Protein 7A5E (pdb70)

Sequence (673 aa):
AAESVRVAVRCRPFNQREKDLNTTLCVGMTPNVGQVNLNAPDGAAKDFTFDGAYFMDSTGEQIYNDIVFPLVENVIEGYNGTVFAYGQTGSGKTFSMQQGIETIPAQRGVIPRAFDHIFTATATTENVKFLVHCSYLEIYNEEVRDLLGADNKQKLEIKEQPDRGVYVAGLSMHVCHDVPACKELMMTRGFNNRHVGATLMNKDSSRSHSIFTVYVEEGMTETGSIRMGKLNLVDLAGSERQSKTGATGDRLKEATKINLSLSALGNVISALVDGKSKHIPYRDSKLTRLLQDSLGGNTKTIMIACVSPSSDNYDETLSTLRYANRAKNIKNKPTINEDPLAAESVRVAVRCRPFNQREKDLNTTLCVGMTPNVGQVNLNAPDGAAKDFTFDGAYFMDSTGEQIYNDIVFPLVENVIEGYNGTVFAYGQTGSGKTFSMQGIETIPAQRGVIPRAFDHIFTATATTENVKFLVHCCSYLEIYNEEVRDLLGADNKQKLEIKEQPGVYVAGLSMHVCHDVPACKELMMTRGFFNNRHVGATLMNKDSSRSHSIFTVYVEGMTETGSIRMGKLNLVDLAGSERQSKTGATGDRLKEATKINLSLSALGNVISALVDGKSKHIPYRDSKLTRLLQDSLGGNTKTIMIACVSPSSDNYDETLSTLRYANRAKNIKNKPTINEDP

Secondary structure (DSSP, 8-state):
--EEPEEEEEEPPPPHHHHHTT--B-EEEEGGGTEEEEE-TTS-EEEEE-SEEE-TT--HHHHIIIIIHHHHHHHHHT-EEEEEEE-STTSSHHHHHTB-TTSGGGB-HHHHHHHHHHHHHHT-SSEEEEEEEEEEEEETTEEEESSSS-TTSPBEEEEETTTEEEEET---EE-SSHHHHHHHHHHHHHHS-EEEETTEEEEE-SEEEEEEEEEEEETTS-EEEEEEEEEE------HHHH---HHHHHHHHHHHHHHHHHHHHHHHHHSS--SS--GGGSHHHHHTTTTTTSSSEEEEEEEE--BGGGHHHHHHHHHHHHHHTT-EE-----EE--/--EEPEEEEEEPPPPHHHHHTT--B-EEEEGGGTEEEEE-TTS-EEEEE-SEEE-TT--HHHHIIIIIHHHHHHHHTT-EEEEEEE-STTSSHHHHHTB-TTSGGGB-HHHHHHHHHHHHHHT-SSEEEEEEEEEEEE-SS-EEESSSS-TTSPBPEEE---EEETT---EE-SSHHHHHHHHHHHHHHS-EE--SS-TTEE-SEEEEEEEEEEEETTS-EEEEEEEEEE------HHHH---HHHHHHHHHHHHHHHHHHHHHHHHHSSS-SS--GGGSHHHHHTTTTTTSSSEEEEEEEE--BGGGHHHHHHHHHHHHHHTT-EE-----EE-

Structure (mmCIF, N/CA/C/O backbone):
data_7A5E
#
_entry.id   7A5E
#
_cell.length_a   100.03
_cell.length_b   102.2
_cell.length_c   140.95
_cell.angle_alpha   90
_cell.angle_beta   90
_cell.angle_gamma   90
#
_symmetry.space_group_name_H-M   'C 2 2 21'
#
loop_
_entity.id
_entity.type
_entity.pdbx_description
1 polymer 'Osmotic avoidance abnormal protein 3'
2 non-polymer 'PHOSPHOAMINOPHOSPHONIC ACID-ADENYLATE ESTER'
3 non-polymer 'MAGNESIUM ION'
4 non-polymer 'SULFATE ION'
5 non-polymer GLYCEROL
6 water water
#
loop_
_atom_site.group_PDB
_atom_site.id
_atom_site.type_symbol
_atom_site.label_atom_id
_atom_site.label_alt_id
_atom_site.label_comp_id
_atom_site.label_asym_id
_atom_site.label_entity_id
_atom_site.label_seq_id
_atom_site.pdbx_PDB_ins_code
_atom_site.Cartn_x
_atom_site.Cartn_y
_atom_site.Cartn_z
_atom_site.occupancy
_atom_site.B_iso_or_equiv
_atom_site.auth_seq_id
_atom_site.auth_comp_id
_atom_site.auth_asym_id
_atom_site.auth_atom_id
_atom_site.pdbx_PDB_model_num
ATOM 1 N N . ALA A 1 2 ? 16.718 -32.001 -16.271 1 74.34 1 ALA A N 1
ATOM 2 C CA . ALA A 1 2 ? 16.468 -32.723 -15.022 1 74.4 1 ALA A CA 1
ATOM 3 C C . ALA A 1 2 ? 15.225 -32.154 -14.265 1 73.82 1 ALA A C 1
ATOM 4 O O . ALA A 1 2 ? 14.66 -31.142 -14.687 1 74.64 1 ALA A O 1
ATOM 6 N N . ALA A 1 3 ? 14.737 -32.858 -13.226 1 72.19 2 ALA A N 1
ATOM 7 C CA . ALA A 1 3 ? 13.572 -32.421 -12.472 1 70.59 2 ALA A CA 1
ATOM 8 C C . ALA A 1 3 ? 13.908 -31.216 -11.602 1 68.66 2 ALA A C 1
ATOM 9 O O . ALA A 1 3 ? 15.03 -31.098 -11.095 1 69.32 2 ALA A O 1
ATOM 11 N N . GLU A 1 4 ? 12.929 -30.331 -11.408 1 65.74 3 GLU A N 1
ATOM 12 C CA . GLU A 1 4 ? 13.1 -29.171 -10.546 1 63.62 3 GLU A CA 1
ATOM 13 C C . GLU A 1 4 ? 12.012 -29.116 -9.478 1 60.41 3 GLU A C 1
ATOM 14 O O . GLU A 1 4 ? 10.896 -29.579 -9.691 1 59.95 3 GLU A O 1
ATOM 20 N N . SER A 1 5 ? 12.344 -28.549 -8.324 1 57.95 4 SER A N 1
ATOM 21 C CA . SER A 1 5 ? 11.42 -28.462 -7.209 1 56.09 4 SER A CA 1
ATOM 22 C C . SER A 1 5 ? 10.351 -27.4 -7.413 1 54.35 4 SER A C 1
ATOM 23 O O . SER A 1 5 ? 10.572 -26.386 -8.074 1 55.29 4 SER A O 1
ATOM 26 N N . VAL A 1 6 ? 9.206 -27.605 -6.771 1 52.12 5 VAL A N 1
ATOM 27 C CA . VAL A 1 6 ? 8.152 -26.614 -6.678 1 50.84 5 VAL A CA 1
ATOM 28 C C . VAL A 1 6 ? 8.719 -25.482 -5.76 1 50.49 5 VAL A C 1
ATOM 29 O O . VAL A 1 6 ? 9.376 -25.788 -4.76 1 50.02 5 VAL A O 1
ATOM 33 N N . ARG A 1 7 ? 8.541 -24.211 -6.137 1 50.62 6 ARG A N 1
ATOM 34 C CA . ARG A 1 7 ? 9.032 -23.1 -5.322 1 52.13 6 ARG A CA 1
ATOM 35 C C . ARG A 1 7 ? 7.965 -22.628 -4.332 1 52.18 6 ARG A C 1
ATOM 36 O O . ARG A 1 7 ? 6.778 -22.685 -4.641 1 51.82 6 ARG A O 1
ATOM 44 N N . VAL A 1 8 ? 8.378 -22.308 -3.088 1 52.11 7 VAL A N 1
ATOM 45 C CA . VAL A 1 8 ? 7.452 -21.943 -2.026 1 53.14 7 VAL A CA 1
ATOM 46 C C . VAL A 1 8 ? 7.83 -20.61 -1.341 1 54.96 7 VAL A C 1
ATOM 47 O O . VAL A 1 8 ? 8.963 -20.427 -0.886 1 55.68 7 VAL A O 1
ATOM 51 N N . ALA A 1 9 ? 6.854 -19.72 -1.201 1 54.76 8 ALA A N 1
ATOM 52 C CA . ALA A 1 9 ? 7.046 -18.483 -0.473 1 55.65 8 ALA A CA 1
ATOM 53 C C . ALA A 1 9 ? 5.985 -18.384 0.612 1 56.78 8 ALA A C 1
ATOM 54 O O . ALA A 1 9 ? 4.858 -18.85 0.42 1 57.34 8 ALA A O 1
ATOM 56 N N . VAL A 1 10 ? 6.344 -17.823 1.759 1 56.44 9 VAL A N 1
ATOM 57 C CA . VAL A 1 10 ? 5.397 -17.632 2.854 1 57.29 9 VAL A CA 1
ATOM 58 C C . VAL A 1 10 ? 5.107 -16.145 3.01 1 58.22 9 VAL A C 1
ATOM 59 O O . VAL A 1 10 ? 6.024 -15.331 2.933 1 58.74 9 VAL A O 1
ATOM 63 N N . ARG A 1 11 ? 3.836 -15.779 3.187 1 58.58 10 ARG A N 1
ATOM 64 C CA . ARG A 1 11 ? 3.453 -14.395 3.404 1 59.32 10 ARG A CA 1
ATOM 65 C C . ARG A 1 11 ? 2.659 -14.24 4.708 1 59.95 10 ARG A C 1
ATOM 66 O O . ARG A 1 11 ? 1.604 -14.85 4.876 1 59.54 10 ARG A O 1
ATOM 74 N N . CYS A 1 12 ? 3.167 -13.432 5.627 1 60.83 11 CYS A N 1
ATOM 75 C CA . CYS A 1 12 ? 2.491 -13.157 6.888 1 62.08 11 CYS A CA 1
ATOM 76 C C . CYS A 1 12 ? 1.852 -11.767 6.787 1 62.87 11 CYS A C 1
ATOM 77 O O . CYS A 1 12 ? 2.551 -10.786 6.566 1 63.7 11 CYS A O 1
ATOM 80 N N . ARG A 1 13 ? 0.528 -11.693 6.876 1 62.66 12 ARG A N 1
ATOM 81 C CA . ARG A 1 13 ? -0.208 -10.442 6.76 1 63.11 12 ARG A CA 1
ATOM 82 C C . ARG A 1 13 ? -0.206 -9.659 8.105 1 64.85 12 ARG A C 1
ATOM 83 O O . ARG A 1 13 ? 0.171 -10.214 9.145 1 64.95 12 ARG A O 1
ATOM 91 N N . PRO A 1 14 ? -0.609 -8.37 8.126 1 66.09 13 PRO A N 1
ATOM 92 C CA . PRO A 1 14 ? -0.719 -7.668 9.42 1 66.29 13 PRO A CA 1
ATOM 93 C C . PRO A 1 14 ? -1.906 -8.235 10.22 1 66.76 13 PRO A C 1
ATOM 94 O O . PRO A 1 14 ? -2.748 -8.967 9.674 1 66.9 13 PRO A O 1
ATOM 98 N N . PHE A 1 15 ? -1.981 -7.916 11.509 1 67.01 14 PHE A N 1
ATOM 99 C CA . PHE A 1 15 ? -3.075 -8.392 12.358 1 68.19 14 PHE A CA 1
ATOM 100 C C . PHE A 1 15 ? -4.439 -7.927 11.858 1 68.58 14 PHE A C 1
ATOM 101 O O . PHE A 1 15 ? -4.547 -6.848 11.275 1 69.27 14 PHE A O 1
ATOM 109 N N . ASN A 1 16 ? -5.481 -8.724 12.096 1 68.44 15 ASN A N 1
ATOM 110 C CA . ASN A 1 16 ? -6.842 -8.305 11.754 1 69.53 15 ASN A CA 1
ATOM 111 C C . ASN A 1 16 ? -7.582 -7.847 13.037 1 70.89 15 ASN A C 1
ATOM 112 O O . ASN A 1 16 ? -7.021 -7.94 14.13 1 71.51 15 ASN A O 1
ATOM 117 N N . GLN A 1 17 ? -8.798 -7.306 12.906 1 71.65 16 GLN A N 1
ATOM 118 C CA . GLN A 1 17 ? -9.533 -6.771 14.047 1 72.56 16 GLN A CA 1
ATOM 119 C C . GLN A 1 17 ? -9.888 -7.819 15.111 1 73.79 16 GLN A C 1
ATOM 120 O O . GLN A 1 17 ? -9.775 -7.543 16.314 1 74.16 16 GLN A O 1
ATOM 126 N N . ARG A 1 18 ? -10.257 -9.03 14.655 1 73.84 17 ARG A N 1
ATOM 127 C CA . ARG A 1 18 ? -10.6 -10.169 15.502 1 74.11 17 ARG A CA 1
ATOM 128 C C . ARG A 1 18 ? -9.425 -10.483 16.441 1 74.15 17 ARG A C 1
ATOM 129 O O . ARG A 1 18 ? -9.601 -10.493 17.659 1 73.93 17 ARG A O 1
ATOM 137 N N . GLU A 1 19 ? -8.209 -10.558 15.877 1 73.98 18 GLU A N 1
ATOM 138 C CA . GLU A 1 19 ? -6.973 -10.837 16.6 1 74.36 18 GLU A CA 1
ATOM 139 C C . GLU A 1 19 ? -6.581 -9.735 17.591 1 76.58 18 GLU A C 1
ATOM 140 O O . GLU A 1 19 ? -6.087 -10.045 18.673 1 77.41 18 GLU A O 1
ATOM 146 N N . LYS A 1 20 ? -6.845 -8.46 17.26 1 77.48 19 LYS A N 1
ATOM 147 C CA . LYS A 1 20 ? -6.55 -7.354 18.182 1 78.44 19 LYS A CA 1
ATOM 148 C C . LYS A 1 20 ? -7.541 -7.333 19.356 1 80.48 19 LYS A C 1
ATOM 149 O O . LYS A 1 20 ? -7.141 -7.1 20.499 1 80.47 19 LYS A O 1
ATOM 155 N N . ASP A 1 21 ? -8.829 -7.604 19.08 1 81.87 20 ASP A N 1
ATOM 156 C CA . ASP A 1 21 ? -9.875 -7.639 20.115 1 83.4 20 ASP A CA 1
ATOM 157 C C . ASP A 1 21 ? -9.633 -8.774 21.126 1 84.32 20 ASP A C 1
ATOM 158 O O . ASP A 1 21 ? -9.907 -8.628 22.323 1 84.23 20 ASP A O 1
ATOM 163 N N . LEU A 1 22 ? -9.104 -9.902 20.635 1 84.7 21 LEU A N 1
ATOM 164 C CA . LEU A 1 22 ? -8.775 -11.06 21.46 1 85.24 21 LEU A CA 1
ATOM 165 C C . LEU A 1 22 ? -7.474 -10.85 22.29 1 85.48 21 LEU A C 1
ATOM 166 O O . LEU A 1 22 ? -7.162 -11.692 23.127 1 85.65 21 LEU A O 1
ATOM 171 N N . ASN A 1 23 ? -6.732 -9.746 22.051 1 85.38 22 ASN A N 1
ATOM 172 C CA . ASN A 1 23 ? -5.479 -9.382 22.712 1 85.55 22 ASN A CA 1
ATOM 173 C C . ASN A 1 23 ? -4.396 -10.418 22.473 1 84.46 22 ASN A C 1
ATOM 174 O O . ASN A 1 23 ? -3.651 -10.782 23.385 1 84.55 22 ASN A O 1
ATOM 179 N N . THR A 1 24 ? -4.315 -10.899 21.236 1 83.06 23 THR A N 1
ATOM 180 C CA . THR A 1 24 ? -3.336 -11.909 20.858 1 82.35 23 THR A CA 1
ATOM 181 C C . THR A 1 24 ? -1.932 -11.318 20.672 1 81.84 23 THR A C 1
ATOM 182 O O . THR A 1 24 ? -1.774 -10.099 20.595 1 82.55 23 THR A O 1
ATOM 186 N N . THR A 1 25 ? -0.905 -12.178 20.63 1 80.54 24 THR A N 1
ATOM 187 C CA . THR A 1 25 ? 0.47 -11.721 20.451 1 80.1 24 THR A CA 1
ATOM 188 C C . THR A 1 25 ? 1.056 -12.181 19.111 1 78.95 24 THR A C 1
ATOM 189 O O . THR A 1 25 ? 0.502 -13.065 18.463 1 78.51 24 THR A O 1
ATOM 193 N N . LEU A 1 26 ? 2.16 -11.557 18.683 1 78.11 25 LEU A N 1
ATOM 194 C CA . LEU A 1 26 ? 2.821 -11.923 17.441 1 77.67 25 LEU A CA 1
ATOM 195 C C . LEU A 1 26 ? 3.601 -13.209 17.668 1 76.97 25 LEU A C 1
ATOM 196 O O . LEU A 1 26 ? 4.517 -13.236 18.491 1 77.12 25 LEU A O 1
ATOM 201 N N . CYS A 1 27 ? 3.223 -14.282 16.962 1 75.77 26 CYS A N 1
ATOM 202 C CA . CYS A 1 27 ? 3.919 -15.562 17.089 1 75.11 26 CYS A CA 1
ATOM 203 C C . CYS A 1 27 ? 4.754 -15.917 15.837 1 75.25 26 CYS A C 1
ATOM 204 O O . CYS A 1 27 ? 5.415 -16.948 15.831 1 75.27 26 CYS A O 1
ATOM 207 N N . VAL A 1 28 ? 4.729 -15.076 14.788 1 74.83 27 VAL A N 1
ATOM 208 C CA . VAL A 1 28 ? 5.491 -15.325 13.573 1 75.2 27 VAL A CA 1
ATOM 209 C C . VAL A 1 28 ? 6.711 -14.399 13.508 1 75.97 27 VAL A C 1
ATOM 210 O O . VAL A 1 28 ? 6.604 -13.197 13.757 1 76.17 27 VAL A O 1
ATOM 214 N N . GLY A 1 29 ? 7.861 -14.975 13.193 1 75.93 28 GLY A N 1
ATOM 215 C CA . GLY A 1 29 ? 9.101 -14.236 13.011 1 76.28 28 GLY A CA 1
ATOM 216 C C . GLY A 1 29 ? 9.684 -14.527 11.641 1 76.49 28 GLY A C 1
ATOM 217 O O . GLY A 1 29 ? 9.444 -15.606 11.084 1 76.3 28 GLY A O 1
ATOM 218 N N . MET A 1 30 ? 10.473 -13.592 11.082 1 76.48 29 MET A N 1
ATOM 219 C CA . MET A 1 30 ? 11.059 -13.811 9.751 1 76.94 29 MET A CA 1
ATOM 220 C C . MET A 1 30 ? 12.42 -13.153 9.573 1 78.37 29 MET A C 1
ATOM 221 O O . MET A 1 30 ? 12.693 -12.105 10.15 1 77.71 29 MET A O 1
ATOM 226 N N . THR A 1 31 ? 13.257 -13.757 8.724 1 79.61 30 THR A N 1
ATOM 227 C CA . THR A 1 31 ? 14.533 -13.182 8.304 1 81.3 30 THR A CA 1
ATOM 228 C C . THR A 1 31 ? 14.444 -13.287 6.784 1 82.17 30 THR A C 1
ATOM 229 O O . THR A 1 31 ? 14.802 -14.315 6.209 1 82.26 30 THR A O 1
ATOM 233 N N . PRO A 1 32 ? 13.83 -12.274 6.142 1 82.46 31 PRO A N 1
ATOM 234 C CA . PRO A 1 32 ? 13.547 -12.37 4.702 1 82.75 31 PRO A CA 1
ATOM 235 C C . PRO A 1 32 ? 14.719 -12.595 3.759 1 83.51 31 PRO A C 1
ATOM 236 O O . PRO A 1 32 ? 14.567 -13.364 2.812 1 83.6 31 PRO A O 1
ATOM 240 N N . ASN A 1 33 ? 15.874 -11.957 3.998 1 84 32 ASN A N 1
ATOM 241 C CA . ASN A 1 33 ? 17.028 -12.101 3.101 1 84.56 32 ASN A CA 1
ATOM 242 C C . ASN A 1 33 ? 17.61 -13.526 3.043 1 83.9 32 ASN A C 1
ATOM 243 O O . ASN A 1 33 ? 18.427 -13.806 2.168 1 84.49 32 ASN A O 1
ATOM 248 N N . VAL A 1 34 ? 17.183 -14.423 3.942 1 82.52 33 VAL A N 1
ATOM 249 C CA . VAL A 1 34 ? 17.616 -15.82 3.896 1 81.91 33 VAL A CA 1
ATOM 250 C C . VAL A 1 34 ? 16.417 -16.824 3.789 1 80.09 33 VAL A C 1
ATOM 251 O O . VAL A 1 34 ? 16.626 -18.03 3.91 1 79.94 33 VAL A O 1
ATOM 255 N N . GLY A 1 35 ? 15.202 -16.317 3.552 1 78.51 34 GLY A N 1
ATOM 256 C CA . GLY A 1 35 ? 13.984 -17.113 3.417 1 77.5 34 GLY A CA 1
ATOM 257 C C . GLY A 1 35 ? 13.52 -17.792 4.694 1 76.13 34 GLY A C 1
ATOM 258 O O . GLY A 1 35 ? 12.697 -18.707 4.648 1 75.79 34 GLY A O 1
ATOM 259 N N . GLN A 1 36 ? 14.028 -17.345 5.852 1 74.89 35 GLN A N 1
ATOM 260 C CA . GLN A 1 36 ? 13.691 -17.964 7.127 1 74.42 35 GLN A CA 1
ATOM 261 C C . GLN A 1 36 ? 12.391 -17.472 7.761 1 72.99 35 GLN A C 1
ATOM 262 O O . GLN A 1 36 ? 12.086 -16.283 7.742 1 72.81 35 GLN A O 1
ATOM 268 N N . VAL A 1 37 ? 11.619 -18.415 8.306 1 71.98 36 VAL A N 1
ATOM 269 C CA . VAL A 1 37 ? 10.354 -18.191 8.999 1 71.6 36 VAL A CA 1
ATOM 270 C C . VAL A 1 37 ? 10.393 -19.005 10.293 1 71.9 36 VAL A C 1
ATOM 271 O O . VAL A 1 37 ? 10.786 -20.167 10.27 1 72.07 36 VAL A O 1
ATOM 275 N N . ASN A 1 38 ? 9.981 -18.408 11.412 1 71.71 37 ASN A N 1
ATOM 276 C CA . ASN A 1 38 ? 9.894 -19.119 12.672 1 72.28 37 ASN A CA 1
ATOM 277 C C . ASN A 1 38 ? 8.508 -18.934 13.283 1 72.6 37 ASN A C 1
ATOM 278 O O . ASN A 1 38 ? 7.861 -17.9 13.088 1 72.25 37 ASN A O 1
ATOM 283 N N . LEU A 1 39 ? 8.026 -19.975 13.96 1 72.91 38 LEU A N 1
ATOM 284 C CA . LEU A 1 39 ? 6.73 -19.951 14.618 1 73.69 38 LEU A CA 1
ATOM 285 C C . LEU A 1 39 ? 6.977 -20.2 16.1 1 75.62 38 LEU A C 1
ATOM 286 O O . LEU A 1 39 ? 7.584 -21.204 16.464 1 75.59 38 LEU A O 1
ATOM 291 N N . ASN A 1 40 ? 6.551 -19.269 16.954 1 77.32 39 ASN A N 1
ATOM 292 C CA . ASN A 1 40 ? 6.793 -19.372 18.391 1 79.86 39 ASN A CA 1
ATOM 293 C C . ASN A 1 40 ? 5.58 -19.84 19.172 1 82.12 39 ASN A C 1
ATOM 294 O O . ASN A 1 40 ? 4.491 -19.281 19.046 1 82.25 39 ASN A O 1
ATOM 299 N N . ALA A 1 41 ? 5.778 -20.853 20.001 1 83.78 40 ALA A N 1
ATOM 300 C CA . ALA A 1 41 ? 4.718 -21.376 20.855 1 86.1 40 ALA A CA 1
ATOM 301 C C . ALA A 1 41 ? 4.562 -20.478 22.093 1 88.03 40 ALA A C 1
ATOM 302 O O . ALA A 1 41 ? 5.466 -19.69 22.388 1 88.63 40 ALA A O 1
ATOM 304 N N . PRO A 1 42 ? 3.434 -20.56 22.835 1 88.91 41 PRO A N 1
ATOM 305 C CA . PRO A 1 42 ? 3.272 -19.683 24.016 1 89.73 41 PRO A CA 1
ATOM 306 C C . PRO A 1 42 ? 4.405 -19.75 25.039 1 91.16 41 PRO A C 1
ATOM 307 O O . PRO A 1 42 ? 4.734 -18.725 25.637 1 91.83 41 PRO A O 1
ATOM 311 N N . ASP A 1 43 ? 5.016 -20.936 25.236 1 91.54 42 ASP A N 1
ATOM 312 C CA . ASP A 1 43 ? 6.139 -21.096 26.177 1 92.47 42 ASP A CA 1
ATOM 313 C C . ASP A 1 43 ? 7.433 -20.411 25.699 1 91.88 42 ASP A C 1
ATOM 314 O O . ASP A 1 43 ? 8.273 -20.062 26.517 1 91.91 42 ASP A O 1
ATOM 319 N N . GLY A 1 44 ? 7.577 -20.218 24.391 1 91.39 43 GLY A N 1
ATOM 320 C CA . GLY A 1 44 ? 8.756 -19.573 23.824 1 90.9 43 GLY A CA 1
ATOM 321 C C . GLY A 1 44 ? 9.552 -20.43 22.855 1 89.87 43 GLY A C 1
ATOM 322 O O . GLY A 1 44 ? 10.439 -19.916 22.167 1 90.19 43 GLY A O 1
ATOM 323 N N . ALA A 1 45 ? 9.262 -21.741 22.799 1 88.49 44 ALA A N 1
ATOM 324 C CA . ALA A 1 45 ? 9.956 -22.664 21.9 1 87.87 44 ALA A CA 1
ATOM 325 C C . ALA A 1 45 ? 9.635 -22.331 20.439 1 86.12 44 ALA A C 1
ATOM 326 O O . ALA A 1 45 ? 8.476 -22.074 20.111 1 86.57 44 ALA A O 1
ATOM 328 N N . ALA A 1 46 ? 10.66 -22.298 19.573 1 84.05 45 ALA A N 1
ATOM 329 C CA . ALA A 1 46 ? 10.458 -21.943 18.175 1 82.87 45 ALA A CA 1
ATOM 330 C C . ALA A 1 46 ? 10.696 -23.093 17.203 1 81.37 45 ALA A C 1
ATOM 331 O O . ALA A 1 46 ? 11.568 -23.935 17.423 1 81.78 45 ALA A O 1
ATOM 333 N N . LYS A 1 47 ? 9.92 -23.109 16.118 1 79.42 46 LYS A N 1
ATOM 334 C CA . LYS A 1 47 ? 10.053 -24.067 15.03 1 77.98 46 LYS A CA 1
ATOM 335 C C . LYS A 1 47 ? 10.562 -23.273 13.825 1 76.24 46 LYS A C 1
ATOM 336 O O . LYS A 1 47 ? 9.917 -22.312 13.397 1 76.03 46 LYS A O 1
ATOM 342 N N . ASP A 1 48 ? 11.763 -23.612 13.345 1 74.64 47 ASP A N 1
ATOM 343 C CA . ASP A 1 48 ? 12.4 -22.894 12.249 1 73.77 47 ASP A CA 1
ATOM 344 C C . ASP A 1 48 ? 12.184 -23.578 10.897 1 72.73 47 ASP A C 1
ATOM 345 O O . ASP A 1 48 ? 12.249 -24.804 10.805 1 72.9 47 ASP A O 1
ATOM 350 N N . PHE A 1 49 ? 11.956 -22.773 9.853 1 71.24 48 PHE A N 1
ATOM 351 C CA . PHE A 1 49 ? 11.737 -23.242 8.486 1 70.86 48 PHE A CA 1
ATOM 352 C C . PHE A 1 49 ? 12.494 -22.37 7.478 1 70.01 48 PHE A C 1
ATOM 353 O O . PHE A 1 49 ? 12.734 -21.193 7.739 1 70.63 48 PHE A O 1
ATOM 361 N N . THR A 1 50 ? 12.818 -22.924 6.308 1 68.53 49 THR A N 1
ATOM 362 C CA . THR A 1 50 ? 13.447 -22.163 5.24 1 67.42 49 THR A CA 1
ATOM 363 C C . THR A 1 50 ? 12.62 -22.334 3.957 1 65.55 49 THR A C 1
ATOM 364 O O . THR A 1 50 ? 12.204 -23.444 3.616 1 65.06 49 THR A O 1
ATOM 368 N N . PHE A 1 51 ? 12.333 -21.216 3.284 1 63.79 50 PHE A N 1
ATOM 369 C CA . PHE A 1 51 ? 11.552 -21.192 2.062 1 62.1 50 PHE A CA 1
ATOM 370 C C . PHE A 1 51 ? 12.263 -20.376 0.988 1 61.24 50 PHE A C 1
ATOM 371 O O . PHE A 1 51 ? 13.276 -19.73 1.268 1 61.26 50 PHE A O 1
ATOM 379 N N . ASP A 1 52 ? 11.763 -20.436 -0.256 1 60.28 51 ASP A N 1
ATOM 380 C CA . ASP A 1 52 ? 12.321 -19.665 -1.362 1 60.42 51 ASP A CA 1
ATOM 381 C C . ASP A 1 52 ? 12.063 -18.154 -1.21 1 60.67 51 ASP A C 1
ATOM 382 O O . ASP A 1 52 ? 12.825 -17.361 -1.748 1 60.41 51 ASP A O 1
ATOM 387 N N . GLY A 1 53 ? 11.019 -17.788 -0.46 1 61.22 52 GLY A N 1
ATOM 388 C CA . GLY A 1 53 ? 10.664 -16.413 -0.143 1 62.28 52 GLY A CA 1
ATOM 389 C C . GLY A 1 53 ? 9.979 -16.325 1.204 1 63.4 52 GLY A C 1
ATOM 390 O O . GLY A 1 53 ? 9.221 -17.22 1.573 1 63.46 52 GLY A O 1
ATOM 391 N N . ALA A 1 54 ? 10.269 -15.272 1.965 1 64.43 53 ALA A N 1
ATOM 392 C CA . ALA A 1 54 ? 9.646 -15.017 3.267 1 65.38 53 ALA A CA 1
ATOM 393 C C . ALA A 1 54 ? 9.254 -13.545 3.257 1 66.2 53 ALA A C 1
ATOM 394 O O . ALA A 1 54 ? 10.113 -12.674 3.114 1 66.59 53 ALA A O 1
ATOM 396 N N . TYR A 1 55 ? 7.951 -13.278 3.318 1 66.41 54 TYR A N 1
ATOM 397 C CA . TYR A 1 55 ? 7.392 -11.939 3.23 1 67.07 54 TYR A CA 1
ATOM 398 C C . TYR A 1 55 ? 6.621 -11.622 4.496 1 67.38 54 TYR A C 1
ATOM 399 O O . TYR A 1 55 ? 5.686 -12.349 4.827 1 66.68 54 TYR A O 1
ATOM 408 N N . PHE A 1 56 ? 7.027 -10.553 5.224 1 67.44 55 PHE A N 1
ATOM 409 C CA . PHE A 1 56 ? 6.402 -10.204 6.502 1 68.1 55 PHE A CA 1
ATOM 410 C C . PHE A 1 56 ? 5.224 -9.209 6.352 1 67.84 55 PHE A C 1
ATOM 411 O O . PHE A 1 56 ? 4.803 -8.932 5.232 1 67.44 55 PHE A O 1
ATOM 419 N N . MET A 1 57 ? 4.667 -8.71 7.483 1 67.84 56 MET A N 1
ATOM 420 C CA . MET A 1 57 ? 3.5 -7.828 7.584 1 68.11 56 MET A CA 1
ATOM 421 C C . MET A 1 57 ? 3.583 -6.546 6.745 1 67.93 56 MET A C 1
ATOM 422 O O . MET A 1 57 ? 2.535 -6.023 6.363 1 67.65 56 MET A O 1
ATOM 427 N N . ASP A 1 58 ? 4.807 -6.064 6.418 1 68.06 57 ASP A N 1
ATOM 428 C CA . ASP A 1 58 ? 5.005 -4.896 5.564 1 68.81 57 ASP A CA 1
ATOM 429 C C . ASP A 1 58 ? 5.177 -5.21 4.077 1 67.66 57 ASP A C 1
ATOM 430 O O . ASP A 1 58 ? 5.311 -4.284 3.276 1 68.08 57 ASP A O 1
ATOM 435 N N . SER A 1 59 ? 5.188 -6.493 3.696 1 66.32 58 SER A N 1
ATOM 436 C CA . SER A 1 59 ? 5.379 -6.91 2.31 1 65.26 58 SER A CA 1
ATOM 437 C C . SER A 1 59 ? 4.289 -6.453 1.351 1 64.38 58 SER A C 1
ATOM 438 O O . SER A 1 59 ? 3.13 -6.27 1.733 1 64.62 58 SER A O 1
ATOM 441 N N . THR A 1 60 ? 4.682 -6.246 0.099 1 63.25 59 THR A N 1
ATOM 442 C CA . THR A 1 60 ? 3.765 -5.797 -0.924 1 62.89 59 THR A CA 1
ATOM 443 C C . THR A 1 60 ? 3.642 -6.839 -2.039 1 62.22 59 THR A C 1
ATOM 444 O O . THR A 1 60 ? 4.551 -7.647 -2.246 1 61.57 59 THR A O 1
ATOM 448 N N . GLY A 1 61 ? 2.551 -6.759 -2.791 1 61.57 60 GLY A N 1
ATOM 449 C CA . GLY A 1 61 ? 2.342 -7.596 -3.955 1 61.65 60 GLY A CA 1
ATOM 450 C C . GLY A 1 61 ? 3.402 -7.34 -5.011 1 61.23 60 GLY A C 1
ATOM 451 O O . GLY A 1 61 ? 3.839 -8.269 -5.686 1 60.17 60 GLY A O 1
ATOM 452 N N . GLU A 1 62 ? 3.885 -6.079 -5.101 1 60.88 61 GLU A N 1
ATOM 453 C CA . GLU A 1 62 ? 4.938 -5.698 -6.037 1 61.16 61 GLU A CA 1
ATOM 454 C C . GLU A 1 62 ? 6.206 -6.502 -5.752 1 61 61 GLU A C 1
ATOM 455 O O . GLU A 1 62 ? 6.742 -7.126 -6.663 1 60.37 61 GLU A O 1
ATOM 461 N N . GLN A 1 63 ? 6.633 -6.539 -4.473 1 61.31 62 GLN A N 1
ATOM 462 C CA . GLN A 1 63 ? 7.804 -7.282 -4.025 1 61.76 62 GLN A CA 1
ATOM 463 C C . GLN A 1 63 ? 7.657 -8.759 -4.348 1 60.68 62 GLN A C 1
ATOM 464 O O . GLN A 1 63 ? 8.551 -9.334 -4.957 1 61.17 62 GLN A O 1
ATOM 470 N N . ILE A 1 64 ? 6.534 -9.372 -3.957 1 59.02 63 ILE A N 1
ATOM 471 C CA . ILE A 1 64 ? 6.308 -10.795 -4.176 1 58.32 63 ILE A CA 1
ATOM 472 C C . ILE A 1 64 ? 6.346 -11.163 -5.654 1 56.84 63 ILE A C 1
ATOM 473 O O . ILE A 1 64 ? 7.092 -12.066 -6.05 1 55.82 63 ILE A O 1
ATOM 478 N N . TYR A 1 65 ? 5.599 -10.404 -6.478 1 56.51 64 TYR A N 1
ATOM 479 C CA . TYR A 1 65 ? 5.577 -10.627 -7.913 1 56.77 64 TYR A CA 1
ATOM 480 C C . TYR A 1 65 ? 6.972 -10.468 -8.521 1 57.94 64 TYR A C 1
ATOM 481 O O . TYR A 1 65 ? 7.435 -11.382 -9.195 1 57.22 64 TYR A O 1
ATOM 490 N N . ASN A 1 66 ? 7.64 -9.33 -8.281 1 58.9 65 ASN A N 1
ATOM 491 C CA . ASN A 1 66 ? 8.953 -9.082 -8.874 1 60.69 65 ASN A CA 1
ATOM 492 C C . ASN A 1 66 ? 10.007 -10.106 -8.473 1 61.29 65 ASN A C 1
ATOM 493 O O . ASN A 1 66 ? 10.83 -10.478 -9.308 1 61.75 65 ASN A O 1
ATOM 498 N N . ASP A 1 67 ? 9.957 -10.587 -7.229 1 61.21 66 ASP A N 1
ATOM 499 C CA . ASP A 1 67 ? 10.926 -11.563 -6.743 1 62.2 66 ASP A CA 1
ATOM 500 C C . ASP A 1 67 ? 10.692 -12.982 -7.261 1 62.23 66 ASP A C 1
ATOM 501 O O . ASP A 1 67 ? 11.588 -13.552 -7.879 1 62.77 66 ASP A O 1
ATOM 506 N N . ILE A 1 68 ? 9.512 -13.562 -6.997 1 61.22 67 ILE A N 1
ATOM 507 C CA . ILE A 1 68 ? 9.287 -14.966 -7.296 1 60.85 67 ILE A CA 1
ATOM 508 C C . ILE A 1 68 ? 8.381 -15.249 -8.513 1 59.28 67 ILE A C 1
ATOM 509 O O . ILE A 1 68 ? 8.628 -16.234 -9.202 1 60.1 67 ILE A O 1
ATOM 514 N N . VAL A 1 69 ? 7.333 -14.444 -8.764 1 56.86 68 VAL A N 1
ATOM 515 C CA . VAL A 1 69 ? 6.394 -14.751 -9.848 1 55.46 68 VAL A CA 1
ATOM 516 C C . VAL A 1 69 ? 6.902 -14.342 -11.24 1 54.32 68 VAL A C 1
ATOM 517 O O . VAL A 1 69 ? 6.703 -15.091 -12.203 1 53.7 68 VAL A O 1
ATOM 521 N N . PHE A 1 70 ? 7.541 -13.162 -11.365 1 53.45 69 PHE A N 1
ATOM 522 C CA . PHE A 1 70 ? 8.056 -12.665 -12.656 1 52.71 69 PHE A CA 1
ATOM 523 C C . PHE A 1 70 ? 8.812 -13.741 -13.482 1 51.5 69 PHE A C 1
ATOM 524 O O . PHE A 1 70 ? 8.481 -13.91 -14.651 1 51.32 69 PHE A O 1
ATOM 532 N N . PRO A 1 71 ? 9.794 -14.491 -12.909 1 51.21 70 PRO A N 1
ATOM 533 C CA . PRO A 1 71 ? 10.479 -15.524 -13.717 1 51.01 70 PRO A CA 1
ATOM 534 C C . PRO A 1 71 ? 9.547 -16.606 -14.264 1 49.95 70 PRO A C 1
ATOM 535 O O . PRO A 1 71 ? 9.733 -17.043 -15.393 1 50.45 70 PRO A O 1
ATOM 539 N N . LEU A 1 72 ? 8.546 -17.016 -13.486 1 48.82 71 LEU A N 1
ATOM 540 C CA . LEU A 1 72 ? 7.608 -18.056 -13.9 1 48.39 71 LEU A CA 1
ATOM 541 C C . LEU A 1 72 ? 6.765 -17.562 -15.085 1 47.72 71 LEU A C 1
ATOM 542 O O . LEU A 1 72 ? 6.542 -18.305 -16.034 1 46.44 71 LEU A O 1
ATOM 547 N N . VAL A 1 73 ? 6.302 -16.307 -15.028 1 47.93 72 VAL A N 1
ATOM 548 C CA . VAL A 1 73 ? 5.508 -15.74 -16.127 1 47.89 72 VAL A CA 1
ATOM 549 C C . VAL A 1 73 ? 6.366 -15.589 -17.401 1 46.78 72 VAL A C 1
ATOM 550 O O . VAL A 1 73 ? 5.891 -15.858 -18.503 1 44.89 72 VAL A O 1
ATOM 554 N N . GLU A 1 74 ? 7.667 -15.3 -17.235 1 47.35 73 GLU A N 1
ATOM 555 C CA . GLU A 1 74 ? 8.608 -15.277 -18.363 1 47.99 73 GLU A CA 1
ATOM 556 C C . GLU A 1 74 ? 8.68 -16.688 -18.989 1 47.14 73 GLU A C 1
ATOM 557 O O . GLU A 1 74 ? 8.711 -16.812 -20.207 1 47.37 73 GLU A O 1
ATOM 563 N N . ASN A 1 75 ? 8.66 -17.749 -18.146 1 46.4 74 ASN A N 1
ATOM 564 C CA . ASN A 1 75 ? 8.645 -19.142 -18.629 1 45.63 74 ASN A CA 1
ATOM 565 C C . ASN A 1 75 ? 7.372 -19.454 -19.423 1 43.95 74 ASN A C 1
ATOM 566 O O . ASN A 1 75 ? 7.466 -20.097 -20.459 1 43.08 74 ASN A O 1
ATOM 571 N N . VAL A 1 76 ? 6.205 -18.94 -18.988 1 43.2 75 VAL A N 1
ATOM 572 C CA . VAL A 1 76 ? 4.949 -19.162 -19.728 1 42.96 75 VAL A CA 1
ATOM 573 C C . VAL A 1 76 ? 5.016 -18.526 -21.126 1 44.45 75 VAL A C 1
ATOM 574 O O . VAL A 1 76 ? 4.647 -19.17 -22.133 1 44.21 75 VAL A O 1
ATOM 578 N N . ILE A 1 77 ? 5.589 -17.315 -21.197 1 45.45 76 ILE A N 1
ATOM 579 C CA . ILE A 1 77 ? 5.777 -16.591 -22.463 1 46.69 76 ILE A CA 1
ATOM 580 C C . ILE A 1 77 ? 6.654 -17.4 -23.44 1 47.37 76 ILE A C 1
ATOM 581 O O . ILE A 1 77 ? 6.388 -17.41 -24.644 1 47.51 76 ILE A O 1
ATOM 586 N N . GLU A 1 78 ? 7.65 -18.132 -22.904 1 48.12 77 GLU A N 1
ATOM 587 C CA . GLU A 1 78 ? 8.55 -19.051 -23.637 1 49.02 77 GLU A CA 1
ATOM 588 C C . GLU A 1 78 ? 7.883 -20.38 -24.111 1 48.66 77 GLU A C 1
ATOM 589 O O . GLU A 1 78 ? 8.472 -21.095 -24.925 1 49.56 77 GLU A O 1
ATOM 595 N N . GLY A 1 79 ? 6.729 -20.743 -23.55 1 47.07 78 GLY A N 1
ATOM 596 C CA . GLY A 1 79 ? 6.05 -21.985 -23.919 1 46.28 78 GLY A CA 1
ATOM 597 C C . GLY A 1 79 ? 5.875 -22.996 -22.795 1 45.54 78 GLY A C 1
ATOM 598 O O . GLY A 1 79 ? 5.394 -24.1 -23.039 1 45.45 78 GLY A O 1
ATOM 599 N N . TYR A 1 80 ? 6.267 -22.646 -21.556 1 44.5 79 TYR A N 1
ATOM 600 C CA . TYR A 1 80 ? 6.099 -23.56 -20.429 1 44.26 79 TYR A CA 1
ATOM 601 C C . TYR A 1 80 ? 4.685 -23.454 -19.876 1 43.36 79 TYR A C 1
ATOM 602 O O . TYR A 1 80 ? 4.033 -22.421 -20.024 1 43.26 79 TYR A O 1
ATOM 611 N N . ASN A 1 81 ? 4.279 -24.458 -19.107 1 42.89 80 ASN A N 1
ATOM 612 C CA . ASN A 1 81 ? 3.087 -24.377 -18.271 1 42.39 80 ASN A CA 1
ATOM 613 C C . ASN A 1 81 ? 3.6 -23.837 -16.902 1 41.85 80 ASN A C 1
ATOM 614 O O . ASN A 1 81 ? 4.665 -24.245 -16.396 1 42.13 80 ASN A O 1
ATOM 619 N N . GLY A 1 82 ? 2.846 -22.93 -16.311 1 40.53 81 GLY A N 1
ATOM 620 C CA . GLY A 1 82 ? 3.175 -22.367 -15.011 1 40.85 81 GLY A CA 1
ATOM 621 C C . GLY A 1 82 ? 1.948 -22.308 -14.13 1 41.99 81 GLY A C 1
ATOM 622 O O . GLY A 1 82 ? 0.842 -22.083 -14.627 1 42.82 81 GLY A O 1
ATOM 623 N N . THR A 1 83 ? 2.123 -22.508 -12.835 1 41.87 82 THR A N 1
ATOM 624 C CA . THR A 1 83 ? 1.042 -22.415 -11.871 1 42.39 82 THR A CA 1
ATOM 625 C C . THR A 1 83 ? 1.481 -21.665 -10.623 1 43.04 82 THR A C 1
ATOM 626 O O . THR A 1 83 ? 2.558 -21.927 -10.093 1 43.92 82 THR A O 1
ATOM 630 N N . VAL A 1 84 ? 0.65 -20.728 -10.155 1 42.66 83 VAL A N 1
ATOM 631 C CA . VAL A 1 84 ? 0.853 -20.02 -8.892 1 42.99 83 VAL A CA 1
ATOM 632 C C . VAL A 1 84 ? -0.399 -20.325 -8.092 1 43.43 83 VAL A C 1
ATOM 633 O O . VAL A 1 84 ? -1.489 -20.111 -8.614 1 43.57 83 VAL A O 1
ATOM 637 N N . PHE A 1 85 ? -0.262 -20.897 -6.893 1 42.61 84 PHE A N 1
ATOM 638 C CA . PHE A 1 85 ? -1.445 -21.174 -6.07 1 44.27 84 PHE A CA 1
ATOM 639 C C . PHE A 1 85 ? -1.301 -20.628 -4.666 1 45.32 84 PHE A C 1
ATOM 640 O O . PHE A 1 85 ? -0.247 -20.786 -4.055 1 46.62 84 PHE A O 1
ATOM 648 N N . ALA A 1 86 ? -2.338 -19.933 -4.16 1 46.34 85 ALA A N 1
ATOM 649 C CA . ALA A 1 86 ? -2.322 -19.346 -2.817 1 46.24 85 ALA A CA 1
ATOM 650 C C . ALA A 1 86 ? -3.009 -20.325 -1.857 1 48.21 85 ALA A C 1
ATOM 651 O O . ALA A 1 86 ? -4.117 -20.799 -2.133 1 48.45 85 ALA A O 1
ATOM 653 N N . TYR A 1 87 ? -2.323 -20.686 -0.769 1 48.53 86 TYR A N 1
ATOM 654 C CA . TYR A 1 87 ? -2.772 -21.705 0.182 1 49.71 86 TYR A CA 1
ATOM 655 C C . TYR A 1 87 ? -2.65 -21.196 1.621 1 50.25 86 TYR A C 1
ATOM 656 O O . TYR A 1 87 ? -1.671 -20.54 1.952 1 51.41 86 TYR A O 1
ATOM 665 N N . GLY A 1 88 ? -3.602 -21.55 2.465 1 50.54 87 GLY A N 1
ATOM 666 C CA . GLY A 1 88 ? -3.565 -21.154 3.867 1 52.69 87 GLY A CA 1
ATOM 667 C C . GLY A 1 88 ? -4.936 -21.056 4.494 1 53.94 87 GLY A C 1
ATOM 668 O O . GLY A 1 88 ? -5.952 -21.133 3.797 1 54.18 87 GLY A O 1
ATOM 669 N N . GLN A 1 89 ? -4.965 -20.865 5.814 1 54.48 88 GLN A N 1
ATOM 670 C CA . GLN A 1 89 ? -6.171 -20.755 6.632 1 55.54 88 GLN A CA 1
ATOM 671 C C . GLN A 1 89 ? -7.104 -19.668 6.091 1 55.94 88 GLN A C 1
ATOM 672 O O . GLN A 1 89 ? -6.645 -18.719 5.463 1 55.52 88 GLN A O 1
ATOM 678 N N . THR A 1 90 ? -8.418 -19.776 6.346 1 57.29 89 THR A N 1
ATOM 679 C CA . THR A 1 90 ? -9.37 -18.718 5.979 1 58.45 89 THR A CA 1
ATOM 680 C C . THR A 1 90 ? -8.948 -17.365 6.602 1 59.39 89 THR A C 1
ATOM 681 O O . THR A 1 90 ? -8.502 -17.308 7.763 1 60.66 89 THR A O 1
ATOM 685 N N . GLY A 1 91 ? -9.014 -16.313 5.787 1 57.98 90 GLY A N 1
ATOM 686 C CA . GLY A 1 91 ? -8.642 -14.968 6.204 1 56.99 90 GLY A CA 1
ATOM 687 C C . GLY A 1 91 ? -7.147 -14.745 6.304 1 55.07 90 GLY A C 1
ATOM 688 O O . GLY A 1 91 ? -6.737 -13.72 6.84 1 55.6 90 GLY A O 1
ATOM 689 N N . SER A 1 92 ? -6.308 -15.692 5.809 1 52.71 91 SER A N 1
ATOM 690 C CA . SER A 1 92 ? -4.854 -15.515 5.876 1 52.05 91 SER A CA 1
ATOM 691 C C . SER A 1 92 ? -4.281 -14.531 4.827 1 52.07 91 SER A C 1
ATOM 692 O O . SER A 1 92 ? -3.211 -13.964 5.06 1 52.08 91 SER A O 1
ATOM 695 N N . GLY A 1 93 ? -4.978 -14.335 3.705 1 51.51 92 GLY A N 1
ATOM 696 C CA . GLY A 1 93 ? -4.514 -13.42 2.664 1 51.49 92 GLY A CA 1
ATOM 697 C C . GLY A 1 93 ? -4.336 -14.012 1.276 1 51.31 92 GLY A C 1
ATOM 698 O O . GLY A 1 93 ? -3.629 -13.437 0.448 1 51.75 92 GLY A O 1
ATOM 699 N N . LYS A 1 94 ? -4.997 -15.132 0.999 1 50.26 93 LYS A N 1
ATOM 700 C CA . LYS A 1 94 ? -4.927 -15.809 -0.315 1 49.82 93 LYS A CA 1
ATOM 701 C C . LYS A 1 94 ? -5.537 -14.952 -1.431 1 50.16 93 LYS A C 1
ATOM 702 O O . LYS A 1 94 ? -4.887 -14.749 -2.454 1 50.03 93 LYS A O 1
ATOM 708 N N . THR A 1 95 ? -6.785 -14.456 -1.241 1 50.98 94 THR A N 1
ATOM 709 C CA . THR A 1 95 ? -7.466 -13.635 -2.239 1 52.69 94 THR A CA 1
ATOM 710 C C . THR A 1 95 ? -6.784 -12.256 -2.385 1 53.88 94 THR A C 1
ATOM 711 O O . THR A 1 95 ? -6.611 -11.767 -3.496 1 53.84 94 THR A O 1
ATOM 715 N N . PHE A 1 96 ? -6.316 -11.69 -1.277 1 54.4 95 PHE A N 1
ATOM 716 C CA . PHE A 1 96 ? -5.594 -10.431 -1.288 1 55.22 95 PHE A CA 1
ATOM 717 C C . PHE A 1 96 ? -4.275 -10.579 -2.07 1 55.19 95 PHE A C 1
ATOM 718 O O . PHE A 1 96 ? -3.899 -9.675 -2.817 1 56.34 95 PHE A O 1
ATOM 726 N N . SER A 1 97 ? -3.591 -11.693 -1.901 1 54.31 96 SER A N 1
ATOM 727 C CA . SER A 1 97 ? -2.361 -11.964 -2.631 1 53.89 96 SER A CA 1
ATOM 728 C C . SER A 1 97 ? -2.633 -12.186 -4.141 1 52.72 96 SER A C 1
ATOM 729 O O . SER A 1 97 ? -1.858 -11.713 -4.96 1 53.19 96 SER A O 1
ATOM 732 N N . MET A 1 98 ? -3.739 -12.818 -4.501 1 51.75 97 MET A N 1
ATOM 733 C CA . MET A 1 98 ? -4.025 -13.122 -5.913 1 52.1 97 MET A CA 1
ATOM 734 C C . MET A 1 98 ? -4.676 -11.953 -6.67 1 53.44 97 MET A C 1
ATOM 735 O O . MET A 1 98 ? -4.283 -11.659 -7.789 1 53.46 97 MET A O 1
ATOM 740 N N . GLN A 1 99 ? -5.663 -11.291 -6.048 1 54.16 98 GLN A N 1
ATOM 741 C CA A GLN A 1 99 ? -6.343 -10.157 -6.659 0.5 55.31 98 GLN A CA 1
ATOM 742 C CA B GLN A 1 99 ? -6.398 -10.153 -6.628 0.5 54.64 98 GLN A CA 1
ATOM 743 C C . GLN A 1 99 ? -5.75 -8.814 -6.217 1 55.85 98 GLN A C 1
ATOM 744 O O . GLN A 1 99 ? -5.451 -7.975 -7.063 1 55.21 98 GLN A O 1
ATOM 755 N N . GLY A 1 100 ? -5.576 -8.619 -4.913 1 57.06 99 GLY A N 1
ATOM 756 C CA . GLY A 1 100 ? -5.013 -7.399 -4.36 1 58.31 99 GLY A CA 1
ATOM 757 C C . GLY A 1 100 ? -5.96 -6.226 -4.444 1 60.49 99 GLY A C 1
ATOM 758 O O . GLY A 1 100 ? -7.171 -6.416 -4.559 1 60.96 99 GLY A O 1
ATOM 759 N N . ILE A 1 101 ? -5.406 -5.015 -4.393 1 61.62 100 ILE A N 1
ATOM 760 C CA . ILE A 1 101 ? -6.165 -3.76 -4.497 1 64.35 100 ILE A CA 1
ATOM 761 C C . ILE A 1 101 ? -5.692 -3.034 -5.735 1 65.43 100 ILE A C 1
ATOM 762 O O . ILE A 1 101 ? -4.523 -2.661 -5.826 1 65.14 100 ILE A O 1
ATOM 767 N N . GLU A 1 102 ? -6.588 -2.865 -6.707 1 66.93 101 GLU A N 1
ATOM 768 C CA . GLU A 1 102 ? -6.27 -2.274 -8.006 1 69.31 101 GLU A CA 1
ATOM 769 C C . GLU A 1 102 ? -5.767 -0.831 -7.962 1 71.48 101 GLU A C 1
ATOM 770 O O . GLU A 1 102 ? -4.889 -0.46 -8.748 1 71.17 101 GLU A O 1
ATOM 776 N N . THR A 1 103 ? -6.328 -0.021 -7.051 1 73.19 102 THR A N 1
ATOM 777 C CA . THR A 1 103 ? -6.007 1.396 -6.916 1 75.31 102 THR A CA 1
ATOM 778 C C . THR A 1 103 ? -4.682 1.712 -6.196 1 75.82 102 THR A C 1
ATOM 779 O O . THR A 1 103 ? -4.244 2.865 -6.238 1 76.52 102 THR A O 1
ATOM 783 N N . ILE A 1 104 ? -4.065 0.736 -5.514 1 75.05 103 ILE A N 1
ATOM 784 C CA . ILE A 1 104 ? -2.778 0.982 -4.864 1 74.78 103 ILE A CA 1
ATOM 785 C C . ILE A 1 104 ? -1.696 0.227 -5.61 1 73.62 103 ILE A C 1
ATOM 786 O O . ILE A 1 104 ? -1.671 -0.992 -5.575 1 73.61 103 ILE A O 1
ATOM 791 N N . PRO A 1 105 ? -0.829 0.956 -6.336 1 72.84 104 PRO A N 1
ATOM 792 C CA . PRO A 1 105 ? 0.178 0.292 -7.18 1 72.04 104 PRO A CA 1
ATOM 793 C C . PRO A 1 105 ? 0.975 -0.847 -6.529 1 70.2 104 PRO A C 1
ATOM 794 O O . PRO A 1 105 ? 1.054 -1.922 -7.115 1 69.84 104 PRO A O 1
ATOM 798 N N . ALA A 1 106 ? 1.523 -0.64 -5.319 1 68.1 105 ALA A N 1
ATOM 799 C CA . ALA A 1 106 ? 2.29 -1.688 -4.649 1 66.44 105 ALA A CA 1
ATOM 800 C C . ALA A 1 106 ? 1.413 -2.87 -4.178 1 64.26 105 ALA A C 1
ATOM 801 O O . ALA A 1 106 ? 1.926 -3.968 -3.96 1 63.62 105 ALA A O 1
ATOM 803 N N . GLN A 1 107 ? 0.104 -2.642 -4.018 1 63.03 106 GLN A N 1
ATOM 804 C CA . GLN A 1 107 ? -0.853 -3.616 -3.511 1 62.48 106 GLN A CA 1
ATOM 805 C C . GLN A 1 107 ? -1.613 -4.399 -4.562 1 60.31 106 GLN A C 1
ATOM 806 O O . GLN A 1 107 ? -2.494 -5.166 -4.194 1 59.58 106 GLN A O 1
ATOM 812 N N . ARG A 1 108 ? -1.336 -4.182 -5.855 1 59.82 107 ARG A N 1
ATOM 813 C CA . ARG A 1 108 ? -2.004 -4.974 -6.901 1 60.21 107 ARG A CA 1
ATOM 814 C C . ARG A 1 108 ? -1.581 -6.444 -6.79 1 58.4 107 ARG A C 1
ATOM 815 O O . ARG A 1 108 ? -0.437 -6.724 -6.46 1 58.85 107 ARG A O 1
ATOM 823 N N . GLY A 1 109 ? -2.521 -7.359 -6.974 1 56.74 108 GLY A N 1
ATOM 824 C CA . GLY A 1 109 ? -2.269 -8.788 -6.819 1 55.54 108 GLY A CA 1
ATOM 825 C C . GLY A 1 109 ? -1.539 -9.449 -7.971 1 53.5 108 GLY A C 1
ATOM 826 O O . GLY A 1 109 ? -1.246 -8.786 -8.975 1 53.04 108 GLY A O 1
ATOM 827 N N . VAL A 1 110 ? -1.258 -10.768 -7.825 1 52.11 109 VAL A N 1
ATOM 828 C CA . VAL A 1 110 ? -0.556 -11.592 -8.819 1 50.88 109 VAL A CA 1
ATOM 829 C C . VAL A 1 110 ? -1.238 -11.588 -10.185 1 48.61 109 VAL A C 1
ATOM 830 O O . VAL A 1 110 ? -0.568 -11.364 -11.196 1 47.46 109 VAL A O 1
ATOM 834 N N . ILE A 1 111 ? -2.552 -11.866 -10.208 1 48.06 110 ILE A N 1
ATOM 835 C CA . ILE A 1 111 ? -3.361 -11.931 -11.422 1 48.27 110 ILE A CA 1
ATOM 836 C C . ILE A 1 111 ? -3.271 -10.642 -12.285 1 49 110 ILE A C 1
ATOM 837 O O . ILE A 1 111 ? -2.816 -10.779 -13.428 1 48.66 110 ILE A O 1
ATOM 842 N N . PRO A 1 112 ? -3.61 -9.4 -11.796 1 49.57 111 PRO A N 1
ATOM 843 C CA . PRO A 1 112 ? -3.472 -8.201 -12.66 1 49.35 111 PRO A CA 1
ATOM 844 C C . PRO A 1 112 ? -2.038 -7.919 -13.118 1 48.82 111 PRO A C 1
ATOM 845 O O . PRO A 1 112 ? -1.826 -7.426 -14.241 1 47.51 111 PRO A O 1
ATOM 849 N N . ARG A 1 113 ? -1.052 -8.276 -12.274 1 49.37 112 ARG A N 1
ATOM 850 C CA . ARG A 1 113 ? 0.35 -8.087 -12.667 1 50.35 112 ARG A CA 1
ATOM 851 C C . ARG A 1 113 ? 0.742 -9.075 -13.798 1 49.87 112 ARG A C 1
ATOM 852 O O . ARG A 1 113 ? 1.487 -8.694 -14.719 1 50.42 112 ARG A O 1
ATOM 860 N N . ALA A 1 114 ? 0.216 -10.305 -13.755 1 49.21 113 ALA A N 1
ATOM 861 C CA . ALA A 1 114 ? 0.49 -11.304 -14.801 1 48.09 113 ALA A CA 1
ATOM 862 C C . ALA A 1 114 ? -0.071 -10.805 -16.142 1 47.35 113 ALA A C 1
ATOM 863 O O . ALA A 1 114 ? 0.589 -10.979 -17.171 1 46.18 113 ALA A O 1
ATOM 865 N N . PHE A 1 115 ? -1.26 -10.146 -16.125 1 47.55 114 PHE A N 1
ATOM 866 C CA . PHE A 1 115 ? -1.854 -9.607 -17.353 1 49.27 114 PHE A CA 1
ATOM 867 C C . PHE A 1 115 ? -0.924 -8.542 -17.99 1 49.51 114 PHE A C 1
ATOM 868 O O . PHE A 1 115 ? -0.668 -8.602 -19.199 1 49.67 114 PHE A O 1
ATOM 876 N N . ASP A 1 116 ? -0.432 -7.583 -17.169 1 48.97 115 ASP A N 1
ATOM 877 C CA . ASP A 1 116 ? 0.434 -6.483 -17.601 1 49.86 115 ASP A CA 1
ATOM 878 C C . ASP A 1 116 ? 1.727 -7.028 -18.201 1 49.79 115 ASP A C 1
ATOM 879 O O . ASP A 1 116 ? 2.142 -6.588 -19.269 1 50.83 115 ASP A O 1
ATOM 884 N N . HIS A 1 117 ? 2.357 -7.973 -17.493 1 48.81 116 HIS A N 1
ATOM 885 C CA . HIS A 1 117 ? 3.617 -8.6 -17.881 1 48.17 116 HIS A CA 1
ATOM 886 C C . HIS A 1 117 ? 3.448 -9.298 -19.266 1 47.48 116 HIS A C 1
ATOM 887 O O . HIS A 1 117 ? 4.24 -9.056 -20.187 1 47.48 116 HIS A O 1
ATOM 894 N N . ILE A 1 118 ? 2.419 -10.136 -19.409 1 46.39 117 ILE A N 1
ATOM 895 C CA . ILE A 1 118 ? 2.173 -10.844 -20.671 1 46.57 117 ILE A CA 1
ATOM 896 C C . ILE A 1 118 ? 1.963 -9.887 -21.838 1 46.62 117 ILE A C 1
ATOM 897 O O . ILE A 1 118 ? 2.64 -10.033 -22.845 1 46.29 117 ILE A O 1
ATOM 902 N N . PHE A 1 119 ? 1.056 -8.925 -21.719 1 47.09 118 PHE A N 1
ATOM 903 C CA . PHE A 1 119 ? 0.783 -7.994 -22.811 1 49.3 118 PHE A CA 1
ATOM 904 C C . PHE A 1 119 ? 1.956 -7.029 -23.09 1 50.73 118 PHE A C 1
ATOM 905 O O . PHE A 1 119 ? 2.089 -6.602 -24.23 1 51.54 118 PHE A O 1
ATOM 913 N N . THR A 1 120 ? 2.84 -6.749 -22.103 1 51.49 119 THR A N 1
ATOM 914 C CA . THR A 1 120 ? 4.031 -5.922 -22.387 1 53.42 119 THR A CA 1
ATOM 915 C C . THR A 1 120 ? 5.016 -6.776 -23.222 1 53.48 119 THR A C 1
ATOM 916 O O . THR A 1 120 ? 5.574 -6.284 -24.211 1 53.19 119 THR A O 1
ATOM 920 N N . ALA A 1 121 ? 5.174 -8.062 -22.86 1 53.28 120 ALA A N 1
ATOM 921 C CA . ALA A 1 121 ? 6.032 -8.987 -23.607 1 54.62 120 ALA A CA 1
ATOM 922 C C . ALA A 1 121 ? 5.547 -9.224 -25.051 1 55.26 120 ALA A C 1
ATOM 923 O O . ALA A 1 121 ? 6.373 -9.217 -25.971 1 55.29 120 ALA A O 1
ATOM 925 N N . THR A 1 122 ? 4.218 -9.351 -25.261 1 55.93 121 THR A N 1
ATOM 926 C CA . THR A 1 122 ? 3.67 -9.505 -26.623 1 57.44 121 THR A CA 1
ATOM 927 C C . THR A 1 122 ? 3.848 -8.218 -27.431 1 57.62 121 THR A C 1
ATOM 928 O O . THR A 1 122 ? 4.192 -8.274 -28.608 1 58.28 121 THR A O 1
ATOM 932 N N . ALA A 1 123 ? 3.657 -7.054 -26.791 1 57.51 122 ALA A N 1
ATOM 933 C CA . ALA A 1 123 ? 3.805 -5.766 -27.457 1 57.62 122 ALA A CA 1
ATOM 934 C C . ALA A 1 123 ? 5.263 -5.476 -27.866 1 57.6 122 ALA A C 1
ATOM 935 O O . ALA A 1 123 ? 5.492 -4.774 -28.85 1 57.82 122 ALA A O 1
ATOM 937 N N . THR A 1 124 ? 6.237 -6.031 -27.134 1 56.97 123 THR A N 1
ATOM 938 C CA . THR A 1 124 ? 7.645 -5.795 -27.434 1 57.45 123 THR A CA 1
ATOM 939 C C . THR A 1 124 ? 8.314 -6.953 -28.206 1 57.2 123 THR A C 1
ATOM 940 O O . THR A 1 124 ? 9.544 -7.023 -28.255 1 57.11 123 THR A O 1
ATOM 944 N N . THR A 1 125 ? 7.51 -7.834 -28.831 1 56.96 124 THR A N 1
ATOM 945 C CA . THR A 1 125 ? 8 -8.931 -29.672 1 57.13 124 THR A CA 1
ATOM 946 C C . THR A 1 125 ? 7.317 -8.785 -31.024 1 58.03 124 THR A C 1
ATOM 947 O O . THR A 1 125 ? 6.09 -8.747 -31.094 1 58.65 124 THR A O 1
ATOM 951 N N . GLU A 1 126 ? 8.088 -8.648 -32.086 1 58.07 125 GLU A N 1
ATOM 952 C CA . GLU A 1 126 ? 7.51 -8.52 -33.424 1 58.31 125 GLU A CA 1
ATOM 953 C C . GLU A 1 126 ? 7.688 -9.78 -34.272 1 56.83 125 GLU A C 1
ATOM 954 O O . GLU A 1 126 ? 6.944 -9.966 -35.241 1 58.15 125 GLU A O 1
ATOM 960 N N . ASN A 1 127 ? 8.663 -10.642 -33.923 1 54 126 ASN A N 1
ATOM 961 C CA . ASN A 1 127 ? 8.927 -11.834 -34.725 1 52.2 126 ASN A CA 1
ATOM 962 C C . ASN A 1 127 ? 8.184 -13.084 -34.25 1 49.47 126 ASN A C 1
ATOM 963 O O . ASN A 1 127 ? 8.505 -14.185 -34.681 1 49.43 126 ASN A O 1
ATOM 968 N N . VAL A 1 128 ? 7.226 -12.921 -33.325 1 47.74 127 VAL A N 1
ATOM 969 C CA . VAL A 1 128 ? 6.338 -13.962 -32.825 1 47.07 127 VAL A CA 1
ATOM 970 C C . VAL A 1 128 ? 4.952 -13.323 -32.766 1 47.51 127 VAL A C 1
ATOM 971 O O . VAL A 1 128 ? 4.827 -12.222 -32.217 1 47.97 127 VAL A O 1
ATOM 975 N N . LYS A 1 129 ? 3.925 -13.979 -33.351 1 46.69 128 LYS A N 1
ATOM 976 C CA . LYS A 1 129 ? 2.536 -13.504 -33.285 1 46.77 128 LYS A CA 1
ATOM 977 C C . LYS A 1 129 ? 1.897 -14.225 -32.104 1 46.44 128 LYS A C 1
ATOM 978 O O . LYS A 1 129 ? 1.975 -15.441 -32.04 1 47.04 128 LYS A O 1
ATOM 984 N N . PHE A 1 130 ? 1.254 -13.508 -31.191 1 45.34 129 PHE A N 1
ATOM 985 C CA . PHE A 1 130 ? 0.644 -14.123 -30.02 1 44.67 129 PHE A CA 1
ATOM 986 C C . PHE A 1 130 ? -0.867 -14.024 -30.012 1 45.07 129 PHE A C 1
ATOM 987 O O . PHE A 1 130 ? -1.437 -13.024 -30.459 1 46.13 129 PHE A O 1
ATOM 995 N N . LEU A 1 131 ? -1.502 -15.051 -29.468 1 44.63 130 LEU A N 1
ATOM 996 C CA . LEU A 1 131 ? -2.942 -15.144 -29.251 1 45.43 130 LEU A CA 1
ATOM 997 C C . LEU A 1 131 ? -3.096 -15.54 -27.773 1 44.58 130 LEU A C 1
ATOM 998 O O . LEU A 1 131 ? -2.473 -16.503 -27.285 1 44.44 130 LEU A O 1
ATOM 1003 N N . VAL A 1 132 ? -3.882 -14.747 -27.051 1 43.38 131 VAL A N 1
ATOM 1004 C CA . VAL A 1 132 ? -4.107 -14.936 -25.638 1 42.54 131 VAL A CA 1
ATOM 1005 C C . VAL A 1 132 ? -5.588 -15.22 -25.392 1 42.21 131 VAL A C 1
ATOM 1006 O O . VAL A 1 132 ? -6.46 -14.47 -25.877 1 41.85 131 VAL A O 1
ATOM 1010 N N . HIS A 1 133 ? -5.856 -16.33 -24.722 1 41.3 132 HIS A N 1
ATOM 1011 C CA . HIS A 1 133 ? -7.198 -16.75 -24.309 1 43.34 132 HIS A CA 1
ATOM 1012 C C . HIS A 1 133 ? -7.21 -16.904 -22.791 1 43.98 132 HIS A C 1
ATOM 1013 O O . HIS A 1 133 ? -6.197 -17.245 -22.201 1 43.72 132 HIS A O 1
ATOM 1020 N N . CYS A 1 134 ? -8.371 -16.719 -22.169 1 44.59 133 CYS A N 1
ATOM 1021 C CA . CYS A 1 134 ? -8.507 -16.886 -20.732 1 45.28 133 CYS A CA 1
ATOM 1022 C C . CYS A 1 134 ? -9.704 -17.788 -20.442 1 44.4 133 CYS A C 1
ATOM 1023 O O . CYS A 1 134 ? -10.716 -17.757 -21.147 1 43.4 133 CYS A O 1
ATOM 1026 N N . SER A 1 135 ? -9.598 -18.537 -19.362 1 44.12 134 SER A N 1
ATOM 1027 C CA . SER A 1 135 ? -10.708 -19.314 -18.808 1 44.19 134 SER A CA 1
ATOM 1028 C C . SER A 1 135 ? -10.718 -19.043 -17.29 1 44.63 134 SER A C 1
ATOM 1029 O O . SER A 1 135 ? -9.713 -18.6 -16.714 1 45.05 134 SER A O 1
ATOM 1032 N N . TYR A 1 136 ? -11.86 -19.257 -16.664 1 44.84 135 TYR A N 1
ATOM 1033 C CA . TYR A 1 136 ? -11.999 -18.996 -15.245 1 46.73 135 TYR A CA 1
ATOM 1034 C C . TYR A 1 136 ? -13.036 -19.952 -14.684 1 46.67 135 TYR A C 1
ATOM 1035 O O . TYR A 1 136 ? -14.189 -19.955 -15.117 1 46.24 135 TYR A O 1
ATOM 1044 N N . LEU A 1 137 ? -12.6 -20.81 -13.763 1 46.83 136 LEU A N 1
ATOM 1045 C CA . LEU A 1 137 ? -13.488 -21.801 -13.167 1 46.71 136 LEU A CA 1
ATOM 1046 C C . LEU A 1 137 ? -13.437 -21.76 -11.631 1 47 136 LEU A C 1
ATOM 1047 O O . LEU A 1 137 ? -12.536 -21.157 -11.042 1 46.58 136 LEU A O 1
ATOM 1052 N N . GLU A 1 138 ? -14.398 -22.44 -10.989 1 47.26 137 GLU A N 1
ATOM 1053 C CA . GLU A 1 138 ? -14.412 -22.641 -9.559 1 47.97 137 GLU A CA 1
ATOM 1054 C C . GLU A 1 138 ? -14.774 -24.091 -9.236 1 47.85 137 GLU A C 1
ATOM 1055 O O . GLU A 1 138 ? -15.546 -24.734 -9.949 1 47.76 137 GLU A O 1
ATOM 1061 N N . ILE A 1 139 ? -14.228 -24.602 -8.146 1 47.67 138 ILE A N 1
ATOM 1062 C CA . ILE A 1 139 ? -14.554 -25.926 -7.648 1 48.04 138 ILE A CA 1
ATOM 1063 C C . ILE A 1 139 ? -15.333 -25.648 -6.386 1 48.87 138 ILE A C 1
ATOM 1064 O O . ILE A 1 139 ? -14.768 -25.2 -5.387 1 48.12 138 ILE A O 1
ATOM 1069 N N . TYR A 1 140 ? -16.646 -25.808 -6.475 1 49.92 139 TYR A N 1
ATOM 1070 C CA . TYR A 1 140 ? -17.566 -25.521 -5.398 1 51.65 139 TYR A CA 1
ATOM 1071 C C . TYR A 1 140 ? -18.338 -26.807 -5.027 1 52.75 139 TYR A C 1
ATOM 1072 O O . TYR A 1 140 ? -18.989 -27.403 -5.885 1 52.61 139 TYR A O 1
ATOM 1081 N N . ASN A 1 141 ? -18.21 -27.257 -3.764 1 53.25 140 ASN A N 1
ATOM 1082 C CA . ASN A 1 141 ? -18.858 -28.477 -3.235 1 54.53 140 ASN A CA 1
ATOM 1083 C C . ASN A 1 141 ? -18.662 -29.682 -4.177 1 54.59 140 ASN A C 1
ATOM 1084 O O . ASN A 1 141 ? -19.629 -30.327 -4.566 1 55.01 140 ASN A O 1
ATOM 1089 N N . GLU A 1 142 ? -17.418 -29.881 -4.63 1 54.19 141 GLU A N 1
ATOM 1090 C CA . GLU A 1 142 ? -16.977 -30.958 -5.529 1 54.7 141 GLU A CA 1
ATOM 1091 C C . GLU A 1 142 ? -17.635 -30.917 -6.91 1 55.88 141 GLU A C 1
ATOM 1092 O O . GLU A 1 142 ? -17.83 -31.95 -7.546 1 56.82 141 GLU A O 1
ATOM 1098 N N . GLU A 1 143 ? -17.899 -29.72 -7.391 1 55.79 142 GLU A N 1
ATOM 1099 C CA . GLU A 1 143 ? -18.432 -29.515 -8.725 1 55.7 142 GLU A CA 1
ATOM 1100 C C . GLU A 1 143 ? -17.56 -28.463 -9.413 1 54.89 142 GLU A C 1
ATOM 1101 O O . GLU A 1 143 ? -17.243 -27.428 -8.825 1 54.41 142 GLU A O 1
ATOM 1107 N N . VAL A 1 144 ? -17.116 -28.76 -10.631 1 54.41 143 VAL A N 1
ATOM 1108 C CA . VAL A 1 144 ? -16.323 -27.832 -11.423 1 53.7 143 VAL A CA 1
ATOM 1109 C C . VAL A 1 144 ? -17.335 -26.955 -12.165 1 54.52 143 VAL A C 1
ATOM 1110 O O . VAL A 1 144 ? -18.226 -27.477 -12.847 1 54.8 143 VAL A O 1
ATOM 1114 N N . ARG A 1 145 ? -17.264 -25.629 -11.964 1 54.26 144 ARG A N 1
ATOM 1115 C CA . ARG A 1 145 ? -18.173 -24.695 -12.599 1 54.68 144 ARG A CA 1
ATOM 1116 C C . ARG A 1 145 ? -17.429 -23.597 -13.31 1 53.73 144 ARG A C 1
ATOM 1117 O O . ARG A 1 145 ? -16.408 -23.114 -12.838 1 53.1 144 ARG A O 1
ATOM 1125 N N . ASP A 1 146 ? -17.944 -23.208 -14.45 1 53.46 145 ASP A N 1
ATOM 1126 C CA . ASP A 1 146 ? -17.37 -22.143 -15.251 1 53.88 145 ASP A CA 1
ATOM 1127 C C . ASP A 1 146 ? -17.845 -20.788 -14.678 1 55.52 145 ASP A C 1
ATOM 1128 O O . ASP A 1 146 ? -19.051 -20.58 -14.564 1 56.86 145 ASP A O 1
ATOM 1133 N N . LEU A 1 147 ? -16.921 -19.877 -14.308 1 55.35 146 LEU A N 1
ATOM 1134 C CA . LEU A 1 147 ? -17.31 -18.551 -13.8 1 56.59 146 LEU A CA 1
ATOM 1135 C C . LEU A 1 147 ? -17.581 -17.523 -14.931 1 58.04 146 LEU A C 1
ATOM 1136 O O . LEU A 1 147 ? -18.121 -16.447 -14.664 1 57.54 146 LEU A O 1
ATOM 1141 N N . LEU A 1 148 ? -17.206 -17.85 -16.177 1 59.5 147 LEU A N 1
ATOM 1142 C CA . LEU A 1 148 ? -17.407 -16.981 -17.347 1 61.81 147 LEU A CA 1
ATOM 1143 C C . LEU A 1 148 ? -18.416 -17.541 -18.363 1 66.08 147 LEU A C 1
ATOM 1144 O O . LEU A 1 148 ? -18.504 -17.032 -19.479 1 66.53 147 LEU A O 1
ATOM 1149 N N . GLY A 1 149 ? -19.113 -18.612 -18.01 1 68.64 148 GLY A N 1
ATOM 1150 C CA . GLY A 1 149 ? -20.028 -19.266 -18.927 1 71.79 148 GLY A CA 1
ATOM 1151 C C . GLY A 1 149 ? -21.433 -18.737 -18.817 1 75.11 148 GLY A C 1
ATOM 1152 O O . GLY A 1 149 ? -21.681 -17.741 -18.132 1 75.81 148 GLY A O 1
ATOM 1153 N N . ALA A 1 150 ? -22.366 -19.425 -19.465 1 77.12 149 ALA A N 1
ATOM 1154 C CA . ALA A 1 150 ? -23.765 -19.023 -19.414 1 79.45 149 ALA A CA 1
ATOM 1155 C C . ALA A 1 150 ? -24.478 -19.707 -18.259 1 81.69 149 ALA A C 1
ATOM 1156 O O . ALA A 1 150 ? -25.295 -19.074 -17.587 1 82.58 149 ALA A O 1
ATOM 1158 N N . ASP A 1 151 ? -24.157 -20.985 -17.998 1 82.42 150 ASP A N 1
ATOM 1159 C CA . ASP A 1 151 ? -24.771 -21.694 -16.877 1 83.38 150 ASP A CA 1
ATOM 1160 C C . ASP A 1 151 ? -23.708 -21.951 -15.816 1 83.4 150 ASP A C 1
ATOM 1161 O O . ASP A 1 151 ? -23.035 -22.975 -15.858 1 83.72 150 ASP A O 1
ATOM 1166 N N . ASN A 1 152 ? -23.563 -21.027 -14.857 1 82.81 151 ASN A N 1
ATOM 1167 C CA . ASN A 1 152 ? -22.592 -21.157 -13.765 1 82.86 151 ASN A CA 1
ATOM 1168 C C . ASN A 1 152 ? -22.943 -22.31 -12.783 1 81.74 151 ASN A C 1
ATOM 1169 O O . ASN A 1 152 ? -22.095 -22.711 -11.987 1 81.62 151 ASN A O 1
ATOM 1174 N N . LYS A 1 153 ? -24.198 -22.814 -12.83 1 80.53 152 LYS A N 1
ATOM 1175 C CA . LYS A 1 153 ? -24.665 -23.948 -12.032 1 79.52 152 LYS A CA 1
ATOM 1176 C C . LYS A 1 153 ? -24.434 -25.303 -12.735 1 77.97 152 LYS A C 1
ATOM 1177 O O . LYS A 1 153 ? -24.56 -26.345 -12.092 1 77.96 152 LYS A O 1
ATOM 1183 N N . GLN A 1 154 ? -24.109 -25.291 -14.046 1 76.46 153 GLN A N 1
ATOM 1184 C CA . GLN A 1 154 ? -23.853 -26.503 -14.822 1 75.42 153 GLN A CA 1
ATOM 1185 C C . GLN A 1 154 ? -22.536 -27.141 -14.428 1 72.66 153 GLN A C 1
ATOM 1186 O O . GLN A 1 154 ? -21.486 -26.527 -14.601 1 73.02 153 GLN A O 1
ATOM 1192 N N . LYS A 1 155 ? -22.596 -28.376 -13.911 1 69.78 154 LYS A N 1
ATOM 1193 C CA . LYS A 1 155 ? -21.435 -29.149 -13.489 1 67.9 154 LYS A CA 1
ATOM 1194 C C . LYS A 1 155 ? -20.649 -29.593 -14.735 1 64.84 154 LYS A C 1
ATOM 1195 O O . LYS A 1 155 ? -21.233 -30.179 -15.655 1 65.41 154 LYS A O 1
ATOM 1201 N N . LEU A 1 156 ? -19.343 -29.295 -14.773 1 61.1 155 LEU A N 1
ATOM 1202 C CA . LEU A 1 156 ? -18.516 -29.665 -15.909 1 58.68 155 LEU A CA 1
ATOM 1203 C C . LEU A 1 156 ? -17.675 -30.914 -15.601 1 56.81 155 LEU A C 1
ATOM 1204 O O . LEU A 1 156 ? -17.309 -31.163 -14.439 1 56.54 155 LEU A O 1
ATOM 1209 N N . GLU A 1 157 ? -17.36 -31.697 -16.648 1 55.04 156 GLU A N 1
ATOM 1210 C CA . GLU A 1 157 ? -16.621 -32.935 -16.44 1 53.33 156 GLU A CA 1
ATOM 1211 C C . GLU A 1 157 ? -15.158 -32.834 -16.762 1 51.39 156 GLU A C 1
ATOM 1212 O O . GLU A 1 157 ? -14.76 -32.114 -17.665 1 51.99 156 GLU A O 1
ATOM 1218 N N . ILE A 1 158 ? -14.35 -33.551 -16.013 1 49.69 157 ILE A N 1
ATOM 1219 C CA . ILE A 1 158 ? -12.912 -33.555 -16.198 1 49.53 157 ILE A CA 1
ATOM 1220 C C . ILE A 1 158 ? -12.525 -34.643 -17.223 1 49.14 157 ILE A C 1
ATOM 1221 O O . ILE A 1 158 ? -13.076 -35.741 -17.209 1 49.37 157 ILE A O 1
ATOM 1226 N N . LYS A 1 159 ? -11.624 -34.31 -18.142 1 48.31 158 LYS A N 1
ATOM 1227 C CA . LYS A 1 159 ? -11.094 -35.229 -19.137 1 48.71 158 LYS A CA 1
ATOM 1228 C C . LYS A 1 159 ? -9.565 -35.272 -19.044 1 50.06 158 LYS A C 1
ATOM 1229 O O . LYS A 1 159 ? -8.946 -34.344 -18.541 1 49.18 158 LYS A O 1
ATOM 1235 N N . GLU A 1 160 ? -8.954 -36.35 -19.541 1 51.72 159 GLU A N 1
ATOM 1236 C CA . GLU A 1 160 ? -7.502 -36.485 -19.521 1 54 159 GLU A CA 1
ATOM 1237 C C . GLU A 1 160 ? -7.032 -37.001 -20.85 1 56.82 159 GLU A C 1
ATOM 1238 O O . GLU A 1 160 ? -7.676 -37.858 -21.43 1 56.95 159 GLU A O 1
ATOM 1244 N N . GLN A 1 161 ? -5.883 -36.515 -21.305 1 59.09 160 GLN A N 1
ATOM 1245 C CA . GLN A 1 161 ? -5.264 -36.855 -22.588 1 62.17 160 GLN A CA 1
ATOM 1246 C C . GLN A 1 161 ? -3.761 -36.641 -22.4 1 64.21 160 GLN A C 1
ATOM 1247 O O . GLN A 1 161 ? -3.366 -35.629 -21.836 1 63.9 160 GLN A O 1
ATOM 1253 N N . PRO A 1 162 ? -2.907 -37.559 -22.876 1 65.79 161 PRO A N 1
ATOM 1254 C CA . PRO A 1 162 ? -1.451 -37.385 -22.68 1 66.88 161 PRO A CA 1
ATOM 1255 C C . PRO A 1 162 ? -0.867 -36.047 -23.178 1 68.08 161 PRO A C 1
ATOM 1256 O O . PRO A 1 162 ? -0.058 -35.442 -22.471 1 68.58 161 PRO A O 1
ATOM 1260 N N . ASP A 1 163 ? -1.352 -35.527 -24.312 1 68.22 162 ASP A N 1
ATOM 1261 C CA . ASP A 1 163 ? -0.86 -34.265 -24.865 1 69.25 162 ASP A CA 1
ATOM 1262 C C . ASP A 1 163 ? -1.497 -32.998 -24.275 1 68.64 162 ASP A C 1
ATOM 1263 O O . ASP A 1 163 ? -1.07 -31.896 -24.606 1 69.74 162 ASP A O 1
ATOM 1268 N N . ARG A 1 164 ? -2.525 -33.137 -23.441 1 66.54 163 ARG A N 1
ATOM 1269 C CA . ARG A 1 164 ? -3.2 -31.986 -22.837 1 64.73 163 ARG A CA 1
ATOM 1270 C C . ARG A 1 164 ? -3.181 -31.978 -21.305 1 62.33 163 ARG A C 1
ATOM 1271 O O . ARG A 1 164 ? -3.563 -30.98 -20.688 1 63.03 163 ARG A O 1
ATOM 1279 N N . GLY A 1 165 ? -2.808 -33.097 -20.709 1 59.66 164 GLY A N 1
ATOM 1280 C CA . GLY A 1 165 ? -2.898 -33.298 -19.281 1 57.94 164 GLY A CA 1
ATOM 1281 C C . GLY A 1 165 ? -4.365 -33.404 -18.902 1 55.09 164 GLY A C 1
ATOM 1282 O O . GLY A 1 165 ? -5.199 -33.855 -19.693 1 54.25 164 GLY A O 1
ATOM 1283 N N . VAL A 1 166 ? -4.69 -32.945 -17.715 1 53.26 165 VAL A N 1
ATOM 1284 C CA . VAL A 1 166 ? -6.046 -32.953 -17.197 1 52.4 165 VAL A CA 1
ATOM 1285 C C . VAL A 1 166 ? -6.686 -31.619 -17.606 1 51.5 165 VAL A C 1
ATOM 1286 O O . VAL A 1 166 ? -6.068 -30.569 -17.454 1 51.58 165 VAL A O 1
ATOM 1290 N N . TYR A 1 167 ? -7.897 -31.664 -18.153 1 50.33 166 TYR A N 1
ATOM 1291 C CA . TYR A 1 167 ? -8.598 -30.449 -18.565 1 49.82 166 TYR A CA 1
ATOM 1292 C C . TYR A 1 167 ? -10.101 -30.539 -18.276 1 49.15 166 TYR A C 1
ATOM 1293 O O . TYR A 1 167 ? -10.608 -31.613 -17.968 1 49.46 166 TYR A O 1
ATOM 1302 N N . VAL A 1 168 ? -10.81 -29.416 -18.393 1 48.11 167 VAL A N 1
ATOM 1303 C CA . VAL A 1 168 ? -12.235 -29.4 -18.145 1 47.71 167 VAL A CA 1
ATOM 1304 C C . VAL A 1 168 ? -12.943 -29.352 -19.458 1 48.31 167 VAL A C 1
ATOM 1305 O O . VAL A 1 168 ? -12.722 -28.438 -20.246 1 48.74 167 VAL A O 1
ATOM 1309 N N . ALA A 1 169 ? -13.785 -30.338 -19.714 1 48.65 168 ALA A N 1
ATOM 1310 C CA . ALA A 1 169 ? -14.542 -30.403 -20.95 1 49.85 168 ALA A CA 1
ATOM 1311 C C . ALA A 1 169 ? -15.711 -29.391 -20.949 1 50.84 168 ALA A C 1
ATOM 1312 O O . ALA A 1 169 ? -16.5 -29.341 -20.004 1 50.93 168 ALA A O 1
ATOM 1314 N N . GLY A 1 170 ? -15.827 -28.616 -22.02 1 51.64 169 GLY A N 1
ATOM 1315 C CA . GLY A 1 170 ? -16.89 -27.619 -22.138 1 51.72 169 GLY A CA 1
ATOM 1316 C C . GLY A 1 170 ? -16.613 -26.311 -21.411 1 51.71 169 GLY A C 1
ATOM 1317 O O . GLY A 1 170 ? -17.503 -25.468 -21.295 1 53.33 169 GLY A O 1
ATOM 1318 N N . LEU A 1 171 ? -15.388 -26.123 -20.9 1 50.19 170 LEU A N 1
ATOM 1319 C CA . LEU A 1 171 ? -15.009 -24.876 -20.236 1 49.74 170 LEU A CA 1
ATOM 1320 C C . LEU A 1 171 ? -14.874 -23.784 -21.305 1 49.11 170 LEU A C 1
ATOM 1321 O O . LEU A 1 171 ? -14.163 -23.967 -22.3 1 49.01 170 LEU A O 1
ATOM 1326 N N . SER A 1 172 ? -15.585 -22.669 -21.123 1 48.71 171 SER A N 1
ATOM 1327 C CA . SER A 1 172 ? -15.548 -21.586 -22.114 1 48.44 171 SER A CA 1
ATOM 1328 C C . SER A 1 172 ? -14.183 -20.893 -22.161 1 47.87 171 SER A C 1
ATOM 1329 O O . SER A 1 172 ? -13.539 -20.677 -21.128 1 48.26 171 SER A O 1
ATOM 1332 N N . MET A 1 173 ? -13.731 -20.607 -23.373 1 47.52 172 MET A N 1
ATOM 1333 C CA . MET A 1 173 ? -12.454 -19.968 -23.654 1 48.29 172 MET A CA 1
ATOM 1334 C C . MET A 1 173 ? -12.72 -18.555 -24.213 1 49.41 172 MET A C 1
ATOM 1335 O O . MET A 1 173 ? -13.651 -18.378 -25.007 1 50.23 172 MET A O 1
ATOM 1340 N N . HIS A 1 174 ? -11.977 -17.534 -23.731 1 48.35 173 HIS A N 1
ATOM 1341 C CA . HIS A 1 174 ? -12.249 -16.156 -24.119 1 48.65 173 HIS A CA 1
ATOM 1342 C C . HIS A 1 174 ? -11.033 -15.431 -24.671 1 48 173 HIS A C 1
ATOM 1343 O O . HIS A 1 174 ? -10.066 -15.202 -23.948 1 48.02 173 HIS A O 1
ATOM 1350 N N . VAL A 1 175 ? -11.106 -15.016 -25.924 1 47.97 174 VAL A N 1
ATOM 1351 C CA . VAL A 1 175 ? -10.021 -14.254 -26.547 1 48.32 174 VAL A CA 1
ATOM 1352 C C . VAL A 1 175 ? -9.849 -12.895 -25.858 1 46.46 174 VAL A C 1
ATOM 1353 O O . VAL A 1 175 ? -10.828 -12.195 -25.606 1 46.3 174 VAL A O 1
ATOM 1357 N N . CYS A 1 176 ? -8.608 -12.542 -25.541 1 45.76 175 CYS A N 1
ATOM 1358 C CA . CYS A 1 176 ? -8.272 -11.278 -24.901 1 46.55 175 CYS A CA 1
ATOM 1359 C C . CYS A 1 176 ? -7.23 -10.559 -25.728 1 47.65 175 CYS A C 1
ATOM 1360 O O . CYS A 1 176 ? -6.085 -10.99 -25.77 1 45.59 175 CYS A O 1
ATOM 1363 N N . HIS A 1 177 ? -7.616 -9.451 -26.373 1 50.29 176 HIS A N 1
ATOM 1364 C CA . HIS A 1 177 ? -6.658 -8.685 -27.185 1 52.38 176 HIS A CA 1
ATOM 1365 C C . HIS A 1 177 ? -5.822 -7.703 -26.378 1 52.92 176 HIS A C 1
ATOM 1366 O O . HIS A 1 177 ? -4.804 -7.224 -26.88 1 53.68 176 HIS A O 1
ATOM 1373 N N . ASP A 1 178 ? -6.225 -7.406 -25.136 1 52.38 177 ASP A N 1
ATOM 1374 C CA . ASP A 1 178 ? -5.51 -6.442 -24.298 1 53.47 177 ASP A CA 1
ATOM 1375 C C . ASP A 1 178 ? -5.777 -6.648 -22.796 1 54.06 177 ASP A C 1
ATOM 1376 O O . ASP A 1 178 ? -6.616 -7.485 -22.42 1 53.6 177 ASP A O 1
ATOM 1381 N N . VAL A 1 179 ? -5.064 -5.898 -21.932 1 54.95 178 VAL A N 1
ATOM 1382 C CA . VAL A 1 179 ? -5.242 -5.979 -20.484 1 56.45 178 VAL A CA 1
ATOM 1383 C C . VAL A 1 179 ? -6.698 -5.654 -20.044 1 57.65 178 VAL A C 1
ATOM 1384 O O . VAL A 1 179 ? -7.239 -6.456 -19.277 1 59.39 178 VAL A O 1
ATOM 1388 N N . PRO A 1 180 ? -7.399 -4.624 -20.584 1 57.01 179 PRO A N 1
ATOM 1389 C CA . PRO A 1 180 ? -8.808 -4.418 -20.202 1 56.83 179 PRO A CA 1
ATOM 1390 C C . PRO A 1 180 ? -9.702 -5.639 -20.446 1 56.22 179 PRO A C 1
ATOM 1391 O O . PRO A 1 180 ? -10.601 -5.872 -19.644 1 56.47 179 PRO A O 1
ATOM 1395 N N . ALA A 1 181 ? -9.5 -6.388 -21.561 1 55.42 180 ALA A N 1
ATOM 1396 C CA . ALA A 1 181 ? -10.279 -7.609 -21.841 1 55.62 180 ALA A CA 1
ATOM 1397 C C . ALA A 1 181 ? -10.107 -8.643 -20.722 1 55.08 180 ALA A C 1
ATOM 1398 O O . ALA A 1 181 ? -11.09 -9.245 -20.306 1 55.15 180 ALA A O 1
ATOM 1400 N N . CYS A 1 182 ? -8.861 -8.851 -20.239 1 54.68 181 CYS A N 1
ATOM 1401 C CA . CYS A 1 182 ? -8.548 -9.795 -19.154 1 54.17 181 CYS A CA 1
ATOM 1402 C C . CYS A 1 182 ? -9.266 -9.357 -17.862 1 54.46 181 CYS A C 1
ATOM 1403 O O . CYS A 1 182 ? -9.906 -10.177 -17.212 1 54.69 181 CYS A O 1
ATOM 1406 N N . LYS A 1 183 ? -9.196 -8.059 -17.54 1 54.65 182 LYS A N 1
ATOM 1407 C CA . LYS A 1 183 ? -9.832 -7.418 -16.375 1 55.42 182 LYS A CA 1
ATOM 1408 C C . LYS A 1 183 ? -11.367 -7.512 -16.39 1 55.14 182 LYS A C 1
ATOM 1409 O O . LYS A 1 183 ? -11.968 -7.786 -15.356 1 54.87 182 LYS A O 1
ATOM 1415 N N . GLU A 1 184 ? -11.99 -7.364 -17.562 1 55.11 183 GLU A N 1
ATOM 1416 C CA . GLU A 1 184 ? -13.436 -7.526 -17.7 1 55.75 183 GLU A CA 1
ATOM 1417 C C . GLU A 1 184 ? -13.844 -8.974 -17.332 1 54.44 183 GLU A C 1
ATOM 1418 O O . GLU A 1 184 ? -14.851 -9.159 -16.649 1 53.27 183 GLU A O 1
ATOM 1424 N N . LEU A 1 185 ? -13.03 -9.996 -17.741 1 53.99 184 LEU A N 1
ATOM 1425 C CA . LEU A 1 185 ? -13.305 -11.393 -17.404 1 54.13 184 LEU A CA 1
ATOM 1426 C C . LEU A 1 185 ? -13.116 -11.617 -15.915 1 52.93 184 LEU A C 1
ATOM 1427 O O . LEU A 1 185 ? -13.928 -12.27 -15.282 1 51.38 184 LEU A O 1
ATOM 1432 N N . MET A 1 186 ? -12.043 -11.062 -15.361 1 53.6 185 MET A N 1
ATOM 1433 C CA A MET A 1 186 ? -11.756 -11.186 -13.942 0.5 55.02 185 MET A CA 1
ATOM 1434 C CA B MET A 1 186 ? -11.73 -11.138 -13.939 0.5 54.84 185 MET A CA 1
ATOM 1435 C C . MET A 1 186 ? -12.895 -10.586 -13.087 1 55.99 185 MET A C 1
ATOM 1436 O O . MET A 1 186 ? -13.3 -11.207 -12.085 1 56.47 185 MET A O 1
ATOM 1445 N N . THR A 1 187 ? -13.468 -9.433 -13.522 1 57.41 186 THR A N 1
ATOM 1446 C CA . THR A 1 187 ? -14.579 -8.765 -12.841 1 58.8 186 THR A CA 1
ATOM 1447 C C . THR A 1 187 ? -15.826 -9.638 -12.921 1 59.91 186 THR A C 1
ATOM 1448 O O . THR A 1 187 ? -16.433 -9.909 -11.893 1 59.78 186 THR A O 1
ATOM 1452 N N . ARG A 1 188 ? -16.195 -10.085 -14.136 1 60.86 187 ARG A N 1
ATOM 1453 C CA . ARG A 1 188 ? -17.361 -10.944 -14.363 1 62.54 187 ARG A CA 1
ATOM 1454 C C . ARG A 1 188 ? -17.268 -12.232 -13.516 1 63.24 187 ARG A C 1
ATOM 1455 O O . ARG A 1 188 ? -18.212 -12.577 -12.798 1 63.49 187 ARG A O 1
ATOM 1463 N N . GLY A 1 189 ? -16.103 -12.869 -13.543 1 63.03 188 GLY A N 1
ATOM 1464 C CA . GLY A 1 189 ? -15.838 -14.064 -12.758 1 63.57 188 GLY A CA 1
ATOM 1465 C C . GLY A 1 189 ? -15.924 -13.868 -11.257 1 64.19 188 GLY A C 1
ATOM 1466 O O . GLY A 1 189 ? -16.45 -14.736 -10.561 1 63.81 188 GLY A O 1
ATOM 1467 N N . PHE A 1 190 ? -15.438 -12.725 -10.745 1 65.07 189 PHE A N 1
ATOM 1468 C CA . PHE A 1 190 ? -15.5 -12.352 -9.327 1 66.53 189 PHE A CA 1
ATOM 1469 C C . PHE A 1 190 ? -16.965 -12.268 -8.859 1 66.83 189 PHE A C 1
ATOM 1470 O O . PHE A 1 190 ? -17.291 -12.707 -7.75 1 67.26 189 PHE A O 1
ATOM 1478 N N . ASN A 1 191 ? -17.842 -11.697 -9.693 1 66.17 190 ASN A N 1
ATOM 1479 C CA . ASN A 1 191 ? -19.26 -11.576 -9.344 1 66.57 190 ASN A CA 1
ATOM 1480 C C . ASN A 1 191 ? -19.949 -12.944 -9.271 1 65.29 190 ASN A C 1
ATOM 1481 O O . ASN A 1 191 ? -20.933 -13.09 -8.548 1 66.25 190 ASN A O 1
ATOM 1486 N N . ASN A 1 192 ? -19.467 -13.935 -10.029 1 63.04 191 ASN A N 1
ATOM 1487 C CA . ASN A 1 192 ? -20.083 -15.263 -10.035 1 61.86 191 ASN A CA 1
ATOM 1488 C C . ASN A 1 192 ? -19.518 -16.233 -9 1 60.7 191 ASN A C 1
ATOM 1489 O O . ASN A 1 192 ? -20.134 -17.259 -8.741 1 60.97 191 ASN A O 1
ATOM 1494 N N . ARG A 1 193 ? -18.345 -15.935 -8.436 1 59.93 192 ARG A N 1
ATOM 1495 C CA . ARG A 1 193 ? -17.692 -16.837 -7.493 1 59.84 192 ARG A CA 1
ATOM 1496 C C . ARG A 1 193 ? -18.459 -16.984 -6.18 1 60.51 192 ARG A C 1
ATOM 1497 O O . ARG A 1 193 ? -19.02 -16.014 -5.663 1 60.63 192 ARG A O 1
ATOM 1505 N N . HIS A 1 194 ? -18.55 -18.225 -5.682 1 60.27 193 HIS A N 1
ATOM 1506 C CA . HIS A 1 194 ? -19.266 -18.488 -4.446 1 60.54 193 HIS A CA 1
ATOM 1507 C C . HIS A 1 194 ? -18.463 -17.925 -3.271 1 61.85 193 HIS A C 1
ATOM 1508 O O . HIS A 1 194 ? -17.303 -18.293 -3.072 1 61.96 193 HIS A O 1
ATOM 1515 N N . VAL A 1 195 ? -19.05 -16.958 -2.573 1 62.65 194 VAL A N 1
ATOM 1516 C CA . VAL A 1 195 ? -18.456 -16.264 -1.426 1 64.66 194 VAL A CA 1
ATOM 1517 C C . VAL A 1 195 ? -19.472 -16.284 -0.238 1 66.88 194 VAL A C 1
ATOM 1518 O O . VAL A 1 195 ? -20.651 -16.593 -0.433 1 66.98 194 VAL A O 1
ATOM 1522 N N . GLY A 1 196 ? -19.011 -15.961 0.968 1 68.44 195 GLY A N 1
ATOM 1523 C CA . GLY A 1 196 ? -19.871 -15.972 2.145 1 70.89 195 GLY A CA 1
ATOM 1524 C C . GLY A 1 196 ? -19.167 -15.407 3.355 1 73.02 195 GLY A C 1
ATOM 1525 O O . GLY A 1 196 ? -17.939 -15.48 3.455 1 73.94 195 GLY A O 1
ATOM 1526 N N . ALA A 1 197 ? -19.931 -14.827 4.273 1 73.95 196 ALA A N 1
ATOM 1527 C CA . ALA A 1 197 ? -19.357 -14.245 5.473 1 74.97 196 ALA A CA 1
ATOM 1528 C C . ALA A 1 197 ? -19.285 -15.232 6.632 1 75.44 196 ALA A C 1
ATOM 1529 O O . ALA A 1 197 ? -20.247 -15.953 6.897 1 75.61 196 ALA A O 1
ATOM 1531 N N . THR A 1 198 ? -18.155 -15.224 7.348 1 75.5 197 THR A N 1
ATOM 1532 C CA . THR A 1 198 ? -17.95 -15.948 8.612 1 76.36 197 THR A CA 1
ATOM 1533 C C . THR A 1 198 ? -17.234 -14.977 9.598 1 76.67 197 THR A C 1
ATOM 1534 O O . THR A 1 198 ? -16.733 -13.933 9.166 1 76.45 197 THR A O 1
ATOM 1538 N N . LEU A 1 199 ? -17.129 -15.339 10.895 1 77.14 198 LEU A N 1
ATOM 1539 C CA . LEU A 1 199 ? -16.402 -14.505 11.858 1 77.58 198 LEU A CA 1
ATOM 1540 C C . LEU A 1 199 ? -14.882 -14.439 11.545 1 76.78 198 LEU A C 1
ATOM 1541 O O . LEU A 1 199 ? -14.21 -13.532 12.023 1 77.08 198 LEU A O 1
ATOM 1546 N N . MET A 1 200 ? -14.344 -15.386 10.738 1 75.33 199 MET A N 1
ATOM 1547 C CA . MET A 1 200 ? -12.926 -15.407 10.364 1 74.5 199 MET A CA 1
ATOM 1548 C C . MET A 1 200 ? -12.605 -14.58 9.114 1 73.38 199 MET A C 1
ATOM 1549 O O . MET A 1 200 ? -11.468 -14.142 8.95 1 73 199 MET A O 1
ATOM 1554 N N . ASN A 1 201 ? -13.595 -14.393 8.232 1 72.22 200 ASN A N 1
ATOM 1555 C CA . ASN A 1 201 ? -13.463 -13.602 7.02 1 71.98 200 ASN A CA 1
ATOM 1556 C C . ASN A 1 201 ? -14.852 -13.22 6.516 1 72.62 200 ASN A C 1
ATOM 1557 O O . ASN A 1 201 ? -15.611 -14.078 6.071 1 72.66 200 ASN A O 1
ATOM 1562 N N . LYS A 1 202 ? -15.181 -11.924 6.564 1 73.4 201 LYS A N 1
ATOM 1563 C CA . LYS A 1 202 ? -16.465 -11.425 6.063 1 74.12 201 LYS A CA 1
ATOM 1564 C C . LYS A 1 202 ? -16.596 -11.607 4.532 1 72.24 201 LYS A C 1
ATOM 1565 O O . LYS A 1 202 ? -17.708 -11.632 4.025 1 72.54 201 LYS A O 1
ATOM 1571 N N . ASP A 1 203 ? -15.472 -11.768 3.805 1 70.16 202 ASP A N 1
ATOM 1572 C CA . ASP A 1 203 ? -15.454 -11.961 2.356 1 68.85 202 ASP A CA 1
ATOM 1573 C C . ASP A 1 203 ? -14.789 -13.3 1.994 1 66.43 202 ASP A C 1
ATOM 1574 O O . ASP A 1 203 ? -13.948 -13.357 1.09 1 66.96 202 ASP A O 1
ATOM 1579 N N . SER A 1 204 ? -15.18 -14.382 2.69 1 63.82 203 SER A N 1
ATOM 1580 C CA . SER A 1 204 ? -14.595 -15.699 2.487 1 61.57 203 SER A CA 1
ATOM 1581 C C . SER A 1 204 ? -14.923 -16.337 1.134 1 58.85 203 SER A C 1
ATOM 1582 O O . SER A 1 204 ? -16.079 -16.372 0.731 1 58.79 203 SER A O 1
ATOM 1585 N N . SER A 1 205 ? -13.901 -16.867 0.461 1 56.81 204 SER A N 1
ATOM 1586 C CA . SER A 1 205 ? -14.054 -17.586 -0.802 1 55.35 204 SER A CA 1
ATOM 1587 C C . SER A 1 205 ? -14.576 -18.992 -0.458 1 54.44 204 SER A C 1
ATOM 1588 O O . SER A 1 205 ? -13.897 -19.769 0.227 1 53.98 204 SER A O 1
ATOM 1591 N N . ARG A 1 206 ? -15.79 -19.308 -0.89 1 54.08 205 ARG A N 1
ATOM 1592 C CA . ARG A 1 206 ? -16.41 -20.603 -0.558 1 54.51 205 ARG A CA 1
ATOM 1593 C C . ARG A 1 206 ? -16.146 -21.704 -1.6 1 54.37 205 ARG A C 1
ATOM 1594 O O . ARG A 1 206 ? -16.8 -22.737 -1.561 1 55.47 205 ARG A O 1
ATOM 1602 N N . SER A 1 207 ? -15.176 -21.492 -2.491 1 52.98 206 SER A N 1
ATOM 1603 C CA . SER A 1 207 ? -14.815 -22.381 -3.582 1 52.38 206 SER A CA 1
ATOM 1604 C C . SER A 1 207 ? -13.342 -22.182 -3.921 1 51.86 206 SER A C 1
ATOM 1605 O O . SER A 1 207 ? -12.776 -21.145 -3.567 1 52.4 206 SER A O 1
ATOM 1608 N N . HIS A 1 208 ? -12.722 -23.145 -4.637 1 50.9 207 HIS A N 1
ATOM 1609 C CA . HIS A 1 208 ? -11.349 -22.922 -5.087 1 49.93 207 HIS A CA 1
ATOM 1610 C C . HIS A 1 208 ? -11.47 -22.341 -6.501 1 49.11 207 HIS A C 1
ATOM 1611 O O . HIS A 1 208 ? -12.212 -22.901 -7.309 1 50.39 207 HIS A O 1
ATOM 1618 N N . SER A 1 209 ? -10.739 -21.274 -6.823 1 46.77 208 SER A N 1
ATOM 1619 C CA . SER A 1 209 ? -10.832 -20.713 -8.184 1 46.4 208 SER A CA 1
ATOM 1620 C C . SER A 1 209 ? -9.545 -20.862 -8.985 1 45.81 208 SER A C 1
ATOM 1621 O O . SER A 1 209 ? -8.447 -20.832 -8.431 1 46.36 208 SER A O 1
ATOM 1624 N N . ILE A 1 210 ? -9.69 -21.067 -10.29 1 44.5 209 ILE A N 1
ATOM 1625 C CA . ILE A 1 210 ? -8.552 -21.166 -11.184 1 44.17 209 ILE A CA 1
ATOM 1626 C C . ILE A 1 210 ? -8.75 -20.219 -12.399 1 43.81 209 ILE A C 1
ATOM 1627 O O . ILE A 1 210 ? -9.661 -20.417 -13.205 1 43.34 209 ILE A O 1
ATOM 1632 N N . PHE A 1 211 ? -7.914 -19.195 -12.521 1 43.84 210 PHE A N 1
ATOM 1633 C CA . PHE A 1 211 ? -7.941 -18.305 -13.684 1 43.94 210 PHE A CA 1
ATOM 1634 C C . PHE A 1 211 ? -6.798 -18.76 -14.561 1 43.7 210 PHE A C 1
ATOM 1635 O O . PHE A 1 211 ? -5.652 -18.716 -14.116 1 44.68 210 PHE A O 1
ATOM 1643 N N . THR A 1 212 ? -7.083 -19.198 -15.785 1 42.95 211 THR A N 1
ATOM 1644 C CA . THR A 1 212 ? -6.02 -19.69 -16.662 1 43.59 211 THR A CA 1
ATOM 1645 C C . THR A 1 212 ? -5.8 -18.743 -17.83 1 43.17 211 THR A C 1
ATOM 1646 O O . THR A 1 212 ? -6.751 -18.34 -18.499 1 43.52 211 THR A O 1
ATOM 1650 N N . VAL A 1 213 ? -4.544 -18.402 -18.097 1 42.37 212 VAL A N 1
ATOM 1651 C CA . VAL A 1 213 ? -4.198 -17.572 -19.253 1 42.15 212 VAL A CA 1
ATOM 1652 C C . VAL A 1 213 ? -3.414 -18.473 -20.224 1 41.81 212 VAL A C 1
ATOM 1653 O O . VAL A 1 213 ? -2.375 -19.024 -19.854 1 40.9 212 VAL A O 1
ATOM 1657 N N . TYR A 1 214 ? -3.911 -18.628 -21.451 1 41.49 213 TYR A N 1
ATOM 1658 C CA . TYR A 1 214 ? -3.281 -19.446 -22.493 1 42.36 213 TYR A CA 1
ATOM 1659 C C . TYR A 1 214 ? -2.519 -18.499 -23.447 1 41.42 213 TYR A C 1
ATOM 1660 O O . TYR A 1 214 ? -3.081 -17.531 -23.956 1 40.72 213 TYR A O 1
ATOM 1669 N N . VAL A 1 215 ? -1.229 -18.707 -23.589 1 41.24 214 VAL A N 1
ATOM 1670 C CA . VAL A 1 215 ? -0.365 -17.875 -24.41 1 42.96 214 VAL A CA 1
ATOM 1671 C C . VAL A 1 215 ? 0.145 -18.721 -25.593 1 44.63 214 VAL A C 1
ATOM 1672 O O . VAL A 1 215 ? 1.008 -19.593 -25.403 1 45.66 214 VAL A O 1
ATOM 1676 N N . GLU A 1 216 ? -0.418 -18.5 -26.788 1 43.4 215 GLU A N 1
ATOM 1677 C CA A GLU A 1 216 ? 0.01 -19.262 -27.958 0.5 43.8 215 GLU A CA 1
ATOM 1678 C CA B GLU A 1 216 ? -0.031 -19.256 -27.965 0.5 43.01 215 GLU A CA 1
ATOM 1679 C C . GLU A 1 216 ? 0.798 -18.337 -28.854 1 44.11 215 GLU A C 1
ATOM 1680 O O . GLU A 1 216 ? 0.328 -17.252 -29.199 1 44.21 215 GLU A O 1
ATOM 1691 N N . GLY A 1 217 ? 2.012 -18.752 -29.206 1 44.33 216 GLY A N 1
ATOM 1692 C CA . GLY A 1 217 ? 2.889 -17.938 -30.042 1 45.66 216 GLY A CA 1
ATOM 1693 C C . GLY A 1 217 ? 3.356 -18.587 -31.33 1 46.96 216 GLY A C 1
ATOM 1694 O O . GLY A 1 217 ? 4.067 -19.583 -31.296 1 49.27 216 GLY A O 1
ATOM 1695 N N . MET A 1 218 ? 3.01 -18.012 -32.475 1 45.86 217 MET A N 1
ATOM 1696 C CA . MET A 1 218 ? 3.414 -18.524 -33.772 1 45.94 217 MET A CA 1
ATOM 1697 C C . MET A 1 218 ? 4.721 -17.851 -34.12 1 46.19 217 MET A C 1
ATOM 1698 O O . MET A 1 218 ? 4.766 -16.639 -34.309 1 44.8 217 MET A O 1
ATOM 1703 N N . THR A 1 219 ? 5.79 -18.634 -34.153 1 47.32 218 THR A N 1
ATOM 1704 C CA . THR A 1 219 ? 7.109 -18.11 -34.425 1 48.61 218 THR A CA 1
ATOM 1705 C C . THR A 1 219 ? 7.353 -17.941 -35.92 1 50.59 218 THR A C 1
ATOM 1706 O O . THR A 1 219 ? 6.603 -18.488 -36.733 1 50.08 218 THR A O 1
ATOM 1710 N N . GLU A 1 220 ? 8.414 -17.192 -36.289 1 52.33 219 GLU A N 1
ATOM 1711 C CA . GLU A 1 220 ? 8.773 -17.056 -37.693 1 55.55 219 GLU A CA 1
ATOM 1712 C C . GLU A 1 220 ? 9.408 -18.338 -38.239 1 59.3 219 GLU A C 1
ATOM 1713 O O . GLU A 1 220 ? 9.486 -18.491 -39.442 1 59.49 219 GLU A O 1
ATOM 1719 N N . THR A 1 221 ? 9.849 -19.263 -37.368 1 62.28 220 THR A N 1
ATOM 1720 C CA . THR A 1 221 ? 10.407 -20.533 -37.813 1 65.33 220 THR A CA 1
ATOM 1721 C C . THR A 1 221 ? 9.292 -21.611 -37.951 1 67 220 THR A C 1
ATOM 1722 O O . THR A 1 221 ? 9.578 -22.804 -37.852 1 68.68 220 THR A O 1
ATOM 1726 N N . GLY A 1 222 ? 8.057 -21.166 -38.212 1 66.32 221 GLY A N 1
ATOM 1727 C CA . GLY A 1 222 ? 6.879 -21.995 -38.416 1 65.96 221 GLY A CA 1
ATOM 1728 C C . GLY A 1 222 ? 6.064 -22.368 -37.19 1 64.96 221 GLY A C 1
ATOM 1729 O O . GLY A 1 222 ? 4.848 -22.142 -37.157 1 65.77 221 GLY A O 1
ATOM 1730 N N . SER A 1 223 ? 6.747 -22.948 -36.186 1 62.55 222 SER A N 1
ATOM 1731 C CA . SER A 1 223 ? 6.275 -23.578 -34.96 1 60.71 222 SER A CA 1
ATOM 1732 C C . SER A 1 223 ? 5.318 -22.748 -34.068 1 58.71 222 SER A C 1
ATOM 1733 O O . SER A 1 223 ? 5.292 -21.524 -34.111 1 58.39 222 SER A O 1
ATOM 1736 N N . ILE A 1 224 ? 4.528 -23.465 -33.256 1 57.01 223 ILE A N 1
ATOM 1737 C CA . ILE A 1 224 ? 3.539 -22.907 -32.355 1 56.22 223 ILE A CA 1
ATOM 1738 C C . ILE A 1 224 ? 3.921 -23.213 -30.904 1 55.13 223 ILE A C 1
ATOM 1739 O O . ILE A 1 224 ? 4.088 -24.378 -30.594 1 55.56 223 ILE A O 1
ATOM 1744 N N . ARG A 1 225 ? 4.193 -22.189 -30.06 1 53.66 224 ARG A N 1
ATOM 1745 C CA . ARG A 1 225 ? 4.497 -22.361 -28.63 1 53.29 224 ARG A CA 1
ATOM 1746 C C . ARG A 1 225 ? 3.16 -22.304 -27.902 1 51.93 224 ARG A C 1
ATOM 1747 O O . ARG A 1 225 ? 2.363 -21.425 -28.193 1 51.09 224 ARG A O 1
ATOM 1755 N N . MET A 1 226 ? 2.92 -23.195 -26.944 1 50.98 225 MET A N 1
ATOM 1756 C CA . MET A 1 226 ? 1.648 -23.253 -26.243 1 52.09 225 MET A CA 1
ATOM 1757 C C . MET A 1 226 ? 1.833 -23.162 -24.719 1 51.92 225 MET A C 1
A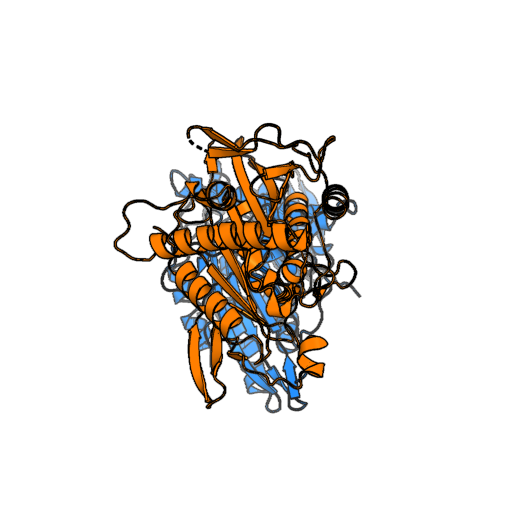TOM 1758 O O . MET A 1 226 ? 1.736 -24.17 -24.023 1 52.8 225 MET A O 1
ATOM 1763 N N . GLY A 1 227 ? 2.073 -21.956 -24.224 1 50.49 226 GLY A N 1
ATOM 1764 C CA . GLY A 1 227 ? 2.241 -21.702 -22.797 1 49.48 226 GLY A CA 1
ATOM 1765 C C . GLY A 1 227 ? 0.906 -21.569 -22.092 1 47.66 226 GLY A C 1
ATOM 1766 O O . GLY A 1 227 ? -0.089 -21.204 -22.72 1 46.52 226 GLY A O 1
ATOM 1767 N N . LYS A 1 228 ? 0.854 -21.902 -20.799 1 46.76 227 LYS A N 1
ATOM 1768 C CA . LYS A 1 228 ? -0.396 -21.801 -20.048 1 46.62 227 LYS A CA 1
ATOM 1769 C C . LYS A 1 228 ? -0.091 -21.454 -18.591 1 45.75 227 LYS A C 1
ATOM 1770 O O . LYS A 1 228 ? 0.774 -22.076 -17.966 1 46.72 227 LYS A O 1
ATOM 1776 N N . LEU A 1 229 ? -0.756 -20.431 -18.079 1 42.88 228 LEU A N 1
ATOM 1777 C CA . LEU A 1 229 ? -0.573 -19.97 -16.716 1 42.28 228 LEU A CA 1
ATOM 1778 C C . LEU A 1 229 ? -1.838 -20.185 -15.879 1 42.67 228 LEU A C 1
ATOM 1779 O O . LEU A 1 229 ? -2.851 -19.551 -16.132 1 43.31 228 LEU A O 1
ATOM 1784 N N . ASN A 1 230 ? -1.768 -21.05 -14.878 1 42.43 229 ASN A N 1
ATOM 1785 C CA . ASN A 1 230 ? -2.872 -21.256 -13.941 1 42.81 229 ASN A CA 1
ATOM 1786 C C . ASN A 1 230 ? -2.646 -20.371 -12.709 1 42.49 229 ASN A C 1
ATOM 1787 O O . ASN A 1 230 ? -1.626 -20.483 -12.034 1 42.47 229 ASN A O 1
ATOM 1792 N N . LEU A 1 231 ? -3.609 -19.529 -12.398 1 42.81 230 LEU A N 1
ATOM 1793 C CA . LEU A 1 231 ? -3.55 -18.624 -11.23 1 43.5 230 LEU A CA 1
ATOM 1794 C C . LEU A 1 231 ? -4.653 -19.102 -10.282 1 43.62 230 LEU A C 1
ATOM 1795 O O . LEU A 1 231 ? -5.843 -18.974 -10.573 1 44.38 230 LEU A O 1
ATOM 1800 N N . VAL A 1 232 ? -4.239 -19.77 -9.21 1 42.2 231 VAL A N 1
ATOM 1801 C CA . VAL A 1 232 ? -5.124 -20.494 -8.311 1 42.28 231 VAL A CA 1
ATOM 1802 C C . VAL A 1 232 ? -5.324 -19.812 -6.968 1 42.5 231 VAL A C 1
ATOM 1803 O O . VAL A 1 232 ? -4.352 -19.579 -6.253 1 42.63 231 VAL A O 1
ATOM 1807 N N . ASP A 1 233 ? -6.58 -19.494 -6.637 1 42.48 232 ASP A N 1
ATOM 1808 C CA . ASP A 1 233 ? -6.945 -18.907 -5.348 1 44.51 232 ASP A CA 1
ATOM 1809 C C . ASP A 1 233 ? -7.785 -19.976 -4.598 1 46.63 232 ASP A C 1
ATOM 1810 O O . ASP A 1 233 ? -8.983 -20.108 -4.839 1 47.89 232 ASP A O 1
ATOM 1815 N N . LEU A 1 234 ? -7.131 -20.779 -3.755 1 45.72 233 LEU A N 1
ATOM 1816 C CA . LEU A 1 234 ? -7.83 -21.827 -3.026 1 46.48 233 LEU A CA 1
ATOM 1817 C C . LEU A 1 234 ? -8.725 -21.239 -1.927 1 48.06 233 LEU A C 1
ATOM 1818 O O . LEU A 1 234 ? -8.469 -20.162 -1.416 1 47.44 233 LEU A O 1
ATOM 1823 N N . ALA A 1 235 ? -9.725 -22.006 -1.524 1 50.92 234 ALA A N 1
ATOM 1824 C CA . ALA A 1 235 ? -10.484 -21.762 -0.315 1 51.8 234 ALA A CA 1
ATOM 1825 C C . ALA A 1 235 ? -9.505 -22.197 0.84 1 53.26 234 ALA A C 1
ATOM 1826 O O . ALA A 1 235 ? -8.463 -22.857 0.592 1 53.25 234 ALA A O 1
ATOM 1828 N N . GLY A 1 236 ? -9.82 -21.812 2.072 1 53.64 235 GLY A N 1
ATOM 1829 C CA . GLY A 1 236 ? -8.946 -22.084 3.201 1 55.32 235 GLY A CA 1
ATOM 1830 C C . GLY A 1 236 ? -9.496 -22.964 4.298 1 57.47 235 GLY A C 1
ATOM 1831 O O . GLY A 1 236 ? -10.709 -23.095 4.466 1 57.93 235 GLY A O 1
ATOM 1832 N N . SER A 1 237 ? -8.589 -23.572 5.076 1 58.85 236 SER A N 1
ATOM 1833 C CA . SER A 1 237 ? -8.997 -24.43 6.194 1 60.86 236 SER A CA 1
ATOM 1834 C C . SER A 1 237 ? -9.696 -23.566 7.246 1 62.83 236 SER A C 1
ATOM 1835 O O . SER A 1 237 ? -9.291 -22.429 7.468 1 63.27 236 SER A O 1
ATOM 1838 N N . GLU A 1 238 ? -10.777 -24.075 7.823 1 63.52 237 GLU A N 1
ATOM 1839 C CA . GLU A 1 238 ? -11.516 -23.349 8.844 1 64.78 237 GLU A CA 1
ATOM 1840 C C . GLU A 1 238 ? -12.135 -24.287 9.878 1 66.9 237 GLU A C 1
ATOM 1841 O O . GLU A 1 238 ? -12.321 -25.47 9.609 1 66.69 237 GLU A O 1
ATOM 1847 N N . ARG A 1 239 ? -12.435 -23.758 11.061 1 68.79 238 ARG A N 1
ATOM 1848 C CA . ARG A 1 239 ? -13.008 -24.498 12.181 1 71.32 238 ARG A CA 1
ATOM 1849 C C . ARG A 1 239 ? -14.326 -23.844 12.599 1 72.44 238 ARG A C 1
ATOM 1850 O O . ARG A 1 239 ? -14.368 -22.625 12.731 1 72.31 238 ARG A O 1
ATOM 1858 N N . GLN A 1 240 ? -15.379 -24.64 12.85 1 73.26 239 GLN A N 1
ATOM 1859 C CA . GLN A 1 240 ? -16.683 -24.118 13.253 1 74.89 239 GLN A CA 1
ATOM 1860 C C . GLN A 1 240 ? -16.628 -23.253 14.515 1 76.19 239 GLN A C 1
ATOM 1861 O O . GLN A 1 240 ? -17.335 -22.249 14.58 1 76.82 239 GLN A O 1
ATOM 1867 N N . SER A 1 241 ? -15.772 -23.602 15.494 1 76.5 240 SER A N 1
ATOM 1868 C CA . SER A 1 241 ? -15.66 -22.838 16.745 1 77.6 240 SER A CA 1
ATOM 1869 C C . SER A 1 241 ? -15.171 -21.393 16.561 1 77.88 240 SER A C 1
ATOM 1870 O O . SER A 1 241 ? -15.4 -20.564 17.443 1 78.67 240 SER A O 1
ATOM 1873 N N . LYS A 1 242 ? -14.484 -21.108 15.435 1 77.23 241 LYS A N 1
ATOM 1874 C CA . LYS A 1 242 ? -13.942 -19.793 15.115 1 76.69 241 LYS A CA 1
ATOM 1875 C C . LYS A 1 242 ? -14.798 -19.053 14.088 1 76.69 241 LYS A C 1
ATOM 1876 O O . LYS A 1 242 ? -14.911 -17.836 14.152 1 77.6 241 LYS A O 1
ATOM 1882 N N . THR A 1 243 ? -15.377 -19.771 13.129 1 76.19 242 THR A N 1
ATOM 1883 C CA . THR A 1 243 ? -16.184 -19.149 12.078 1 76.08 242 THR A CA 1
ATOM 1884 C C . THR A 1 243 ? -17.614 -18.845 12.503 1 76.62 242 THR A C 1
ATOM 1885 O O . THR A 1 243 ? -18.199 -17.862 12.028 1 76.68 242 THR A O 1
ATOM 1889 N N . GLY A 1 244 ? -18.181 -19.726 13.329 1 76.7 243 GLY A N 1
ATOM 1890 C CA . GLY A 1 244 ? -19.575 -19.64 13.756 1 77.3 243 GLY A CA 1
ATOM 1891 C C . GLY A 1 244 ? -20.554 -20.035 12.657 1 77.57 243 GLY A C 1
ATOM 1892 O O . GLY A 1 244 ? -21.739 -19.719 12.74 1 78.09 243 GLY A O 1
ATOM 1893 N N . ALA A 1 245 ? -20.065 -20.724 11.612 1 77.23 244 ALA A N 1
ATOM 1894 C CA . ALA A 1 245 ? -20.83 -21.14 10.439 1 77.59 244 ALA A CA 1
ATOM 1895 C C . ALA A 1 245 ? -21.946 -22.14 10.735 1 78.44 244 ALA A C 1
ATOM 1896 O O . ALA A 1 245 ? -21.747 -23.109 11.466 1 78.43 244 ALA A O 1
ATOM 1898 N N . THR A 1 246 ? -23.115 -21.904 10.13 1 78.79 245 THR A N 1
ATOM 1899 C CA . THR A 1 246 ? -24.324 -22.729 10.229 1 79.3 245 THR A CA 1
ATOM 1900 C C . THR A 1 246 ? -24.926 -22.95 8.81 1 79.65 245 THR A C 1
ATOM 1901 O O . THR A 1 246 ? -24.528 -22.273 7.85 1 80.16 245 THR A O 1
ATOM 1905 N N . GLY A 1 247 ? -25.851 -23.906 8.691 1 79.06 246 GLY A N 1
ATOM 1906 C CA . GLY A 1 247 ? -26.543 -24.222 7.443 1 78.62 246 GLY A CA 1
ATOM 1907 C C . GLY A 1 247 ? -25.669 -24.459 6.225 1 78.03 246 GLY A C 1
ATOM 1908 O O . GLY A 1 247 ? -24.74 -25.266 6.275 1 78.18 246 GLY A O 1
ATOM 1909 N N . ASP A 1 248 ? -25.964 -23.755 5.115 1 77.03 247 ASP A N 1
ATOM 1910 C CA . ASP A 1 248 ? -25.222 -23.89 3.857 1 76.62 247 ASP A CA 1
ATOM 1911 C C . ASP A 1 248 ? -23.757 -23.468 3.982 1 75 247 ASP A C 1
ATOM 1912 O O . ASP A 1 248 ? -22.898 -24.067 3.335 1 74.5 247 ASP A O 1
ATOM 1917 N N . ARG A 1 249 ? -23.472 -22.459 4.826 1 74.03 248 ARG A N 1
ATOM 1918 C CA . ARG A 1 249 ? -22.104 -21.98 5.068 1 73.64 248 ARG A CA 1
ATOM 1919 C C . ARG A 1 249 ? -21.261 -23.103 5.683 1 73.3 248 ARG A C 1
ATOM 1920 O O . ARG A 1 249 ? -20.1 -23.289 5.304 1 73.66 248 ARG A O 1
ATOM 1928 N N . LEU A 1 250 ? -21.87 -23.874 6.608 1 72.06 249 LEU A N 1
ATOM 1929 C CA . LEU A 1 250 ? -21.255 -25.001 7.274 1 71.26 249 LEU A CA 1
ATOM 1930 C C . LEU A 1 250 ? -21.071 -26.154 6.295 1 70.25 249 LEU A C 1
ATOM 1931 O O . LEU A 1 250 ? -20.012 -26.769 6.3 1 70.16 249 LEU A O 1
ATOM 1936 N N . LYS A 1 251 ? -22.072 -26.438 5.437 1 69.23 250 LYS A N 1
ATOM 1937 C CA . LYS A 1 251 ? -21.958 -27.492 4.427 1 68.83 250 LYS A CA 1
ATOM 1938 C C . LYS A 1 251 ? -20.787 -27.219 3.478 1 68.23 250 LYS A C 1
ATOM 1939 O O . LYS A 1 251 ? -20.098 -28.163 3.078 1 69.18 250 LYS A O 1
ATOM 1945 N N . GLU A 1 252 ? -20.534 -25.932 3.141 1 66.09 251 GLU A N 1
ATOM 1946 C CA . GLU A 1 252 ? -19.405 -25.564 2.29 1 64.68 251 GLU A CA 1
ATOM 1947 C C . GLU A 1 252 ? -18.106 -25.876 3.022 1 63.5 251 GLU A C 1
ATOM 1948 O O . GLU A 1 252 ? -17.203 -26.435 2.416 1 62.86 251 GLU A O 1
ATOM 1954 N N . ALA A 1 253 ? -18.032 -25.556 4.338 1 63.02 252 ALA A N 1
ATOM 1955 C CA . ALA A 1 253 ? -16.847 -25.803 5.152 1 63.01 252 ALA A CA 1
ATOM 1956 C C . ALA A 1 253 ? -16.419 -27.267 5.159 1 63.33 252 ALA A C 1
ATOM 1957 O O . ALA A 1 253 ? -15.23 -27.527 5.015 1 63.17 252 ALA A O 1
ATOM 1959 N N . THR A 1 254 ? -17.367 -28.222 5.27 1 63.12 253 THR A N 1
ATOM 1960 C CA . THR A 1 254 ? -17.014 -29.639 5.274 1 63.19 253 THR A CA 1
ATOM 1961 C C . THR A 1 254 ? -16.42 -30.037 3.906 1 61.7 253 THR A C 1
ATOM 1962 O O . THR A 1 254 ? -15.394 -30.713 3.875 1 61.03 253 THR A O 1
ATOM 1966 N N . LYS A 1 255 ? -16.986 -29.544 2.786 1 60.85 254 LYS A N 1
ATOM 1967 C CA . LYS A 1 255 ? -16.431 -29.858 1.453 1 60.13 254 LYS A CA 1
ATOM 1968 C C . LYS A 1 255 ? -15.076 -29.18 1.208 1 58.55 254 LYS A C 1
ATOM 1969 O O . LYS A 1 255 ? -14.197 -29.771 0.585 1 58.05 254 LYS A O 1
ATOM 1975 N N . ILE A 1 256 ? -14.894 -27.964 1.735 1 57.7 255 ILE A N 1
ATOM 1976 C CA . ILE A 1 256 ? -13.649 -27.199 1.595 1 56.94 255 ILE A CA 1
ATOM 1977 C C . ILE A 1 256 ? -12.548 -27.93 2.368 1 55.45 255 ILE A C 1
ATOM 1978 O O . ILE A 1 256 ? -11.498 -28.222 1.798 1 54.66 255 ILE A O 1
ATOM 1983 N N . ASN A 1 257 ? -12.816 -28.264 3.646 1 54.9 256 ASN A N 1
ATOM 1984 C CA . ASN A 1 257 ? -11.883 -28.993 4.504 1 54.61 256 ASN A CA 1
ATOM 1985 C C . ASN A 1 257 ? -11.485 -30.354 3.926 1 53.73 256 ASN A C 1
ATOM 1986 O O . ASN A 1 257 ? -10.308 -30.69 3.967 1 54.17 256 ASN A O 1
ATOM 1991 N N . LEU A 1 258 ? -12.443 -31.131 3.389 1 52.67 257 LEU A N 1
ATOM 1992 C CA . LEU A 1 258 ? -12.135 -32.42 2.766 1 52.86 257 LEU A CA 1
ATOM 1993 C C . LEU A 1 258 ? -11.235 -32.275 1.527 1 51.32 257 LEU A C 1
ATOM 1994 O O . LEU A 1 258 ? -10.236 -32.983 1.427 1 50.78 257 LEU A O 1
ATOM 1999 N N . SER A 1 259 ? -11.557 -31.351 0.609 1 50.37 258 SER A N 1
ATOM 2000 C CA . SER A 1 259 ? -10.728 -31.113 -0.578 1 49.87 258 SER A CA 1
ATOM 2001 C C . SER A 1 259 ? -9.323 -30.623 -0.202 1 49.09 258 SER A C 1
ATOM 2002 O O . SER A 1 259 ? -8.357 -31.031 -0.85 1 48.6 258 SER A O 1
ATOM 2005 N N . LEU A 1 260 ? -9.201 -29.792 0.855 1 47.98 259 LEU A N 1
ATOM 2006 C CA . LEU A 1 260 ? -7.885 -29.331 1.302 1 47.82 259 LEU A CA 1
ATOM 2007 C C . LEU A 1 260 ? -7.097 -30.461 1.996 1 48.85 259 LEU A C 1
ATOM 2008 O O . LEU A 1 260 ? -5.862 -30.508 1.889 1 49.4 259 LEU A O 1
ATOM 2013 N N . SER A 1 261 ? -7.809 -31.395 2.676 1 48.22 260 SER A N 1
ATOM 2014 C CA . SER A 1 261 ? -7.161 -32.566 3.262 1 48.95 260 SER A CA 1
ATOM 2015 C C . SER A 1 261 ? -6.598 -33.44 2.123 1 48.81 260 SER A C 1
ATOM 2016 O O . SER A 1 261 ? -5.484 -33.941 2.256 1 49.14 260 SER A O 1
ATOM 2019 N N . ALA A 1 262 ? -7.338 -33.557 0.989 1 46.83 261 ALA A N 1
ATOM 2020 C CA . ALA A 1 262 ? -6.903 -34.307 -0.183 1 46.76 261 ALA A CA 1
ATOM 2021 C C . ALA A 1 262 ? -5.652 -33.693 -0.78 1 46.26 261 ALA A C 1
ATOM 2022 O O . ALA A 1 262 ? -4.731 -34.436 -1.112 1 46.14 261 ALA A O 1
ATOM 2024 N N . LEU A 1 263 ? -5.572 -32.347 -0.844 1 46.33 262 LEU A N 1
ATOM 2025 C CA . LEU A 1 263 ? -4.378 -31.649 -1.346 1 47.17 262 LEU A CA 1
ATOM 2026 C C . LEU A 1 263 ? -3.178 -31.931 -0.437 1 47.54 262 LEU A C 1
ATOM 2027 O O . LEU A 1 263 ? -2.088 -32.246 -0.919 1 47.07 262 LEU A O 1
ATOM 2032 N N . GLY A 1 264 ? -3.408 -31.904 0.864 1 48.21 263 GLY A N 1
ATOM 2033 C CA . GLY A 1 264 ? -2.364 -32.237 1.825 1 48.99 263 GLY A CA 1
ATOM 2034 C C . GLY A 1 264 ? -1.84 -33.657 1.656 1 49.12 263 GLY A C 1
ATOM 2035 O O . GLY A 1 264 ? -0.63 -33.893 1.702 1 48.87 263 GLY A O 1
ATOM 2036 N N . ASN A 1 265 ? -2.758 -34.605 1.419 1 48.9 264 ASN A N 1
ATOM 2037 C CA . ASN A 1 265 ? -2.428 -36.012 1.204 1 49.99 264 ASN A CA 1
ATOM 2038 C C . ASN A 1 265 ? -1.662 -36.202 -0.104 1 49.44 264 ASN A C 1
ATOM 2039 O O . ASN A 1 265 ? -0.741 -37.003 -0.131 1 50.11 264 ASN A O 1
ATOM 2044 N N . VAL A 1 266 ? -1.991 -35.432 -1.155 1 47.79 265 VAL A N 1
ATOM 2045 C CA . VAL A 1 266 ? -1.249 -35.495 -2.414 1 47.42 265 VAL A CA 1
ATOM 2046 C C . VAL A 1 266 ? 0.185 -34.984 -2.177 1 47.5 265 VAL A C 1
ATOM 2047 O O . VAL A 1 266 ? 1.15 -35.656 -2.57 1 47.91 265 VAL A O 1
ATOM 2051 N N . ILE A 1 267 ? 0.324 -33.835 -1.497 1 46.79 266 ILE A N 1
ATOM 2052 C CA . ILE A 1 267 ? 1.631 -33.235 -1.174 1 47.55 266 ILE A CA 1
ATOM 2053 C C . ILE A 1 267 ? 2.492 -34.227 -0.381 1 47.07 266 ILE A C 1
ATOM 2054 O O . ILE A 1 267 ? 3.647 -34.448 -0.745 1 47.03 266 ILE A O 1
ATOM 2059 N N . SER A 1 268 ? 1.919 -34.833 0.678 1 46.97 267 SER A N 1
ATOM 2060 C CA . SER A 1 268 ? 2.619 -35.798 1.527 1 49.01 267 SER A CA 1
ATOM 2061 C C . SER A 1 268 ? 3.084 -37.034 0.744 1 50.22 267 SER A C 1
ATOM 2062 O O . SER A 1 268 ? 4.246 -37.404 0.843 1 50.37 267 SER A O 1
ATOM 2065 N N . ALA A 1 269 ? 2.191 -37.637 -0.076 1 50.96 268 ALA A N 1
ATOM 2066 C CA . ALA A 1 269 ? 2.503 -38.824 -0.883 1 51.81 268 ALA A CA 1
ATOM 2067 C C . ALA A 1 269 ? 3.607 -38.546 -1.91 1 51.4 268 ALA A C 1
ATOM 2068 O O . ALA A 1 269 ? 4.473 -39.4 -2.144 1 51.49 268 ALA A O 1
ATOM 2070 N N . LEU A 1 270 ? 3.593 -37.339 -2.492 1 50.88 269 LEU A N 1
ATOM 2071 C CA . LEU A 1 270 ? 4.6 -36.921 -3.465 1 51.17 269 LEU A CA 1
ATOM 2072 C C . LEU A 1 270 ? 6.023 -36.843 -2.881 1 51.54 269 LEU A C 1
ATOM 2073 O O . LEU A 1 270 ? 6.994 -37.11 -3.593 1 51.2 269 LEU A O 1
ATOM 2078 N N . VAL A 1 271 ? 6.149 -36.502 -1.59 1 52 270 VAL A N 1
ATOM 2079 C CA . VAL A 1 271 ? 7.465 -36.353 -0.976 1 53.81 270 VAL A CA 1
ATOM 2080 C C . VAL A 1 271 ? 7.838 -37.417 0.102 1 56.38 270 VAL A C 1
ATOM 2081 O O . VAL A 1 271 ? 8.912 -37.28 0.69 1 56.96 270 VAL A O 1
ATOM 2085 N N . ASP A 1 272 ? 7.001 -38.446 0.381 1 58.03 271 ASP A N 1
ATOM 2086 C CA . ASP A 1 272 ? 7.338 -39.418 1.448 1 60.61 271 ASP A CA 1
ATOM 2087 C C . ASP A 1 272 ? 8.411 -40.464 1.075 1 63.22 271 ASP A C 1
ATOM 2088 O O . ASP A 1 272 ? 8.926 -41.161 1.96 1 64.16 271 ASP A O 1
ATOM 2093 N N . GLY A 1 273 ? 8.749 -40.557 -0.206 1 64.82 272 GLY A N 1
ATOM 2094 C CA . GLY A 1 273 ? 9.783 -41.474 -0.685 1 66.85 272 GLY A CA 1
ATOM 2095 C C . GLY A 1 273 ? 9.409 -42.945 -0.662 1 68.74 272 GLY A C 1
ATOM 2096 O O . GLY A 1 273 ? 10.291 -43.812 -0.652 1 69.96 272 GLY A O 1
ATOM 2097 N N . LYS A 1 274 ? 8.099 -43.248 -0.656 1 68.86 273 LYS A N 1
ATOM 2098 C CA . LYS A 1 274 ? 7.629 -44.634 -0.598 1 69.65 273 LYS A CA 1
ATOM 2099 C C . LYS A 1 274 ? 6.306 -44.857 -1.33 1 69.24 273 LYS A C 1
ATOM 2100 O O . LYS A 1 274 ? 5.992 -45.997 -1.678 1 69.59 273 LYS A O 1
ATOM 2106 N N . SER A 1 275 ? 5.524 -43.786 -1.545 1 68.34 274 SER A N 1
ATOM 2107 C CA . SER A 1 275 ? 4.231 -43.845 -2.221 1 67.7 274 SER A CA 1
ATOM 2108 C C . SER A 1 275 ? 4.368 -43.976 -3.727 1 67.15 274 SER A C 1
ATOM 2109 O O . SER A 1 275 ? 4.739 -43.029 -4.414 1 67.58 274 SER A O 1
ATOM 2112 N N . LYS A 1 276 ? 4.028 -45.151 -4.231 1 66.39 275 LYS A N 1
ATOM 2113 C CA . LYS A 1 276 ? 4.019 -45.499 -5.65 1 65.49 275 LYS A CA 1
ATOM 2114 C C . LYS A 1 276 ? 2.822 -44.823 -6.353 1 63.26 275 LYS A C 1
ATOM 2115 O O . LYS A 1 276 ? 2.942 -44.366 -7.488 1 64.15 275 LYS A O 1
ATOM 2121 N N . HIS A 1 277 ? 1.688 -44.705 -5.658 1 60.5 276 HIS A N 1
ATOM 2122 C CA . HIS A 1 277 ? 0.502 -44.07 -6.206 1 58.55 276 HIS A CA 1
ATOM 2123 C C . HIS A 1 277 ? 0.181 -42.764 -5.458 1 55.41 276 HIS A C 1
ATOM 2124 O O . HIS A 1 277 ? 0.337 -42.695 -4.242 1 55.36 276 HIS A O 1
ATOM 2131 N N . ILE A 1 278 ? -0.228 -41.721 -6.189 1 53.05 277 ILE A N 1
ATOM 2132 C CA . ILE A 1 278 ? -0.557 -40.425 -5.595 1 51.02 277 ILE A CA 1
ATOM 2133 C C . ILE A 1 278 ? -2.078 -40.27 -5.64 1 49.33 277 ILE A C 1
ATOM 2134 O O . ILE A 1 278 ? -2.661 -40.441 -6.704 1 48.78 277 ILE A O 1
ATOM 2139 N N . PRO A 1 279 ? -2.73 -39.879 -4.521 1 48.3 278 PRO A N 1
ATOM 2140 C CA . PRO A 1 279 ? -4.201 -39.812 -4.514 1 47.7 278 PRO A CA 1
ATOM 2141 C C . PRO A 1 279 ? -4.834 -38.562 -5.145 1 46.84 278 PRO A C 1
ATOM 2142 O O . PRO A 1 279 ? -5.65 -37.891 -4.507 1 47.2 278 PRO A O 1
ATOM 2146 N N . TYR A 1 280 ? -4.53 -38.297 -6.42 1 45.6 279 TYR A N 1
ATOM 2147 C CA . TYR A 1 280 ? -5.062 -37.138 -7.15 1 45.4 279 TYR A CA 1
ATOM 2148 C C . TYR A 1 280 ? -6.593 -37.136 -7.267 1 45.13 279 TYR A C 1
ATOM 2149 O O . TYR A 1 280 ? -7.189 -36.055 -7.342 1 44.91 279 TYR A O 1
ATOM 2158 N N . ARG A 1 281 ? -7.211 -38.307 -7.366 1 45.23 280 ARG A N 1
ATOM 2159 C CA . ARG A 1 281 ? -8.664 -38.386 -7.576 1 46.01 280 ARG A CA 1
ATOM 2160 C C . ARG A 1 281 ? -9.51 -38.215 -6.303 1 47.51 280 ARG A C 1
ATOM 2161 O O . ARG A 1 281 ? -10.734 -38.294 -6.383 1 47.15 280 ARG A O 1
ATOM 2169 N N . ASP A 1 282 ? -8.884 -37.952 -5.143 1 48.22 281 ASP A N 1
ATOM 2170 C CA . ASP A 1 282 ? -9.65 -37.749 -3.893 1 48.24 281 ASP A CA 1
ATOM 2171 C C . ASP A 1 282 ? -10.563 -36.522 -3.941 1 47.43 281 ASP A C 1
ATOM 2172 O O . ASP A 1 282 ? -11.572 -36.484 -3.242 1 47.45 281 ASP A O 1
ATOM 2177 N N . SER A 1 283 ? -10.231 -35.546 -4.797 1 45.59 282 SER A N 1
ATOM 2178 C CA . SER A 1 283 ? -11.037 -34.361 -4.986 1 45.81 282 SER A CA 1
ATOM 2179 C C . SER A 1 283 ? -10.89 -33.824 -6.4 1 45.16 282 SER A C 1
ATOM 2180 O O . SER A 1 283 ? -9.867 -34.057 -7.042 1 44.67 282 SER A O 1
ATOM 2183 N N . LYS A 1 284 ? -11.885 -33.061 -6.882 1 45.22 283 LYS A N 1
ATOM 2184 C CA . LYS A 1 284 ? -11.775 -32.372 -8.177 1 46.09 283 LYS A CA 1
ATOM 2185 C C . LYS A 1 284 ? -10.581 -31.393 -8.155 1 45.54 283 LYS A C 1
ATOM 2186 O O . LYS A 1 284 ? -9.933 -31.202 -9.171 1 45.71 283 LYS A O 1
ATOM 2192 N N . LEU A 1 285 ? -10.267 -30.82 -6.964 1 44.93 284 LEU A N 1
ATOM 2193 C CA . LEU A 1 285 ? -9.16 -29.883 -6.782 1 44.47 284 LEU A CA 1
ATOM 2194 C C . LEU A 1 285 ? -7.816 -30.521 -7.152 1 43.75 284 LEU A C 1
ATOM 2195 O O . LEU A 1 285 ? -7.05 -29.937 -7.92 1 42.49 284 LEU A O 1
ATOM 2200 N N . THR A 1 286 ? -7.512 -31.675 -6.55 1 43.82 285 THR A N 1
ATOM 2201 C CA . THR A 1 286 ? -6.246 -32.355 -6.798 1 43.88 285 THR A CA 1
ATOM 2202 C C . THR A 1 286 ? -6.166 -32.933 -8.203 1 43.37 285 THR A C 1
ATOM 2203 O O . THR A 1 286 ? -5.063 -33.053 -8.717 1 44.23 285 THR A O 1
ATOM 2207 N N . ARG A 1 287 ? -7.31 -33.251 -8.833 1 41.91 286 ARG A N 1
ATOM 2208 C CA . ARG A 1 287 ? -7.287 -33.72 -10.222 1 42.95 286 ARG A CA 1
ATOM 2209 C C . ARG A 1 287 ? -6.89 -32.527 -11.117 1 43.34 286 ARG A C 1
ATOM 2210 O O . ARG A 1 287 ? -6.048 -32.673 -11.995 1 43.84 286 ARG A O 1
ATOM 2218 N N . LEU A 1 288 ? -7.441 -31.332 -10.85 1 43.37 287 LEU A N 1
ATOM 2219 C CA . LEU A 1 288 ? -7.105 -30.135 -11.635 1 44.79 287 LEU A CA 1
ATOM 2220 C C . LEU A 1 288 ? -5.717 -29.553 -11.289 1 44.76 287 LEU A C 1
ATOM 2221 O O . LEU A 1 288 ? -5.092 -28.932 -12.146 1 46.32 287 LEU A O 1
ATOM 2226 N N . LEU A 1 289 ? -5.195 -29.84 -10.1 1 43.58 288 LEU A N 1
ATOM 2227 C CA . LEU A 1 289 ? -3.834 -29.436 -9.734 1 44.25 288 LEU A CA 1
ATOM 2228 C C . LEU A 1 289 ? -2.79 -30.547 -10.015 1 43.61 288 LEU A C 1
ATOM 2229 O O . LEU A 1 289 ? -1.607 -30.341 -9.732 1 43.23 288 LEU A O 1
ATOM 2234 N N . GLN A 1 290 ? -3.208 -31.687 -10.569 1 42.87 289 GLN A N 1
ATOM 2235 C CA . GLN A 1 290 ? -2.382 -32.883 -10.801 1 42.81 289 GLN A CA 1
ATOM 2236 C C . GLN A 1 290 ? -1.115 -32.607 -11.6 1 41.99 289 GLN A C 1
ATOM 2237 O O . GLN A 1 290 ? -0.024 -32.991 -11.145 1 42.38 289 GLN A O 1
ATOM 2243 N N . ASP A 1 291 ? -1.239 -31.923 -12.746 1 40.61 290 ASP A N 1
ATOM 2244 C CA . ASP A 1 291 ? -0.077 -31.579 -13.583 1 40.91 290 ASP A CA 1
ATOM 2245 C C . ASP A 1 291 ? 0.82 -30.548 -12.889 1 40.67 290 ASP A C 1
ATOM 2246 O O . ASP A 1 291 ? 2.024 -30.524 -13.141 1 41.2 290 ASP A O 1
ATOM 2251 N N . SER A 1 292 ? 0.259 -29.703 -12.007 1 39.84 291 SER A N 1
ATOM 2252 C CA . SER A 1 292 ? 1.057 -28.713 -11.279 1 40.65 291 SER A CA 1
ATOM 2253 C C . SER A 1 292 ? 1.847 -29.322 -10.13 1 42.35 291 SER A C 1
ATOM 2254 O O . SER A 1 292 ? 2.813 -28.711 -9.688 1 43.12 291 SER A O 1
ATOM 2257 N N . LEU A 1 293 ? 1.435 -30.489 -9.594 1 43.01 292 LEU A N 1
ATOM 2258 C CA . LEU A 1 293 ? 2.157 -31.114 -8.475 1 44.97 292 LEU A CA 1
ATOM 2259 C C . LEU A 1 293 ? 2.684 -32.479 -8.891 1 45.78 292 LEU A C 1
ATOM 2260 O O . LEU A 1 293 ? 1.978 -33.483 -8.793 1 46.54 292 LEU A O 1
ATOM 2265 N N . GLY A 1 294 ? 3.889 -32.48 -9.424 1 45.94 293 GLY A N 1
ATOM 2266 C CA . GLY A 1 294 ? 4.558 -33.681 -9.913 1 47.05 293 GLY A CA 1
ATOM 2267 C C . GLY A 1 294 ? 4.61 -33.82 -11.425 1 47.89 293 GLY A C 1
ATOM 2268 O O . GLY A 1 294 ? 5.182 -34.785 -11.927 1 48.73 293 GLY A O 1
ATOM 2269 N N . GLY A 1 295 ? 4.029 -32.867 -12.173 1 47.91 294 GLY A N 1
ATOM 2270 C CA . GLY A 1 295 ? 3.981 -32.974 -13.628 1 47.88 294 GLY A CA 1
ATOM 2271 C C . GLY A 1 295 ? 4.772 -31.961 -14.442 1 48.27 294 GLY A C 1
ATOM 2272 O O . GLY A 1 295 ? 5.792 -31.425 -13.988 1 48.4 294 GLY A O 1
ATOM 2273 N N . ASN A 1 296 ? 4.267 -31.686 -15.668 1 47.81 295 ASN A N 1
ATOM 2274 C CA . ASN A 1 296 ? 4.873 -30.825 -16.696 1 47.73 295 ASN A CA 1
ATOM 2275 C C . ASN A 1 296 ? 4.589 -29.339 -16.483 1 47.76 295 ASN A C 1
ATOM 2276 O O . ASN A 1 296 ? 4.002 -28.668 -17.36 1 48.42 295 ASN A O 1
ATOM 2281 N N . THR A 1 297 ? 4.983 -28.813 -15.308 1 46.6 296 THR A N 1
ATOM 2282 C CA . THR A 1 297 ? 4.684 -27.443 -14.92 1 46.02 296 THR A CA 1
ATOM 2283 C C . THR A 1 297 ? 5.756 -26.841 -14.005 1 45.7 296 THR A C 1
ATOM 2284 O O . THR A 1 297 ? 6.333 -27.547 -13.163 1 45.82 296 THR A O 1
ATOM 2288 N N . LYS A 1 298 ? 5.991 -25.531 -14.144 1 44.88 297 LYS A N 1
ATOM 2289 C CA . LYS A 1 298 ? 6.8 -24.74 -13.23 1 45.21 297 LYS A CA 1
ATOM 2290 C C . LYS A 1 298 ? 5.781 -24.217 -12.19 1 44.24 297 LYS A C 1
ATOM 2291 O O . LYS A 1 298 ? 4.796 -23.585 -12.575 1 43.14 297 LYS A O 1
ATOM 2297 N N . THR A 1 299 ? 5.931 -24.605 -10.913 1 43.4 298 THR A N 1
ATOM 2298 C CA . THR A 1 299 ? 4.93 -24.254 -9.893 1 43.75 298 THR A CA 1
ATOM 2299 C C . THR A 1 299 ? 5.464 -23.459 -8.698 1 44.64 298 THR A C 1
ATOM 2300 O O . THR A 1 299 ? 6.591 -23.657 -8.229 1 44.38 298 THR A O 1
ATOM 2304 N N . ILE A 1 300 ? 4.632 -22.524 -8.209 1 45.77 299 ILE A N 1
ATOM 2305 C CA . ILE A 1 300 ? 4.903 -21.716 -7.034 1 46.79 299 ILE A CA 1
ATOM 2306 C C . ILE A 1 300 ? 3.698 -21.781 -6.101 1 46.25 299 ILE A C 1
ATOM 2307 O O . ILE A 1 300 ? 2.566 -21.548 -6.533 1 44.44 299 ILE A O 1
ATOM 2312 N N . MET A 1 301 ? 3.958 -22.078 -4.818 1 46.73 300 MET A N 1
ATOM 2313 C CA . MET A 1 301 ? 2.954 -22.029 -3.775 1 47.99 300 MET A CA 1
ATOM 2314 C C . MET A 1 301 ? 3.2 -20.746 -2.97 1 48.4 300 MET A C 1
ATOM 2315 O O . MET A 1 301 ? 4.323 -20.491 -2.522 1 49.31 300 MET A O 1
ATOM 2320 N N . ILE A 1 302 ? 2.148 -19.969 -2.747 1 48.07 301 ILE A N 1
ATOM 2321 C CA . ILE A 1 302 ? 2.229 -18.796 -1.88 1 48.7 301 ILE A CA 1
ATOM 2322 C C . ILE A 1 302 ? 1.432 -19.197 -0.637 1 50.01 301 ILE A C 1
ATOM 2323 O O . ILE A 1 302 ? 0.203 -19.206 -0.667 1 49.83 301 ILE A O 1
ATOM 2328 N N . ALA A 1 303 ? 2.137 -19.621 0.421 1 50.56 302 ALA A N 1
ATOM 2329 C CA . ALA A 1 303 ? 1.524 -20.015 1.675 1 51.28 302 ALA A CA 1
ATOM 2330 C C . ALA A 1 303 ? 1.281 -18.778 2.56 1 51.93 302 ALA A C 1
ATOM 2331 O O . ALA A 1 303 ? 2.214 -18.107 3.014 1 52.86 302 ALA A O 1
ATOM 2333 N N . CYS A 1 304 ? 0.013 -18.437 2.768 1 51.8 303 CYS A N 1
ATOM 2334 C CA . CYS A 1 304 ? -0.371 -17.274 3.564 1 52.33 303 CYS A CA 1
ATOM 2335 C C . CYS A 1 304 ? -0.652 -17.65 5.009 1 53.31 303 CYS A C 1
ATOM 2336 O O . CYS A 1 304 ? -1.312 -18.663 5.248 1 52.71 303 CYS A O 1
ATOM 2339 N N . VAL A 1 305 ? -0.166 -16.833 5.971 1 54.98 304 VAL A N 1
ATOM 2340 C CA . VAL A 1 305 ? -0.358 -17.08 7.405 1 56.71 304 VAL A CA 1
ATOM 2341 C C . VAL A 1 305 ? -0.787 -15.826 8.195 1 58.88 304 VAL A C 1
ATOM 2342 O O . VAL A 1 305 ? -0.448 -14.686 7.85 1 58.76 304 VAL A O 1
ATOM 2346 N N . SER A 1 306 ? -1.506 -16.067 9.293 1 60.49 305 SER A N 1
ATOM 2347 C CA . SER A 1 306 ? -1.92 -15.046 10.244 1 62.64 305 SER A CA 1
ATOM 2348 C C . SER A 1 306 ? -0.714 -14.784 11.16 1 64.7 305 SER A C 1
ATOM 2349 O O . SER A 1 306 ? 0.021 -15.723 11.499 1 64.63 305 SER A O 1
ATOM 2352 N N . PRO A 1 307 ? -0.525 -13.539 11.643 1 66.2 306 PRO A N 1
ATOM 2353 C CA . PRO A 1 307 ? 0.568 -13.296 12.599 1 67.13 306 PRO A CA 1
ATOM 2354 C C . PRO A 1 307 ? 0.192 -13.633 14.054 1 68.46 306 PRO A C 1
ATOM 2355 O O . PRO A 1 307 ? 1.055 -13.615 14.935 1 69.21 306 PRO A O 1
ATOM 2359 N N . SER A 1 308 ? -1.099 -13.882 14.323 1 68.38 307 SER A N 1
ATOM 2360 C CA . SER A 1 308 ? -1.648 -14.058 15.658 1 68.45 307 SER A CA 1
ATOM 2361 C C . SER A 1 308 ? -1.385 -15.396 16.349 1 67.71 307 SER A C 1
ATOM 2362 O O . SER A 1 308 ? -1.5 -16.459 15.754 1 66.51 307 SER A O 1
ATOM 2365 N N . SER A 1 309 ? -1.18 -15.313 17.666 1 67.92 308 SER A N 1
ATOM 2366 C CA . SER A 1 309 ? -0.983 -16.452 18.556 1 68.78 308 SER A CA 1
ATOM 2367 C C . SER A 1 309 ? -2.23 -17.344 18.611 1 69.08 308 SER A C 1
ATOM 2368 O O . SER A 1 309 ? -2.1 -18.539 18.834 1 69.44 308 SER A O 1
ATOM 2371 N N . ASP A 1 310 ? -3.434 -16.769 18.391 1 68.59 309 ASP A N 1
ATOM 2372 C CA . ASP A 1 310 ? -4.701 -17.499 18.368 1 68.42 309 ASP A CA 1
ATOM 2373 C C . ASP A 1 310 ? -4.731 -18.555 17.251 1 68.47 309 ASP A C 1
ATOM 2374 O O . ASP A 1 310 ? -5.399 -19.578 17.389 1 68.71 309 ASP A O 1
ATOM 2379 N N . ASN A 1 311 ? -4.015 -18.302 16.14 1 67.84 310 ASN A N 1
ATOM 2380 C CA . ASN A 1 311 ? -3.971 -19.196 14.995 1 67.12 310 ASN A CA 1
ATOM 2381 C C . ASN A 1 311 ? -2.685 -20.007 14.907 1 66.99 310 ASN A C 1
ATOM 2382 O O . ASN A 1 311 ? -2.325 -20.432 13.804 1 66.95 310 ASN A O 1
ATOM 2387 N N . TYR A 1 312 ? -2.011 -20.258 16.052 1 66.6 311 TYR A N 1
ATOM 2388 C CA . TYR A 1 312 ? -0.772 -21.045 16.103 1 66.6 311 TYR A CA 1
ATOM 2389 C C . TYR A 1 312 ? -0.91 -22.401 15.398 1 65.64 311 TYR A C 1
ATOM 2390 O O . TYR A 1 312 ? -0.056 -22.739 14.584 1 65.41 311 TYR A O 1
ATOM 2399 N N . ASP A 1 313 ? -1.96 -23.183 15.737 1 65.12 312 ASP A N 1
ATOM 2400 C CA . ASP A 1 313 ? -2.177 -24.511 15.168 1 64.88 312 ASP A CA 1
ATOM 2401 C C . ASP A 1 313 ? -2.412 -24.464 13.656 1 63.43 312 ASP A C 1
ATOM 2402 O O . ASP A 1 313 ? -1.797 -25.232 12.92 1 63.44 312 ASP A O 1
ATOM 2407 N N . GLU A 1 314 ? -3.287 -23.571 13.19 1 62.25 313 GLU A N 1
ATOM 2408 C CA . GLU A 1 314 ? -3.577 -23.449 11.758 1 61.5 313 GLU A CA 1
ATOM 2409 C C . GLU A 1 314 ? -2.354 -22.961 10.957 1 61.08 313 GLU A C 1
ATOM 2410 O O . GLU A 1 314 ? -2.096 -23.459 9.853 1 61.1 313 GLU A O 1
ATOM 2416 N N . THR A 1 315 ? -1.572 -22.041 11.532 1 59.83 314 THR A N 1
ATOM 2417 C CA . THR A 1 315 ? -0.358 -21.52 10.892 1 59.24 314 THR A CA 1
ATOM 2418 C C . THR A 1 315 ? 0.692 -22.629 10.817 1 58.27 314 THR A C 1
ATOM 2419 O O . THR A 1 315 ? 1.341 -22.789 9.783 1 57.92 314 THR A O 1
ATOM 2423 N N . LEU A 1 316 ? 0.822 -23.434 11.896 1 57.67 315 LEU A N 1
ATOM 2424 C CA . LEU A 1 316 ? 1.779 -24.546 11.908 1 57.39 315 LEU A CA 1
ATOM 2425 C C . LEU A 1 316 ? 1.466 -25.546 10.808 1 56.33 315 LEU A C 1
ATOM 2426 O O . LEU A 1 316 ? 2.375 -25.983 10.111 1 56.67 315 LEU A O 1
ATOM 2431 N N . SER A 1 317 ? 0.174 -25.833 10.595 1 55.4 316 SER A N 1
ATOM 2432 C CA . SER A 1 317 ? -0.26 -26.752 9.552 1 55.54 316 SER A CA 1
ATOM 2433 C C . SER A 1 317 ? 0.129 -26.217 8.176 1 55.33 316 SER A C 1
ATOM 2434 O O . SER A 1 317 ? 0.7 -26.972 7.38 1 55.57 316 SER A O 1
ATOM 2437 N N . THR A 1 318 ? -0.124 -24.907 7.908 1 54.91 317 THR A N 1
ATOM 2438 C CA . THR A 1 318 ? 0.24 -24.275 6.63 1 55.01 317 THR A CA 1
ATOM 2439 C C . THR A 1 318 ? 1.733 -24.399 6.382 1 54.73 317 THR A C 1
ATOM 2440 O O . THR A 1 318 ? 2.135 -24.859 5.316 1 54.55 317 THR A O 1
ATOM 2444 N N . LEU A 1 319 ? 2.54 -24.08 7.398 1 54.42 318 LEU A N 1
ATOM 2445 C CA . LEU A 1 319 ? 3.999 -24.168 7.309 1 55.42 318 LEU A CA 1
ATOM 2446 C C . LEU A 1 319 ? 4.54 -25.593 7.082 1 55.48 318 LEU A C 1
ATOM 2447 O O . LEU A 1 319 ? 5.527 -25.766 6.366 1 54.68 318 LEU A O 1
ATOM 2452 N N . ARG A 1 320 ? 3.923 -26.603 7.72 1 55.76 319 ARG A N 1
ATOM 2453 C CA . ARG A 1 320 ? 4.367 -27.99 7.555 1 56.02 319 ARG A CA 1
ATOM 2454 C C . ARG A 1 320 ? 4.073 -28.464 6.11 1 54.87 319 ARG A C 1
ATOM 2455 O O . ARG A 1 320 ? 4.94 -29.072 5.468 1 54.17 319 ARG A O 1
ATOM 2463 N N . TYR A 1 321 ? 2.885 -28.12 5.582 1 54.18 320 TYR A N 1
ATOM 2464 C CA . TYR A 1 321 ? 2.546 -28.518 4.211 1 54.88 320 TYR A CA 1
ATOM 2465 C C . TYR A 1 321 ? 3.359 -27.739 3.169 1 55.35 320 TYR A C 1
ATOM 2466 O O . TYR A 1 321 ? 3.777 -28.322 2.168 1 55.08 320 TYR A O 1
ATOM 2475 N N . ALA A 1 322 ? 3.67 -26.472 3.463 1 55.6 321 ALA A N 1
ATOM 2476 C CA . ALA A 1 322 ? 4.497 -25.635 2.59 1 55.87 321 ALA A CA 1
ATOM 2477 C C . ALA A 1 322 ? 5.935 -26.187 2.582 1 55.31 321 ALA A C 1
ATOM 2478 O O . ALA A 1 322 ? 6.568 -26.236 1.525 1 55.46 321 ALA A O 1
ATOM 2480 N N . ASN A 1 323 ? 6.423 -26.626 3.756 1 54.56 322 ASN A N 1
ATOM 2481 C CA . ASN A 1 323 ? 7.754 -27.2 3.918 1 55.1 322 ASN A CA 1
ATOM 2482 C C . ASN A 1 323 ? 7.882 -28.502 3.113 1 54.81 322 ASN A C 1
ATOM 2483 O O . ASN A 1 323 ? 8.894 -28.717 2.447 1 55.34 322 ASN A O 1
ATOM 2488 N N . ARG A 1 324 ? 6.816 -29.32 3.102 1 53.86 323 ARG A N 1
ATOM 2489 C CA . ARG A 1 324 ? 6.742 -30.538 2.3 1 53.89 323 ARG A CA 1
ATOM 2490 C C . ARG A 1 324 ? 6.681 -30.232 0.79 1 53.23 323 ARG A C 1
ATOM 2491 O O . ARG A 1 324 ? 7.395 -30.872 0.014 1 53.29 323 ARG A O 1
ATOM 2499 N N . ALA A 1 325 ? 5.841 -29.26 0.382 1 52.2 324 ALA A N 1
ATOM 2500 C CA . ALA A 1 325 ? 5.66 -28.864 -1.029 1 52.85 324 ALA A CA 1
ATOM 2501 C C . ALA A 1 325 ? 6.954 -28.455 -1.743 1 53.34 324 ALA A C 1
ATOM 2502 O O . ALA A 1 325 ? 7.11 -28.75 -2.932 1 53.49 324 ALA A O 1
ATOM 2504 N N . LYS A 1 326 ? 7.906 -27.839 -1.012 1 53.24 325 LYS A N 1
ATOM 2505 C CA . LYS A 1 326 ? 9.192 -27.437 -1.596 1 54.12 325 LYS A CA 1
ATOM 2506 C C . LYS A 1 326 ? 10.066 -28.635 -2.039 1 54.58 325 LYS A C 1
ATOM 2507 O O . LYS A 1 326 ? 11.057 -28.442 -2.741 1 55.25 325 LYS A O 1
ATOM 2513 N N . ASN A 1 327 ? 9.677 -29.868 -1.665 1 53.54 326 ASN A N 1
ATOM 2514 C CA . ASN A 1 327 ? 10.368 -31.078 -2.085 1 53.56 326 ASN A CA 1
ATOM 2515 C C . ASN A 1 327 ? 9.665 -31.81 -3.26 1 52.81 326 ASN A C 1
ATOM 2516 O O . ASN A 1 327 ? 10.176 -32.818 -3.728 1 53.21 326 ASN A O 1
ATOM 2521 N N . ILE A 1 328 ? 8.507 -31.318 -3.722 1 51.88 327 ILE A N 1
ATOM 2522 C CA . ILE A 1 328 ? 7.814 -31.93 -4.852 1 51.14 327 ILE A CA 1
ATOM 2523 C C . ILE A 1 328 ? 8.646 -31.678 -6.114 1 51.39 327 ILE A C 1
ATOM 2524 O O . ILE A 1 328 ? 9.022 -30.534 -6.379 1 51.66 327 ILE A O 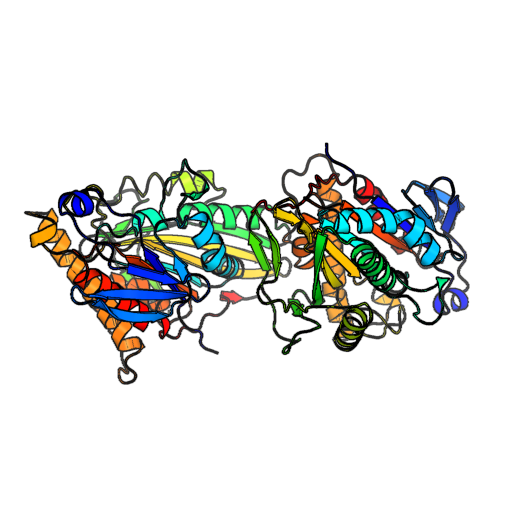1
ATOM 2529 N N . LYS A 1 329 ? 8.938 -32.741 -6.871 1 50.97 328 LYS A N 1
ATOM 2530 C CA . LYS A 1 329 ? 9.726 -32.663 -8.092 1 51.49 328 LYS A CA 1
ATOM 2531 C C . LYS A 1 329 ? 8.853 -32.676 -9.347 1 50.96 328 LYS A C 1
ATOM 2532 O O . LYS A 1 329 ? 8.073 -33.594 -9.564 1 50.84 328 LYS A O 1
ATOM 2538 N N . ASN A 1 330 ? 8.973 -31.631 -10.155 1 50.51 329 ASN A N 1
ATOM 2539 C CA . ASN A 1 330 ? 8.26 -31.48 -11.426 1 49.78 329 ASN A CA 1
ATOM 2540 C C . ASN A 1 330 ? 9.247 -31.623 -12.582 1 49.94 329 ASN A C 1
ATOM 2541 O O . ASN A 1 330 ? 10.431 -31.368 -12.403 1 50.01 329 ASN A O 1
ATOM 2546 N N . LYS A 1 331 ? 8.754 -31.953 -13.773 1 50.47 330 LYS A N 1
ATOM 2547 C CA . LYS A 1 331 ? 9.59 -32.021 -14.971 1 52.08 330 LYS A CA 1
ATOM 2548 C C . LYS A 1 331 ? 9.027 -31.135 -16.083 1 52.46 330 LYS A C 1
ATOM 2549 O O . LYS A 1 331 ? 8.445 -31.639 -17.043 1 52.63 330 LYS A O 1
ATOM 2555 N N . PRO A 1 332 ? 9.133 -29.803 -15.936 1 52.4 331 PRO A N 1
ATOM 2556 C CA . PRO A 1 332 ? 8.571 -28.916 -16.97 1 52 331 PRO A CA 1
ATOM 2557 C C . PRO A 1 332 ? 9.395 -28.897 -18.255 1 51.79 331 PRO A C 1
ATOM 2558 O O . PRO A 1 332 ? 10.627 -28.914 -18.223 1 51.96 331 PRO A O 1
ATOM 2562 N N . THR A 1 333 ? 8.709 -28.891 -19.389 1 51.11 332 THR A N 1
ATOM 2563 C CA . THR A 1 333 ? 9.316 -28.786 -20.712 1 52.35 332 THR A CA 1
ATOM 2564 C C . THR A 1 333 ? 8.551 -27.747 -21.539 1 52.22 332 THR A C 1
ATOM 2565 O O . THR A 1 333 ? 7.39 -27.459 -21.244 1 52.24 332 THR A O 1
ATOM 2569 N N . ILE A 1 334 ? 9.2 -27.186 -22.571 1 52.63 333 ILE A N 1
ATOM 2570 C CA . ILE A 1 334 ? 8.542 -26.22 -23.447 1 53.79 333 ILE A CA 1
ATOM 2571 C C . ILE A 1 334 ? 7.54 -26.95 -24.342 1 53.27 333 ILE A C 1
ATOM 2572 O O . ILE A 1 334 ? 7.847 -27.997 -24.903 1 52.54 333 ILE A O 1
ATOM 2577 N N . ASN A 1 335 ? 6.313 -26.44 -24.393 1 53.63 334 ASN A N 1
ATOM 2578 C CA . ASN A 1 335 ? 5.25 -27.016 -25.209 1 54.89 334 ASN A CA 1
ATOM 2579 C C . ASN A 1 335 ? 5.312 -26.305 -26.57 1 58.46 334 ASN A C 1
ATOM 2580 O O . ASN A 1 335 ? 4.9 -25.154 -26.69 1 56.89 334 ASN A O 1
ATOM 2585 N N . GLU A 1 336 ? 5.866 -26.977 -27.59 1 62.44 335 GLU A N 1
ATOM 2586 C CA . GLU A 1 336 ? 6.05 -26.353 -28.908 1 66.55 335 GLU A CA 1
ATOM 2587 C C . GLU A 1 336 ? 5.798 -27.294 -30.091 1 70.22 335 GLU A C 1
ATOM 2588 O O . GLU A 1 336 ? 6.674 -28.093 -30.429 1 71.18 335 GLU A O 1
ATOM 2594 N N . ASP A 1 337 ? 4.611 -27.171 -30.734 1 72.07 336 ASP A N 1
ATOM 2595 C CA . ASP A 1 337 ? 4.186 -27.94 -31.925 1 73.76 336 ASP A CA 1
ATOM 2596 C C . ASP A 1 337 ? 4.793 -27.366 -33.22 1 73.78 336 ASP A C 1
ATOM 2597 O O . ASP A 1 337 ? 4.355 -26.314 -33.688 1 73.41 336 ASP A O 1
ATOM 2602 N N . PRO A 1 338 ? 5.736 -28.073 -33.86 1 74.07 337 PRO A N 1
ATOM 2603 C CA . PRO A 1 338 ? 6.234 -27.603 -35.165 1 74.32 337 PRO A CA 1
ATOM 2604 C C . PRO A 1 338 ? 5.168 -27.829 -36.248 1 74.5 337 PRO A C 1
ATOM 2605 O O . PRO A 1 338 ? 4.437 -28.816 -36.181 1 74.39 337 PRO A O 1
ATOM 2609 N N . LEU A 1 339 ? 5.03 -26.881 -37.198 1 74.92 338 LEU A N 1
ATOM 2610 C CA . LEU A 1 339 ? 4.096 -26.927 -38.343 1 75.84 338 LEU A CA 1
ATOM 2611 C C . LEU A 1 339 ? 2.805 -27.746 -38.134 1 76.31 338 LEU A C 1
ATOM 2612 O O . LEU A 1 339 ? 2.743 -28.904 -38.557 1 76.35 338 LEU A O 1
ATOM 2614 N N . ALA B 1 2 ? -33.158 -34.974 -17.555 1 68.11 1 ALA B N 1
ATOM 2615 C CA . ALA B 1 2 ? -33.874 -35.238 -18.811 1 67.93 1 ALA B CA 1
ATOM 2616 C C . ALA B 1 2 ? -33.189 -36.384 -19.632 1 66.84 1 ALA B C 1
ATOM 2617 O O . ALA B 1 2 ? -32.089 -36.831 -19.285 1 67.37 1 ALA B O 1
ATOM 2619 N N . ALA B 1 3 ? -33.872 -36.901 -20.668 1 65.19 2 ALA B N 1
ATOM 2620 C CA . ALA B 1 3 ? -33.328 -37.966 -21.502 1 63.89 2 ALA B CA 1
ATOM 2621 C C . ALA B 1 3 ? -32.172 -37.463 -22.364 1 62.14 2 ALA B C 1
ATOM 2622 O O . ALA B 1 3 ? -32.18 -36.311 -22.804 1 63.12 2 ALA B O 1
ATOM 2624 N N . GLU B 1 4 ? -31.2 -38.33 -22.628 1 59.46 3 GLU B N 1
ATOM 2625 C CA . GLU B 1 4 ? -30.081 -37.989 -23.489 1 57.74 3 GLU B CA 1
ATOM 2626 C C . GLU B 1 4 ? -29.952 -38.999 -24.622 1 55.6 3 GLU B C 1
ATOM 2627 O O . GLU B 1 4 ? -30.292 -40.175 -24.47 1 55.2 3 GLU B O 1
ATOM 2633 N N . SER B 1 5 ? -29.464 -38.533 -25.764 1 53.75 4 SER B N 1
ATOM 2634 C CA . SER B 1 5 ? -29.295 -39.377 -26.928 1 52.61 4 SER B CA 1
ATOM 2635 C C . SER B 1 5 ? -28.125 -40.338 -26.805 1 51.38 4 SER B C 1
ATOM 2636 O O . SER B 1 5 ? -27.113 -40.026 -26.173 1 51.44 4 SER B O 1
ATOM 2639 N N . VAL B 1 6 ? -28.224 -41.47 -27.506 1 49.77 5 VAL B N 1
ATOM 2640 C CA . VAL B 1 6 ? -27.121 -42.407 -27.66 1 48.76 5 VAL B CA 1
ATOM 2641 C C . VAL B 1 6 ? -26.064 -41.677 -28.532 1 48.73 5 VAL B C 1
ATOM 2642 O O . VAL B 1 6 ? -26.44 -40.976 -29.495 1 47.76 5 VAL B O 1
ATOM 2646 N N . ARG B 1 7 ? -24.781 -41.769 -28.169 1 49.06 6 ARG B N 1
ATOM 2647 C CA . ARG B 1 7 ? -23.733 -41.112 -28.954 1 50.74 6 ARG B CA 1
ATOM 2648 C C . ARG B 1 7 ? -23.184 -42.047 -30.033 1 50.16 6 ARG B C 1
ATOM 2649 O O . ARG B 1 7 ? -23.113 -43.257 -29.81 1 49.68 6 ARG B O 1
ATOM 2657 N N . VAL B 1 8 ? -22.933 -41.505 -31.249 1 49.57 7 VAL B N 1
ATOM 2658 C CA . VAL B 1 8 ? -22.497 -42.31 -32.38 1 49.29 7 VAL B CA 1
ATOM 2659 C C . VAL B 1 8 ? -21.227 -41.75 -33.038 1 49.85 7 VAL B C 1
ATOM 2660 O O . VAL B 1 8 ? -21.172 -40.576 -33.415 1 49.94 7 VAL B O 1
ATOM 2664 N N . ALA B 1 9 ? -20.246 -42.617 -33.262 1 49.64 8 ALA B N 1
ATOM 2665 C CA . ALA B 1 9 ? -19.038 -42.243 -33.977 1 49.63 8 ALA B CA 1
ATOM 2666 C C . ALA B 1 9 ? -18.863 -43.195 -35.148 1 49.62 8 ALA B C 1
ATOM 2667 O O . ALA B 1 9 ? -19.222 -44.367 -35.053 1 50.61 8 ALA B O 1
ATOM 2669 N N . VAL B 1 10 ? -18.36 -42.689 -36.267 1 48.48 9 VAL B N 1
ATOM 2670 C CA . VAL B 1 10 ? -18.111 -43.513 -37.445 1 48.03 9 VAL B CA 1
ATOM 2671 C C . VAL B 1 10 ? -16.602 -43.647 -37.64 1 48.05 9 VAL B C 1
ATOM 2672 O O . VAL B 1 10 ? -15.878 -42.672 -37.474 1 48.92 9 VAL B O 1
ATOM 2676 N N . ARG B 1 11 ? -16.125 -44.852 -37.922 1 47.62 10 ARG B N 1
ATOM 2677 C CA . ARG B 1 11 ? -14.712 -45.081 -38.19 1 48.08 10 ARG B CA 1
ATOM 2678 C C . ARG B 1 11 ? -14.514 -45.739 -39.558 1 49.68 10 ARG B C 1
ATOM 2679 O O . ARG B 1 11 ? -15.035 -46.823 -39.818 1 49.88 10 ARG B O 1
ATOM 2687 N N . CYS B 1 12 ? -13.759 -45.075 -40.439 1 50.83 11 CYS B N 1
ATOM 2688 C CA . CYS B 1 12 ? -13.458 -45.599 -41.757 1 52.45 11 CYS B CA 1
ATOM 2689 C C . CYS B 1 12 ? -12.015 -46.099 -41.735 1 54.53 11 CYS B C 1
ATOM 2690 O O . CYS B 1 12 ? -11.095 -45.331 -41.464 1 54.77 11 CYS B O 1
ATOM 2693 N N . ARG B 1 13 ? -11.822 -47.388 -41.949 1 55.33 12 ARG B N 1
ATOM 2694 C CA . ARG B 1 13 ? -10.498 -48.003 -41.913 1 56.9 12 ARG B CA 1
ATOM 2695 C C . ARG B 1 13 ? -9.746 -47.813 -43.253 1 58.46 12 ARG B C 1
ATOM 2696 O O . ARG B 1 13 ? -10.354 -47.401 -44.248 1 58.45 12 ARG B O 1
ATOM 2704 N N . PRO B 1 14 ? -8.421 -48.08 -43.322 1 59.76 13 PRO B N 1
ATOM 2705 C CA . PRO B 1 14 ? -7.741 -48.012 -44.63 1 61.25 13 PRO B CA 1
ATOM 2706 C C . PRO B 1 14 ? -8.212 -49.171 -45.524 1 63.35 13 PRO B C 1
ATOM 2707 O O . PRO B 1 14 ? -8.852 -50.122 -45.051 1 63.29 13 PRO B O 1
ATOM 2711 N N . PHE B 1 15 ? -7.902 -49.099 -46.819 1 65.27 14 PHE B N 1
ATOM 2712 C CA . PHE B 1 15 ? -8.297 -50.149 -47.76 1 66.99 14 PHE B CA 1
ATOM 2713 C C . PHE B 1 15 ? -7.676 -51.494 -47.392 1 67.49 14 PHE B C 1
ATOM 2714 O O . PHE B 1 15 ? -6.57 -51.538 -46.853 1 67.61 14 PHE B O 1
ATOM 2722 N N . ASN B 1 16 ? -8.374 -52.586 -47.693 1 67.69 15 ASN B N 1
ATOM 2723 C CA . ASN B 1 16 ? -7.817 -53.921 -47.488 1 68.5 15 ASN B CA 1
ATOM 2724 C C . ASN B 1 16 ? -7.31 -54.488 -48.849 1 70.07 15 ASN B C 1
ATOM 2725 O O . ASN B 1 16 ? -7.485 -53.844 -49.895 1 68.99 15 ASN B O 1
ATOM 2730 N N . GLN B 1 17 ? -6.648 -55.65 -48.834 1 71.68 16 GLN B N 1
ATOM 2731 C CA . GLN B 1 17 ? -6.063 -56.219 -50.033 1 73.33 16 GLN B CA 1
ATOM 2732 C C . GLN B 1 17 ? -7.084 -56.578 -51.112 1 74.25 16 GLN B C 1
ATOM 2733 O O . GLN B 1 17 ? -6.826 -56.304 -52.287 1 74.79 16 GLN B O 1
ATOM 2739 N N . ARG B 1 18 ? -8.259 -57.132 -50.737 1 74.48 17 ARG B N 1
ATOM 2740 C CA . ARG B 1 18 ? -9.268 -57.473 -51.754 1 74.87 17 ARG B CA 1
ATOM 2741 C C . ARG B 1 18 ? -9.758 -56.205 -52.464 1 74.57 17 ARG B C 1
ATOM 2742 O O . ARG B 1 18 ? -9.796 -56.182 -53.687 1 74.77 17 ARG B O 1
ATOM 2750 N N . GLU B 1 19 ? -9.985 -55.119 -51.71 1 73.84 18 GLU B N 1
ATOM 2751 C CA . GLU B 1 19 ? -10.408 -53.855 -52.296 1 73.81 18 GLU B CA 1
ATOM 2752 C C . GLU B 1 19 ? -9.37 -53.263 -53.258 1 75.1 18 GLU B C 1
ATOM 2753 O O . GLU B 1 19 ? -9.748 -52.718 -54.299 1 75.33 18 GLU B O 1
ATOM 2759 N N . LYS B 1 20 ? -8.068 -53.432 -52.967 1 75.81 19 LYS B N 1
ATOM 2760 C CA . LYS B 1 20 ? -7.017 -52.952 -53.874 1 77.27 19 LYS B CA 1
ATOM 2761 C C . LYS B 1 20 ? -6.925 -53.836 -55.129 1 78.94 19 LYS B C 1
ATOM 2762 O O . LYS B 1 20 ? -6.761 -53.315 -56.235 1 79.41 19 LYS B O 1
ATOM 2768 N N . ASP B 1 21 ? -7.065 -55.164 -54.965 1 79.95 20 ASP B N 1
ATOM 2769 C CA . ASP B 1 21 ? -7.025 -56.124 -56.079 1 81.55 20 ASP B CA 1
ATOM 2770 C C . ASP B 1 21 ? -8.194 -55.91 -57.05 1 82.75 20 ASP B C 1
ATOM 2771 O O . ASP B 1 21 ? -8.039 -56.056 -58.263 1 83.46 20 ASP B O 1
ATOM 2776 N N . LEU B 1 22 ? -9.358 -55.546 -56.507 1 83.08 21 LEU B N 1
ATOM 2777 C CA . LEU B 1 22 ? -10.566 -55.267 -57.285 1 83.82 21 LEU B CA 1
ATOM 2778 C C . LEU B 1 22 ? -10.511 -53.885 -57.986 1 83.78 21 LEU B C 1
ATOM 2779 O O . LEU B 1 22 ? -11.396 -53.579 -58.782 1 84.16 21 LEU B O 1
ATOM 2784 N N . ASN B 1 23 ? -9.477 -53.056 -57.692 1 83.44 22 ASN B N 1
ATOM 2785 C CA . ASN B 1 23 ? -9.245 -51.714 -58.243 1 83.63 22 ASN B CA 1
ATOM 2786 C C . ASN B 1 23 ? -10.378 -50.761 -57.899 1 82.39 22 ASN B C 1
ATOM 2787 O O . ASN B 1 23 ? -10.8 -49.962 -58.729 1 83.1 22 ASN B O 1
ATOM 2792 N N . THR B 1 24 ? -10.871 -50.852 -56.675 1 80.7 23 THR B N 1
ATOM 2793 C CA . THR B 1 24 ? -11.969 -50.02 -56.208 1 79.53 23 THR B CA 1
ATOM 2794 C C . THR B 1 24 ? -11.514 -48.579 -55.901 1 79.03 23 THR B C 1
ATOM 2795 O O . THR B 1 24 ? -10.311 -48.296 -55.826 1 79.14 23 THR B O 1
ATOM 2799 N N . THR B 1 25 ? -12.478 -47.66 -55.749 1 77.91 24 THR B N 1
ATOM 2800 C CA . THR B 1 25 ? -12.164 -46.265 -55.46 1 76.87 24 THR B CA 1
ATOM 2801 C C . THR B 1 25 ? -12.649 -45.86 -54.067 1 74.67 24 THR B C 1
ATOM 2802 O O . THR B 1 25 ? -13.458 -46.56 -53.454 1 74.43 24 THR B O 1
ATOM 2806 N N . LEU B 1 26 ? -12.127 -44.746 -53.55 1 72.8 25 LEU B N 1
ATOM 2807 C CA . LEU B 1 26 ? -12.525 -44.236 -52.247 1 71.39 25 LEU B CA 1
ATOM 2808 C C . LEU B 1 26 ? -13.888 -43.584 -52.379 1 69.91 25 LEU B C 1
ATOM 2809 O O . LEU B 1 26 ? -14.027 -42.612 -53.116 1 70.33 25 LEU B O 1
ATOM 2814 N N . CYS B 1 27 ? -14.896 -44.131 -51.701 1 68.26 26 CYS B N 1
ATOM 2815 C CA . CYS B 1 27 ? -16.242 -43.563 -51.752 1 67.4 26 CYS B CA 1
ATOM 2816 C C . CYS B 1 27 ? -16.653 -42.884 -50.432 1 66.66 26 CYS B C 1
ATOM 2817 O O . CYS B 1 27 ? -17.747 -42.34 -50.357 1 66.74 26 CYS B O 1
ATOM 2820 N N . VAL B 1 28 ? -15.791 -42.908 -49.4 1 65.61 27 VAL B N 1
ATOM 2821 C CA . VAL B 1 28 ? -16.085 -42.285 -48.118 1 64.93 27 VAL B CA 1
ATOM 2822 C C . VAL B 1 28 ? -15.282 -40.997 -47.959 1 64.74 27 VAL B C 1
ATOM 2823 O O . VAL B 1 28 ? -14.081 -40.973 -48.207 1 65.36 27 VAL B O 1
ATOM 2827 N N . GLY B 1 29 ? -15.959 -39.94 -47.554 1 63.93 28 GLY B N 1
ATOM 2828 C CA . GLY B 1 29 ? -15.339 -38.652 -47.274 1 63.55 28 GLY B CA 1
ATOM 2829 C C . GLY B 1 29 ? -15.652 -38.222 -45.85 1 62.85 28 GLY B C 1
ATOM 2830 O O . GLY B 1 29 ? -16.688 -38.613 -45.3 1 62.23 28 GLY B O 1
ATOM 2831 N N . MET B 1 30 ? -14.784 -37.403 -45.24 1 62.24 29 MET B N 1
ATOM 2832 C CA . MET B 1 30 ? -15.02 -36.954 -43.868 1 62.8 29 MET B CA 1
ATOM 2833 C C . MET B 1 30 ? -14.481 -35.558 -43.591 1 64.33 29 MET B C 1
ATOM 2834 O O . MET B 1 30 ? -13.47 -35.148 -44.158 1 64.23 29 MET B O 1
ATOM 2839 N N . THR B 1 31 ? -15.137 -34.853 -42.665 1 65.51 30 THR B N 1
ATOM 2840 C CA . THR B 1 31 ? -14.676 -33.573 -42.15 1 66.99 30 THR B CA 1
ATOM 2841 C C . THR B 1 31 ? -14.739 -33.798 -40.645 1 67.37 30 THR B C 1
ATOM 2842 O O . THR B 1 31 ? -15.784 -33.591 -40.03 1 66.95 30 THR B O 1
ATOM 2846 N N . PRO B 1 32 ? -13.655 -34.356 -40.073 1 68.23 31 PRO B N 1
ATOM 2847 C CA . PRO B 1 32 ? -13.69 -34.775 -38.661 1 69.27 31 PRO B CA 1
ATOM 2848 C C . PRO B 1 32 ? -14.012 -33.717 -37.612 1 70.73 31 PRO B C 1
ATOM 2849 O O . PRO B 1 32 ? -14.743 -34.027 -36.676 1 70.87 31 PRO B O 1
ATOM 2853 N N . ASN B 1 33 ? -13.503 -32.49 -37.756 1 71.67 32 ASN B N 1
ATOM 2854 C CA . ASN B 1 33 ? -13.74 -31.444 -36.756 1 73.16 32 ASN B CA 1
ATOM 2855 C C . ASN B 1 33 ? -15.216 -31.009 -36.632 1 73.12 32 ASN B C 1
ATOM 2856 O O . ASN B 1 33 ? -15.562 -30.3 -35.688 1 73.95 32 ASN B O 1
ATOM 2861 N N . VAL B 1 34 ? -16.081 -31.441 -37.553 1 71.88 33 VAL B N 1
ATOM 2862 C CA . VAL B 1 34 ? -17.514 -31.154 -37.462 1 71.18 33 VAL B CA 1
ATOM 2863 C C . VAL B 1 34 ? -18.386 -32.446 -37.459 1 69.45 33 VAL B C 1
ATOM 2864 O O . VAL B 1 34 ? -19.603 -32.352 -37.546 1 69.34 33 VAL B O 1
ATOM 2868 N N . GLY B 1 35 ? -17.759 -33.621 -37.329 1 68.4 34 GLY B N 1
ATOM 2869 C CA . GLY B 1 35 ? -18.427 -34.92 -37.286 1 67.22 34 GLY B CA 1
ATOM 2870 C C . GLY B 1 35 ? -19.092 -35.332 -38.586 1 65.93 34 GLY B C 1
ATOM 2871 O O . GLY B 1 35 ? -19.923 -36.239 -38.597 1 65.76 34 GLY B O 1
ATOM 2872 N N . GLN B 1 36 ? -18.717 -34.69 -39.7 1 64.68 35 GLN B N 1
ATOM 2873 C CA . GLN B 1 36 ? -19.337 -34.972 -40.992 1 64.2 35 GLN B CA 1
ATOM 2874 C C . GLN B 1 36 ? -18.741 -36.157 -41.731 1 62.93 35 GLN B C 1
ATOM 2875 O O . GLN B 1 36 ? -17.524 -36.348 -41.755 1 62.36 35 GLN B O 1
ATOM 2881 N N . VAL B 1 37 ? -19.629 -36.963 -42.33 1 62.39 36 VAL B N 1
ATOM 2882 C CA . VAL B 1 37 ? -19.303 -38.142 -43.127 1 61.97 36 VAL B CA 1
ATOM 2883 C C . VAL B 1 37 ? -20.151 -38.073 -44.396 1 61.76 36 VAL B C 1
ATOM 2884 O O . VAL B 1 37 ? -21.352 -37.807 -44.327 1 61.27 36 VAL B O 1
ATOM 2888 N N . ASN B 1 38 ? -19.54 -38.333 -45.546 1 61.9 37 ASN B N 1
ATOM 2889 C CA . ASN B 1 38 ? -20.272 -38.388 -46.803 1 63.09 37 ASN B CA 1
ATOM 2890 C C . ASN B 1 38 ? -19.968 -39.698 -47.523 1 64.3 37 ASN B C 1
ATOM 2891 O O . ASN B 1 38 ? -18.872 -40.249 -47.392 1 64.22 37 ASN B O 1
ATOM 2896 N N . LEU B 1 39 ? -20.965 -40.23 -48.209 1 65.41 38 LEU B N 1
ATOM 2897 C CA . LEU B 1 39 ? -20.83 -41.455 -48.978 1 67.65 38 LEU B CA 1
ATOM 2898 C C . LEU B 1 39 ? -21.137 -41.108 -50.434 1 70.44 38 LEU B C 1
ATOM 2899 O O . LEU B 1 39 ? -22.207 -40.58 -50.728 1 70.66 38 LEU B O 1
ATOM 2904 N N . ASN B 1 40 ? -20.192 -41.365 -51.337 1 72.55 39 ASN B N 1
ATOM 2905 C CA . ASN B 1 40 ? -20.355 -41.015 -52.747 1 75.35 39 ASN B CA 1
ATOM 2906 C C . ASN B 1 40 ? -20.726 -42.198 -53.619 1 78.3 39 ASN B C 1
ATOM 2907 O O . ASN B 1 40 ? -20.06 -43.231 -53.593 1 78.56 39 ASN B O 1
ATOM 2912 N N . ALA B 1 41 ? -21.777 -42.033 -54.416 1 80.33 40 ALA B N 1
ATOM 2913 C CA . ALA B 1 41 ? -22.215 -43.058 -55.353 1 82.72 40 ALA B CA 1
ATOM 2914 C C . ALA B 1 41 ? -21.331 -43.023 -56.611 1 85.19 40 ALA B C 1
ATOM 2915 O O . ALA B 1 41 ? -20.629 -42.031 -56.835 1 85.36 40 ALA B O 1
ATOM 2917 N N . PRO B 1 42 ? -21.323 -44.089 -57.444 1 86.61 41 PRO B N 1
ATOM 2918 C CA . PRO B 1 42 ? -20.456 -44.079 -58.635 1 87.77 41 PRO B CA 1
ATOM 2919 C C . PRO B 1 42 ? -20.638 -42.873 -59.56 1 89.21 41 PRO B C 1
ATOM 2920 O O . PRO B 1 42 ? -19.648 -42.398 -60.117 1 89.82 41 PRO B O 1
ATOM 2924 N N . ASP B 1 43 ? -21.881 -42.363 -59.705 1 89.58 42 ASP B N 1
ATOM 2925 C CA . ASP B 1 43 ? -22.156 -41.187 -60.544 1 90.46 42 ASP B CA 1
ATOM 2926 C C . ASP B 1 43 ? -21.585 -39.879 -59.97 1 90.42 42 ASP B C 1
ATOM 2927 O O . ASP B 1 43 ? -21.332 -38.945 -60.728 1 91.1 42 ASP B O 1
ATOM 2932 N N . GLY B 1 44 ? -21.383 -39.824 -58.655 1 89.47 43 GLY B N 1
ATOM 2933 C CA . GLY B 1 44 ? -20.841 -38.639 -58 1 88.81 43 GLY B CA 1
ATOM 2934 C C . GLY B 1 44 ? -21.75 -38.009 -56.958 1 87.58 43 GLY B C 1
ATOM 2935 O O . GLY B 1 44 ? -21.307 -37.141 -56.2 1 87.88 43 GLY B O 1
ATOM 2936 N N . ALA B 1 45 ? -23.03 -38.42 -56.919 1 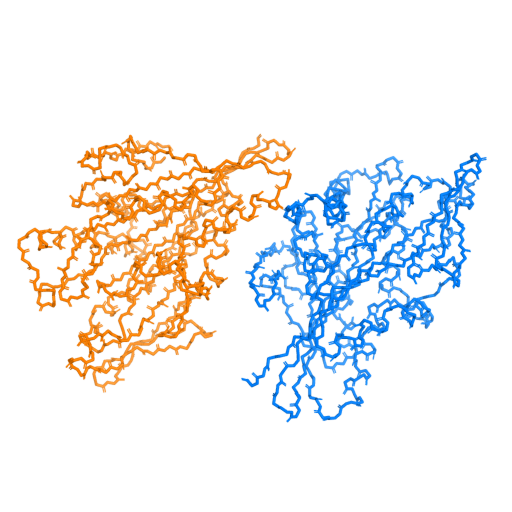85.9 44 ALA B N 1
ATOM 2937 C CA . ALA B 1 45 ? -23.988 -37.887 -55.951 1 84.98 44 ALA B CA 1
ATOM 2938 C C . ALA B 1 45 ? -23.599 -38.309 -54.521 1 83.81 44 ALA B C 1
ATOM 2939 O O . ALA B 1 45 ? -23.239 -39.465 -54.295 1 84.43 44 ALA B O 1
ATOM 2941 N N . ALA B 1 46 ? -23.649 -37.372 -53.564 1 81.78 45 ALA B N 1
ATOM 2942 C CA . ALA B 1 46 ? -23.258 -37.664 -52.193 1 80.05 45 ALA B CA 1
ATOM 2943 C C . ALA B 1 46 ? -24.405 -37.623 -51.197 1 77.84 45 ALA B C 1
ATOM 2944 O O . ALA B 1 46 ? -25.33 -36.821 -51.335 1 78.26 45 ALA B O 1
ATOM 2946 N N . LYS B 1 47 ? -24.323 -38.484 -50.177 1 75.28 46 LYS B N 1
ATOM 2947 C CA . LYS B 1 47 ? -25.265 -38.543 -49.067 1 73 46 LYS B CA 1
ATOM 2948 C C . LYS B 1 47 ? -24.499 -38.061 -47.834 1 70.4 46 LYS B C 1
ATOM 2949 O O . LYS B 1 47 ? -23.466 -38.626 -47.482 1 69.68 46 LYS B O 1
ATOM 2955 N N . ASP B 1 48 ? -24.945 -36.947 -47.25 1 68.82 47 ASP B N 1
ATOM 2956 C CA . ASP B 1 48 ? -24.271 -36.322 -46.129 1 67.94 47 ASP B CA 1
ATOM 2957 C C . ASP B 1 48 ? -24.897 -36.712 -44.792 1 66.71 47 ASP B C 1
ATOM 2958 O O . ASP B 1 48 ? -26.122 -36.788 -44.676 1 66.88 47 ASP B O 1
ATOM 2963 N N . PHE B 1 49 ? -24.048 -36.937 -43.785 1 65.13 48 PHE B N 1
ATOM 2964 C CA . PHE B 1 49 ? -24.463 -37.314 -42.434 1 64.25 48 PHE B CA 1
ATOM 2965 C C . PHE B 1 49 ? -23.636 -36.554 -41.386 1 63.8 48 PHE B C 1
ATOM 2966 O O . PHE B 1 49 ? -22.491 -36.182 -41.643 1 64.04 48 PHE B O 1
ATOM 2974 N N . THR B 1 50 ? -24.19 -36.389 -40.177 1 63.04 49 THR B N 1
ATOM 2975 C CA . THR B 1 50 ? -23.454 -35.789 -39.07 1 62.05 49 THR B CA 1
ATOM 2976 C C . THR B 1 50 ? -23.503 -36.734 -37.874 1 59.52 49 THR B C 1
ATOM 2977 O O . THR B 1 50 ? -24.561 -37.286 -37.557 1 59.1 49 THR B O 1
ATOM 2981 N N . PHE B 1 51 ? -22.347 -36.961 -37.247 1 57.14 50 PHE B N 1
ATOM 2982 C CA . PHE B 1 51 ? -22.226 -37.841 -36.087 1 56.16 50 PHE B CA 1
ATOM 2983 C C . PHE B 1 51 ? -21.441 -37.143 -34.966 1 55.53 50 PHE B C 1
ATOM 2984 O O . PHE B 1 51 ? -20.89 -36.059 -35.173 1 55.51 50 PHE B O 1
ATOM 2992 N N . ASP B 1 52 ? -21.419 -37.741 -33.775 1 54.51 51 ASP B N 1
ATOM 2993 C CA . ASP B 1 52 ? -20.672 -37.22 -32.631 1 54.45 51 ASP B CA 1
ATOM 2994 C C . ASP B 1 52 ? -19.149 -37.335 -32.821 1 54.76 51 ASP B C 1
ATOM 2995 O O . ASP B 1 52 ? -18.399 -36.576 -32.216 1 55.34 51 ASP B O 1
ATOM 3000 N N . GLY B 1 53 ? -18.716 -38.269 -33.664 1 54.14 52 GLY B N 1
ATOM 3001 C CA . GLY B 1 53 ? -17.319 -38.446 -34.026 1 53.87 52 GLY B CA 1
ATOM 3002 C C . GLY B 1 53 ? -17.198 -38.991 -35.437 1 53.45 52 GLY B C 1
ATOM 3003 O O . GLY B 1 53 ? -18.027 -39.792 -35.876 1 53.24 52 GLY B O 1
ATOM 3004 N N . ALA B 1 54 ? -16.192 -38.542 -36.171 1 53.54 53 ALA B N 1
ATOM 3005 C CA . ALA B 1 54 ? -15.906 -39.023 -37.516 1 54.39 53 ALA B CA 1
ATOM 3006 C C . ALA B 1 54 ? -14.401 -39.269 -37.544 1 55.16 53 ALA B C 1
ATOM 3007 O O . ALA B 1 54 ? -13.608 -38.342 -37.346 1 55.9 53 ALA B O 1
ATOM 3009 N N . TYR B 1 55 ? -14.014 -40.532 -37.722 1 54.71 54 TYR B N 1
ATOM 3010 C CA . TYR B 1 55 ? -12.619 -40.954 -37.702 1 54.58 54 TYR B CA 1
ATOM 3011 C C . TYR B 1 55 ? -12.26 -41.575 -39.031 1 54.25 54 TYR B C 1
ATOM 3012 O O . TYR B 1 55 ? -12.904 -42.537 -39.441 1 53.46 54 TYR B O 1
ATOM 3021 N N . PHE B 1 56 ? -11.252 -41.014 -39.719 1 54.96 55 PHE B N 1
ATOM 3022 C CA . PHE B 1 56 ? -10.871 -41.476 -41.058 1 56.66 55 PHE B CA 1
ATOM 3023 C C . PHE B 1 56 ? -9.757 -42.546 -41.027 1 56.84 55 PHE B C 1
ATOM 3024 O O . PHE B 1 56 ? -9.414 -43.035 -39.952 1 56.62 55 PHE B O 1
ATOM 3032 N N . MET B 1 57 ? -9.24 -42.946 -42.209 1 57.18 56 MET B N 1
ATOM 3033 C CA . MET B 1 57 ? -8.259 -44.01 -42.428 1 58.37 56 MET B CA 1
ATOM 3034 C C . MET B 1 57 ? -6.975 -43.895 -41.601 1 59.34 56 MET B C 1
ATOM 3035 O O . MET B 1 57 ? -6.352 -44.918 -41.321 1 60.33 56 MET B O 1
ATOM 3040 N N . ASP B 1 58 ? -6.609 -42.696 -41.16 1 58.92 57 ASP B N 1
ATOM 3041 C CA . ASP B 1 58 ? -5.423 -42.467 -40.315 1 58.72 57 ASP B CA 1
ATOM 3042 C C . ASP B 1 58 ? -5.706 -42.506 -38.804 1 56.51 57 ASP B C 1
ATOM 3043 O O . ASP B 1 58 ? -4.776 -42.401 -38.012 1 56.15 57 ASP B O 1
ATOM 3048 N N . SER B 1 59 ? -6.979 -42.597 -38.411 1 54.81 58 SER B N 1
ATOM 3049 C CA . SER B 1 59 ? -7.377 -42.57 -37.012 1 53.66 58 SER B CA 1
ATOM 3050 C C . SER B 1 59 ? -6.804 -43.709 -36.156 1 52.74 58 SER B C 1
ATOM 3051 O O . SER B 1 59 ? -6.543 -44.804 -36.643 1 53.16 58 SER B O 1
ATOM 3054 N N . THR B 1 60 ? -6.57 -43.421 -34.883 1 51.4 59 THR B N 1
ATOM 3055 C CA . THR B 1 60 ? -6.018 -44.387 -33.945 1 50.44 59 THR B CA 1
ATOM 3056 C C . THR B 1 60 ? -7.014 -44.681 -32.848 1 49.77 59 THR B C 1
ATOM 3057 O O . THR B 1 60 ? -7.884 -43.851 -32.553 1 50.59 59 THR B O 1
ATOM 3061 N N . GLY B 1 61 ? -6.841 -45.829 -32.19 1 48.36 60 GLY B N 1
ATOM 3062 C CA . GLY B 1 61 ? -7.648 -46.208 -31.044 1 46.57 60 GLY B CA 1
ATOM 3063 C C . GLY B 1 61 ? -7.46 -45.222 -29.906 1 44.78 60 GLY B C 1
ATOM 3064 O O . GLY B 1 61 ? -8.409 -44.904 -29.196 1 43.26 60 GLY B O 1
ATOM 3065 N N . GLU B 1 62 ? -6.246 -44.657 -29.783 1 44.16 61 GLU B N 1
ATOM 3066 C CA . GLU B 1 62 ? -5.951 -43.661 -28.756 1 45 61 GLU B CA 1
ATOM 3067 C C . GLU B 1 62 ? -6.839 -42.428 -28.922 1 44.85 61 GLU B C 1
ATOM 3068 O O . GLU B 1 62 ? -7.494 -42.021 -27.962 1 44.55 61 GLU B O 1
ATOM 3074 N N . GLN B 1 63 ? -6.934 -41.91 -30.157 1 44.29 62 GLN B N 1
ATOM 3075 C CA . GLN B 1 63 ? -7.771 -40.765 -30.499 1 44.89 62 GLN B CA 1
ATOM 3076 C C . GLN B 1 63 ? -9.229 -41.059 -30.183 1 44.33 62 GLN B C 1
ATOM 3077 O O . GLN B 1 63 ? -9.868 -40.261 -29.498 1 44.71 62 GLN B O 1
ATOM 3083 N N . ILE B 1 64 ? -9.753 -42.178 -30.673 1 43.72 63 ILE B N 1
ATOM 3084 C CA . ILE B 1 64 ? -11.154 -42.539 -30.452 1 43.96 63 ILE B CA 1
ATOM 3085 C C . ILE B 1 64 ? -11.488 -42.664 -28.972 1 43.53 63 ILE B C 1
ATOM 3086 O O . ILE B 1 64 ? -12.445 -42.039 -28.495 1 43.82 63 ILE B O 1
ATOM 3091 N N . TYR B 1 65 ? -10.668 -43.419 -28.229 1 42.4 64 TYR B N 1
ATOM 3092 C CA . TYR B 1 65 ? -10.854 -43.578 -26.806 1 42.9 64 TYR B CA 1
ATOM 3093 C C . TYR B 1 65 ? -10.805 -42.23 -26.075 1 43.42 64 TYR B C 1
ATOM 3094 O O . TYR B 1 65 ? -11.751 -41.907 -25.366 1 43.38 64 TYR B O 1
ATOM 3103 N N . ASN B 1 66 ? -9.727 -41.438 -26.272 1 43.81 65 ASN B N 1
ATOM 3104 C CA . ASN B 1 66 ? -9.593 -40.169 -25.566 1 46.39 65 ASN B CA 1
ATOM 3105 C C . ASN B 1 66 ? -10.713 -39.176 -25.867 1 48.86 65 ASN B C 1
ATOM 3106 O O . ASN B 1 66 ? -11.148 -38.474 -24.955 1 49.57 65 ASN B O 1
ATOM 3111 N N . ASP B 1 67 ? -11.218 -39.168 -27.112 1 49.07 66 ASP B N 1
ATOM 3112 C CA . ASP B 1 67 ? -12.281 -38.25 -27.501 1 50.01 66 ASP B CA 1
ATOM 3113 C C . ASP B 1 67 ? -13.663 -38.661 -26.989 1 50.77 66 ASP B C 1
ATOM 3114 O O . ASP B 1 67 ? -14.297 -37.872 -26.286 1 52.03 66 ASP B O 1
ATOM 3119 N N . ILE B 1 68 ? -14.15 -39.86 -27.359 1 50.16 67 ILE B N 1
ATOM 3120 C CA . ILE B 1 68 ? -15.523 -40.229 -27.058 1 50.33 67 ILE B CA 1
ATOM 3121 C C . ILE B 1 68 ? -15.712 -41.264 -25.96 1 48.06 67 ILE B C 1
ATOM 3122 O O . ILE B 1 68 ? -16.711 -41.174 -25.247 1 48.37 67 ILE B O 1
ATOM 3127 N N . VAL B 1 69 ? -14.794 -42.239 -25.791 1 46.63 68 VAL B N 1
ATOM 3128 C CA . VAL B 1 69 ? -15.006 -43.301 -24.795 1 45.05 68 VAL B CA 1
ATOM 3129 C C . VAL B 1 69 ? -14.629 -42.887 -23.37 1 43.53 68 VAL B C 1
ATOM 3130 O O . VAL B 1 69 ? -15.345 -43.243 -22.421 1 42.49 68 VAL B O 1
ATOM 3134 N N . PHE B 1 70 ? -13.503 -42.164 -23.194 1 42.57 69 PHE B N 1
ATOM 3135 C CA . PHE B 1 70 ? -13.041 -41.722 -21.871 1 42.96 69 PHE B CA 1
ATOM 3136 C C . PHE B 1 70 ? -14.177 -41.144 -20.971 1 42.99 69 PHE B C 1
ATOM 3137 O O . PHE B 1 70 ? -14.299 -41.607 -19.832 1 42.7 69 PHE B O 1
ATOM 3145 N N . PRO B 1 71 ? -15.027 -40.191 -21.457 1 42.66 70 PRO B N 1
ATOM 3146 C CA . PRO B 1 71 ? -16.103 -39.678 -20.6 1 41.98 70 PRO B CA 1
ATOM 3147 C C . PRO B 1 71 ? -17.066 -40.757 -20.143 1 41.87 70 PRO B C 1
ATOM 3148 O O . PRO B 1 71 ? -17.514 -40.709 -19.002 1 41.79 70 PRO B O 1
ATOM 3152 N N . LEU B 1 72 ? -17.402 -41.721 -21.008 1 41.53 71 LEU B N 1
ATOM 3153 C CA . LEU B 1 72 ? -18.339 -42.794 -20.645 1 42.33 71 LEU B CA 1
ATOM 3154 C C . LEU B 1 72 ? -17.759 -43.675 -19.535 1 41.63 71 LEU B C 1
ATOM 3155 O O . LEU B 1 72 ? -18.472 -44.039 -18.591 1 41.34 71 LEU B O 1
ATOM 3160 N N . VAL B 1 73 ? -16.465 -44.013 -19.628 1 41.02 72 VAL B N 1
ATOM 3161 C CA . VAL B 1 73 ? -15.824 -44.84 -18.607 1 41.46 72 VAL B CA 1
ATOM 3162 C C . VAL B 1 73 ? -15.726 -44.071 -17.278 1 42.78 72 VAL B C 1
ATOM 3163 O O . VAL B 1 73 ? -15.93 -44.673 -16.222 1 42.86 72 VAL B O 1
ATOM 3167 N N . GLU B 1 74 ? -15.551 -42.732 -17.337 1 42.25 73 GLU B N 1
ATOM 3168 C CA . GLU B 1 74 ? -15.595 -41.866 -16.146 1 42.56 73 GLU B CA 1
ATOM 3169 C C . GLU B 1 74 ? -16.995 -41.967 -15.519 1 42.99 73 GLU B C 1
ATOM 3170 O O . GLU B 1 74 ? -17.112 -42.035 -14.299 1 42.37 73 GLU B O 1
ATOM 3176 N N . ASN B 1 75 ? -18.052 -42.005 -16.357 1 42.79 74 ASN B N 1
ATOM 3177 C CA . ASN B 1 75 ? -19.419 -42.162 -15.858 1 42.8 74 ASN B CA 1
ATOM 3178 C C . ASN B 1 75 ? -19.603 -43.497 -15.133 1 42.73 74 ASN B C 1
ATOM 3179 O O . ASN B 1 75 ? -20.234 -43.509 -14.078 1 43.31 74 ASN B O 1
ATOM 3184 N N . VAL B 1 76 ? -19.019 -44.609 -15.653 1 41.04 75 VAL B N 1
ATOM 3185 C CA . VAL B 1 76 ? -19.126 -45.928 -15.003 1 41.38 75 VAL B CA 1
ATOM 3186 C C . VAL B 1 76 ? -18.464 -45.894 -13.642 1 40.55 75 VAL B C 1
ATOM 3187 O O . VAL B 1 76 ? -19.046 -46.374 -12.661 1 40.53 75 VAL B O 1
ATOM 3191 N N . ILE B 1 77 ? -17.285 -45.24 -13.556 1 40.48 76 ILE B N 1
ATOM 3192 C CA . ILE B 1 77 ? -16.543 -45.085 -12.298 1 41.97 76 ILE B CA 1
ATOM 3193 C C . ILE B 1 77 ? -17.384 -44.345 -11.236 1 43.88 76 ILE B C 1
ATOM 3194 O O . ILE B 1 77 ? -17.321 -44.687 -10.045 1 44.21 76 ILE B O 1
ATOM 3199 N N . GLU B 1 78 ? -18.256 -43.426 -11.685 1 44.27 77 GLU B N 1
ATOM 3200 C CA . GLU B 1 78 ? -19.134 -42.661 -10.813 1 45.61 77 GLU B CA 1
ATOM 3201 C C . GLU B 1 78 ? -20.476 -43.336 -10.495 1 46.09 77 GLU B C 1
ATOM 3202 O O . GLU B 1 78 ? -21.225 -42.799 -9.691 1 47.06 77 GLU B O 1
ATOM 3208 N N . GLY B 1 79 ? -20.747 -44.501 -11.075 1 45.7 78 GLY B N 1
ATOM 3209 C CA . GLY B 1 79 ? -21.956 -45.242 -10.751 1 45.47 78 GLY B CA 1
ATOM 3210 C C . GLY B 1 79 ? -22.964 -45.434 -11.859 1 44.65 78 GLY B C 1
ATOM 3211 O O . GLY B 1 79 ? -24.019 -46.024 -11.619 1 44.94 78 GLY B O 1
ATOM 3212 N N . TYR B 1 80 ? -22.668 -44.951 -13.072 1 43.31 79 TYR B N 1
ATOM 3213 C CA . TYR B 1 80 ? -23.583 -45.128 -14.19 1 43.61 79 TYR B CA 1
ATOM 3214 C C . TYR B 1 80 ? -23.377 -46.494 -14.838 1 42.91 79 TYR B C 1
ATOM 3215 O O . TYR B 1 80 ? -22.294 -47.076 -14.763 1 41.63 79 TYR B O 1
ATOM 3224 N N . ASN B 1 81 ? -24.371 -46.927 -15.619 1 42.68 80 ASN B N 1
ATOM 3225 C CA . ASN B 1 81 ? -24.211 -48.049 -16.521 1 43.16 80 ASN B CA 1
ATOM 3226 C C . ASN B 1 81 ? -23.742 -47.411 -17.858 1 43.69 80 ASN B C 1
ATOM 3227 O O . ASN B 1 81 ? -24.26 -46.363 -18.286 1 44.72 80 ASN B O 1
ATOM 3232 N N . GLY B 1 82 ? -22.775 -48.046 -18.513 1 43.09 81 GLY B N 1
ATOM 3233 C CA . GLY B 1 82 ? -22.268 -47.601 -19.797 1 43.12 81 GLY B CA 1
ATOM 3234 C C . GLY B 1 82 ? -22.119 -48.758 -20.767 1 43.12 81 GLY B C 1
ATOM 3235 O O . GLY B 1 82 ? -21.788 -49.875 -20.353 1 43.76 81 GLY B O 1
ATOM 3236 N N . THR B 1 83 ? -22.361 -48.511 -22.053 1 42.41 82 THR B N 1
ATOM 3237 C CA . THR B 1 83 ? -22.195 -49.52 -23.094 1 41.94 82 THR B CA 1
ATOM 3238 C C . THR B 1 83 ? -21.525 -48.925 -24.327 1 42.18 82 THR B C 1
ATOM 3239 O O . THR B 1 83 ? -21.9 -47.842 -24.779 1 42.04 82 THR B O 1
ATOM 3243 N N . VAL B 1 84 ? -20.499 -49.606 -24.856 1 42.46 83 VAL B N 1
ATOM 3244 C CA . VAL B 1 84 ? -19.849 -49.234 -26.108 1 43.83 83 VAL B CA 1
ATOM 3245 C C . VAL B 1 84 ? -20.055 -50.445 -27.002 1 44.71 83 VAL B C 1
ATOM 3246 O O . VAL B 1 84 ? -19.712 -51.553 -26.579 1 45.3 83 VAL B O 1
ATOM 3250 N N . PHE B 1 85 ? -20.656 -50.274 -28.174 1 44.36 84 PHE B N 1
ATOM 3251 C CA . PHE B 1 85 ? -20.839 -51.402 -29.085 1 45.93 84 PHE B CA 1
ATOM 3252 C C . PHE B 1 85 ? -20.318 -51.085 -30.479 1 46.64 84 PHE B C 1
ATOM 3253 O O . PHE B 1 85 ? -20.58 -50.001 -30.997 1 47.47 84 PHE B O 1
ATOM 3261 N N . ALA B 1 86 ? -19.54 -52.001 -31.072 1 46.92 85 ALA B N 1
ATOM 3262 C CA . ALA B 1 86 ? -18.998 -51.81 -32.419 1 47.75 85 ALA B CA 1
ATOM 3263 C C . ALA B 1 86 ? -19.939 -52.516 -33.417 1 49.19 85 ALA B C 1
ATOM 3264 O O . ALA B 1 86 ? -20.297 -53.681 -33.217 1 49.12 85 ALA B O 1
ATOM 3266 N N . TYR B 1 87 ? -20.371 -51.787 -34.457 1 49.67 86 TYR B N 1
ATOM 3267 C CA . TYR B 1 87 ? -21.357 -52.261 -35.427 1 50.28 86 TYR B CA 1
ATOM 3268 C C . TYR B 1 87 ? -20.895 -51.952 -36.863 1 51.85 86 TYR B C 1
ATOM 3269 O O . TYR B 1 87 ? -20.334 -50.885 -37.131 1 51.38 86 TYR B O 1
ATOM 3278 N N . GLY B 1 88 ? -21.169 -52.863 -37.781 1 52.72 87 GLY B N 1
ATOM 3279 C CA . GLY B 1 88 ? -20.806 -52.673 -39.179 1 54.07 87 GLY B CA 1
ATOM 3280 C C . GLY B 1 88 ? -20.596 -53.971 -39.923 1 55.2 87 GLY B C 1
ATOM 3281 O O . GLY B 1 88 ? -20.563 -55.042 -39.315 1 55.78 87 GLY B O 1
ATOM 3282 N N . GLN B 1 89 ? -20.436 -53.873 -41.245 1 55.24 88 GLN B N 1
ATOM 3283 C CA . GLN B 1 89 ? -20.221 -54.99 -42.162 1 55.59 88 GLN B CA 1
ATOM 3284 C C . GLN B 1 89 ? -19.028 -55.84 -41.713 1 56.3 88 GLN B C 1
ATOM 3285 O O . GLN B 1 89 ? -18.116 -55.329 -41.059 1 56.3 88 GLN B O 1
ATOM 3291 N N . THR B 1 90 ? -19.001 -57.131 -42.081 1 56.63 89 THR B N 1
ATOM 3292 C CA . THR B 1 90 ? -17.845 -57.987 -41.801 1 57.38 89 THR B CA 1
ATOM 3293 C C . THR B 1 90 ? -16.552 -57.371 -42.407 1 56.8 89 THR B C 1
ATOM 3294 O O . THR B 1 90 ? -16.572 -56.819 -43.505 1 57.12 89 THR B O 1
ATOM 3298 N N . GLY B 1 91 ? -15.483 -57.388 -41.622 1 55.9 90 GLY B N 1
ATOM 3299 C CA . GLY B 1 91 ? -14.203 -56.837 -42.031 1 55.3 90 GLY B CA 1
ATOM 3300 C C . GLY B 1 91 ? -14.124 -55.328 -42.003 1 54.6 90 GLY B C 1
ATOM 3301 O O . GLY B 1 91 ? -13.152 -54.772 -42.511 1 55.27 90 GLY B O 1
ATOM 3302 N N . SER B 1 92 ? -15.136 -54.638 -41.434 1 53.24 91 SER B N 1
ATOM 3303 C CA . SER B 1 92 ? -15.114 -53.178 -41.374 1 52.01 91 SER B CA 1
ATOM 3304 C C . SER B 1 92 ? -14.169 -52.603 -40.291 1 51.04 91 SER B C 1
ATOM 3305 O O . SER B 1 92 ? -13.707 -51.475 -40.44 1 50.98 91 SER B O 1
ATOM 3308 N N . GLY B 1 93 ? -13.892 -53.362 -39.228 1 50.04 92 GLY B N 1
ATOM 3309 C CA . GLY B 1 93 ? -12.998 -52.893 -38.167 1 49.01 92 GLY B CA 1
ATOM 3310 C C . GLY B 1 93 ? -13.572 -52.896 -36.759 1 47.55 92 GLY B C 1
ATOM 3311 O O . GLY B 1 93 ? -13.054 -52.201 -35.882 1 46.35 92 GLY B O 1
ATOM 3312 N N . LYS B 1 94 ? -14.636 -53.68 -36.522 1 47 93 LYS B N 1
ATOM 3313 C CA . LYS B 1 94 ? -15.279 -53.803 -35.204 1 47.3 93 LYS B CA 1
ATOM 3314 C C . LYS B 1 94 ? -14.335 -54.417 -34.154 1 48.6 93 LYS B C 1
ATOM 3315 O O . LYS B 1 94 ? -14.182 -53.848 -33.076 1 49.08 93 LYS B O 1
ATOM 3321 N N . THR B 1 95 ? -13.722 -55.581 -34.463 1 48.77 94 THR B N 1
ATOM 3322 C CA . THR B 1 95 ? -12.821 -56.258 -33.538 1 49.26 94 THR B CA 1
ATOM 3323 C C . THR B 1 95 ? -11.533 -55.455 -33.355 1 48.68 94 THR B C 1
ATOM 3324 O O . THR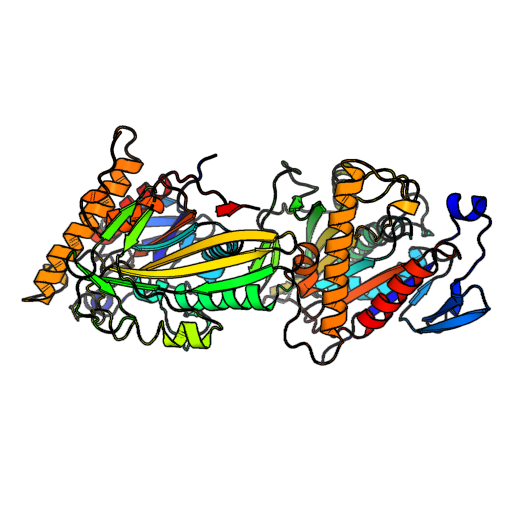 B 1 95 ? -11.033 -55.344 -32.236 1 49.02 94 THR B O 1
ATOM 3328 N N . PHE B 1 96 ? -11.031 -54.841 -34.422 1 48 95 PHE B N 1
ATOM 3329 C CA . PHE B 1 96 ? -9.832 -54.009 -34.355 1 47.86 95 PHE B CA 1
ATOM 3330 C C . PHE B 1 96 ? -10.089 -52.783 -33.47 1 46.7 95 PHE B C 1
ATOM 3331 O O . PHE B 1 96 ? -9.219 -52.386 -32.699 1 46.77 95 PHE B O 1
ATOM 3339 N N . SER B 1 97 ? -11.287 -52.214 -33.543 1 45.14 96 SER B N 1
ATOM 3340 C CA . SER B 1 97 ? -11.66 -51.091 -32.711 1 45.34 96 SER B CA 1
ATOM 3341 C C . SER B 1 97 ? -11.82 -51.512 -31.234 1 45.7 96 SER B C 1
ATOM 3342 O O . SER B 1 97 ? -11.363 -50.786 -30.358 1 46.02 96 SER B O 1
ATOM 3345 N N . MET B 1 98 ? -12.436 -52.68 -30.953 1 45.84 97 MET B N 1
ATOM 3346 C CA . MET B 1 98 ? -12.656 -53.108 -29.566 1 46.32 97 MET B CA 1
ATOM 3347 C C . MET B 1 98 ? -11.444 -53.77 -28.879 1 47.36 97 MET B C 1
ATOM 3348 O O . MET B 1 98 ? -11.214 -53.512 -27.691 1 46.84 97 MET B O 1
ATOM 3353 N N . GLN B 1 99 ? -10.666 -54.582 -29.615 1 48.09 98 GLN B N 1
ATOM 3354 C CA . GLN B 1 99 ? -9.479 -55.298 -29.15 1 49.56 98 GLN B CA 1
ATOM 3355 C C . GLN B 1 99 ? -8.2 -54.553 -29.537 1 50.36 98 GLN B C 1
ATOM 3356 O O . GLN B 1 99 ? -7.356 -54.311 -28.676 1 50.63 98 GLN B O 1
ATOM 3362 N N . GLY B 1 100 ? -8.044 -54.244 -30.831 1 50.16 99 GLY B N 1
ATOM 3363 C CA . GLY B 1 100 ? -6.86 -53.578 -31.368 1 51.2 99 GLY B CA 1
ATOM 3364 C C . GLY B 1 100 ? -5.603 -54.423 -31.31 1 52.61 99 GLY B C 1
ATOM 3365 O O . GLY B 1 100 ? -5.665 -55.645 -31.149 1 52.06 99 GLY B O 1
ATOM 3366 N N . ILE B 1 101 ? -4.441 -53.772 -31.386 1 54.3 100 ILE B N 1
ATOM 3367 C CA . ILE B 1 101 ? -3.162 -54.471 -31.311 1 56.22 100 ILE B CA 1
ATOM 3368 C C . ILE B 1 101 ? -2.508 -54.109 -29.994 1 56.48 100 ILE B C 1
ATOM 3369 O O . ILE B 1 101 ? -2.226 -52.943 -29.763 1 56.51 100 ILE B O 1
ATOM 3374 N N . GLU B 1 102 ? -2.302 -55.097 -29.122 1 56.66 101 GLU B N 1
ATOM 3375 C CA . GLU B 1 102 ? -1.777 -54.89 -27.777 1 57.06 101 GLU B CA 1
ATOM 3376 C C . GLU B 1 102 ? -0.375 -54.289 -27.725 1 57.82 101 GLU B C 1
ATOM 3377 O O . GLU B 1 102 ? -0.098 -53.474 -26.851 1 58 101 GLU B O 1
ATOM 3383 N N . THR B 1 103 ? 0.501 -54.67 -28.652 1 58.32 102 THR B N 1
ATOM 3384 C CA . THR B 1 103 ? 1.884 -54.209 -28.65 1 59.27 102 THR B CA 1
ATOM 3385 C C . THR B 1 103 ? 2.109 -52.785 -29.204 1 59.26 102 THR B C 1
ATOM 3386 O O . THR B 1 103 ? 3.211 -52.256 -29.049 1 59.44 102 THR B O 1
ATOM 3390 N N . ILE B 1 104 ? 1.114 -52.183 -29.875 1 58.78 103 ILE B N 1
ATOM 3391 C CA . ILE B 1 104 ? 1.278 -50.821 -30.39 1 58.48 103 ILE B CA 1
ATOM 3392 C C . ILE B 1 104 ? 0.41 -49.872 -29.593 1 56.54 103 ILE B C 1
ATOM 3393 O O . ILE B 1 104 ? -0.812 -49.938 -29.687 1 56.07 103 ILE B O 1
ATOM 3398 N N . PRO B 1 105 ? 1.036 -49.022 -28.76 1 55.37 104 PRO B N 1
ATOM 3399 C CA . PRO B 1 105 ? 0.263 -48.144 -27.866 1 54.17 104 PRO B CA 1
ATOM 3400 C C . PRO B 1 105 ? -0.9 -47.363 -28.492 1 52.43 104 PRO B C 1
ATOM 3401 O O . PRO B 1 105 ? -2.003 -47.421 -27.949 1 51.72 104 PRO B O 1
ATOM 3405 N N . ALA B 1 106 ? -0.695 -46.694 -29.639 1 51.47 105 ALA B N 1
ATOM 3406 C CA . ALA B 1 106 ? -1.775 -45.938 -30.294 1 51.11 105 ALA B CA 1
ATOM 3407 C C . ALA B 1 106 ? -2.881 -46.833 -30.865 1 50.09 105 ALA B C 1
ATOM 3408 O O . ALA B 1 106 ? -3.996 -46.359 -31.063 1 50.71 105 ALA B O 1
ATOM 3410 N N . GLN B 1 107 ? -2.562 -48.113 -31.153 1 49.05 106 GLN B N 1
ATOM 3411 C CA . GLN B 1 107 ? -3.495 -49.051 -31.766 1 49.06 106 GLN B CA 1
ATOM 3412 C C . GLN B 1 107 ? -4.245 -49.949 -30.799 1 47.79 106 GLN B C 1
ATOM 3413 O O . GLN B 1 107 ? -5.094 -50.709 -31.265 1 48.14 106 GLN B O 1
ATOM 3419 N N . ARG B 1 108 ? -4.003 -49.849 -29.467 1 46.03 107 ARG B N 1
ATOM 3420 C CA . ARG B 1 108 ? -4.741 -50.677 -28.504 1 45.43 107 ARG B CA 1
ATOM 3421 C C . ARG B 1 108 ? -6.225 -50.315 -28.57 1 43.85 107 ARG B C 1
ATOM 3422 O O . ARG B 1 108 ? -6.554 -49.164 -28.807 1 45.07 107 ARG B O 1
ATOM 3430 N N . GLY B 1 109 ? -7.085 -51.311 -28.483 1 42.55 108 GLY B N 1
ATOM 3431 C CA . GLY B 1 109 ? -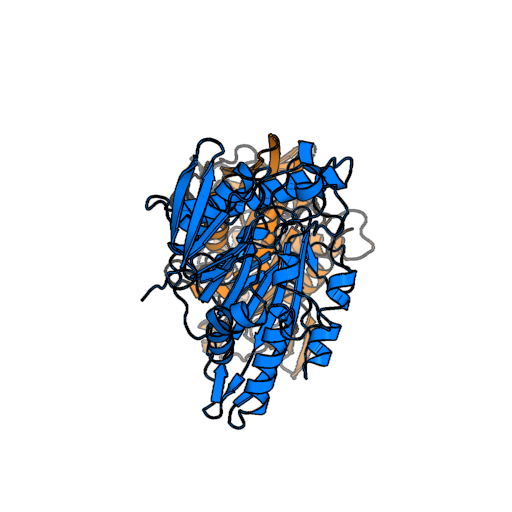8.525 -51.132 -28.612 1 42.49 108 GLY B CA 1
ATOM 3432 C C . GLY B 1 109 ? -9.21 -50.636 -27.355 1 42.67 108 GLY B C 1
ATOM 3433 O O . GLY B 1 109 ? -8.575 -50.446 -26.316 1 42.18 108 GLY B O 1
ATOM 3434 N N . VAL B 1 110 ? -10.518 -50.404 -27.461 1 42.52 109 VAL B N 1
ATOM 3435 C CA . VAL B 1 110 ? -11.353 -49.87 -26.399 1 43.35 109 VAL B CA 1
ATOM 3436 C C . VAL B 1 110 ? -11.278 -50.667 -25.098 1 44.06 109 VAL B C 1
ATOM 3437 O O . VAL B 1 110 ? -11.103 -50.065 -24.028 1 43.21 109 VAL B O 1
ATOM 3441 N N . ILE B 1 111 ? -11.437 -52.001 -25.197 1 44.24 110 ILE B N 1
ATOM 3442 C CA . ILE B 1 111 ? -11.421 -52.917 -24.053 1 44.52 110 ILE B CA 1
ATOM 3443 C C . ILE B 1 111 ? -10.124 -52.801 -23.197 1 44.95 110 ILE B C 1
ATOM 3444 O O . ILE B 1 111 ? -10.241 -52.488 -22.012 1 44.09 110 ILE B O 1
ATOM 3449 N N . PRO B 1 112 ? -8.904 -53.006 -23.739 1 45.18 111 PRO B N 1
ATOM 3450 C CA . PRO B 1 112 ? -7.71 -52.87 -22.876 1 45.37 111 PRO B CA 1
ATOM 3451 C C . PRO B 1 112 ? -7.519 -51.448 -22.297 1 44.43 111 PRO B C 1
ATOM 3452 O O . PRO B 1 112 ? -7.023 -51.31 -21.16 1 43.82 111 PRO B O 1
ATOM 3456 N N . ARG B 1 113 ? -7.928 -50.394 -23.029 1 43.73 112 ARG B N 1
ATOM 3457 C CA . ARG B 1 113 ? -7.831 -49.024 -22.504 1 43.25 112 ARG B CA 1
ATOM 3458 C C . ARG B 1 113 ? -8.806 -48.81 -21.377 1 41.87 112 ARG B C 1
ATOM 3459 O O . ARG B 1 113 ? -8.484 -48.063 -20.469 1 41.48 112 ARG B O 1
ATOM 3467 N N . ALA B 1 114 ? -10.028 -49.403 -21.458 1 41.46 113 ALA B N 1
ATOM 3468 C CA . ALA B 1 114 ? -11.012 -49.299 -20.378 1 42.31 113 ALA B CA 1
ATOM 3469 C C . ALA B 1 114 ? -10.434 -49.925 -19.095 1 42.96 113 ALA B C 1
ATOM 3470 O O . ALA B 1 114 ? -10.606 -49.35 -18.019 1 43.06 113 ALA B O 1
ATOM 3472 N N . PHE B 1 115 ? -9.682 -51.04 -19.214 1 42.72 114 PHE B N 1
ATOM 3473 C CA . PHE B 1 115 ? -9.063 -51.684 -18.044 1 43.85 114 PHE B CA 1
ATOM 3474 C C . PHE B 1 115 ? -8.042 -50.745 -17.39 1 43.74 114 PHE B C 1
ATOM 3475 O O . PHE B 1 115 ? -8.041 -50.595 -16.166 1 43.34 114 PHE B O 1
ATOM 3483 N N . ASP B 1 116 ? -7.16 -50.139 -18.209 1 43.38 115 ASP B N 1
ATOM 3484 C CA . ASP B 1 116 ? -6.115 -49.221 -17.745 1 43.15 115 ASP B CA 1
ATOM 3485 C C . ASP B 1 116 ? -6.73 -48.001 -17.058 1 41.77 115 ASP B C 1
ATOM 3486 O O . ASP B 1 116 ? -6.266 -47.645 -15.989 1 41.71 115 ASP B O 1
ATOM 3491 N N . HIS B 1 117 ? -7.753 -47.384 -17.667 1 39.82 116 HIS B N 1
ATOM 3492 C CA . HIS B 1 117 ? -8.447 -46.209 -17.152 1 40.7 116 HIS B CA 1
ATOM 3493 C C . HIS B 1 117 ? -9.061 -46.565 -15.751 1 40.54 116 HIS B C 1
ATOM 3494 O O . HIS B 1 117 ? -8.836 -45.835 -14.778 1 40.81 116 HIS B O 1
ATOM 3501 N N . ILE B 1 118 ? -9.852 -47.646 -15.669 1 39.67 117 ILE B N 1
ATOM 3502 C CA . ILE B 1 118 ? -10.468 -48.054 -14.395 1 40.09 117 ILE B CA 1
ATOM 3503 C C . ILE B 1 118 ? -9.433 -48.291 -13.298 1 39.38 117 ILE B C 1
ATOM 3504 O O . ILE B 1 118 ? -9.562 -47.706 -12.236 1 38.94 117 ILE B O 1
ATOM 3509 N N . PHE B 1 119 ? -8.408 -49.111 -13.552 1 39.64 118 PHE B N 1
ATOM 3510 C CA . PHE B 1 119 ? -7.415 -49.411 -12.535 1 41.43 118 PHE B CA 1
ATOM 3511 C C . PHE B 1 119 ? -6.492 -48.222 -12.199 1 41.71 118 PHE B C 1
ATOM 3512 O O . PHE B 1 119 ? -5.992 -48.168 -11.074 1 41.14 118 PHE B O 1
ATOM 3520 N N . THR B 1 120 ? -6.295 -47.265 -13.127 1 41.09 119 THR B N 1
ATOM 3521 C CA . THR B 1 120 ? -5.519 -46.047 -12.785 1 41.49 119 THR B CA 1
ATOM 3522 C C . THR B 1 120 ? -6.383 -45.192 -11.84 1 40.78 119 THR B C 1
ATOM 3523 O O . THR B 1 120 ? -5.878 -44.685 -10.848 1 40.91 119 THR B O 1
ATOM 3527 N N . ALA B 1 121 ? -7.703 -45.09 -12.117 1 40.54 120 ALA B N 1
ATOM 3528 C CA . ALA B 1 121 ? -8.633 -44.327 -11.27 1 40.55 120 ALA B CA 1
ATOM 3529 C C . ALA B 1 121 ? -8.709 -44.942 -9.866 1 42.21 120 ALA B C 1
ATOM 3530 O O . ALA B 1 121 ? -8.679 -44.174 -8.903 1 43.53 120 ALA B O 1
ATOM 3532 N N . THR B 1 122 ? -8.767 -46.296 -9.74 1 42.69 121 THR B N 1
ATOM 3533 C CA . THR B 1 122 ? -8.832 -46.957 -8.41 1 43.32 121 THR B CA 1
ATOM 3534 C C . THR B 1 122 ? -7.523 -46.756 -7.652 1 43.71 121 THR B C 1
ATOM 3535 O O . THR B 1 122 ? -7.543 -46.469 -6.451 1 43.4 121 THR B O 1
ATOM 3539 N N . ALA B 1 123 ? -6.386 -46.829 -8.374 1 43.9 122 ALA B N 1
ATOM 3540 C CA . ALA B 1 123 ? -5.07 -46.661 -7.765 1 44.49 122 ALA B CA 1
ATOM 3541 C C . ALA B 1 123 ? -4.817 -45.22 -7.263 1 44.45 122 ALA B C 1
ATOM 3542 O O . ALA B 1 123 ? -4.064 -45.024 -6.304 1 44.17 122 ALA B O 1
ATOM 3544 N N . THR B 1 124 ? -5.456 -44.229 -7.892 1 44.12 123 THR B N 1
ATOM 3545 C CA . THR B 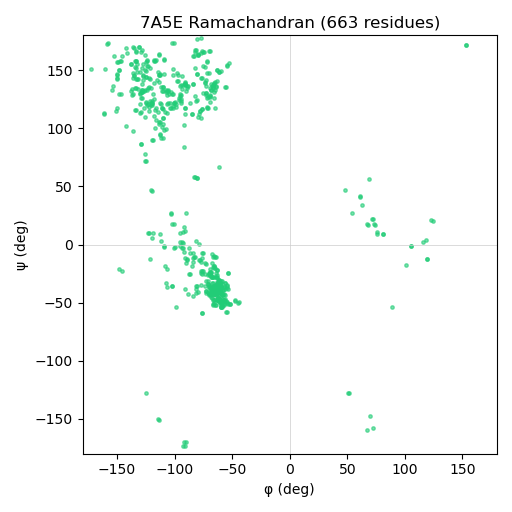1 124 ? -5.258 -42.839 -7.517 1 44.69 123 THR B CA 1
ATOM 3546 C C . THR B 1 124 ? -6.408 -42.266 -6.667 1 45.92 123 THR B C 1
ATOM 3547 O O . THR B 1 124 ? -6.535 -41.042 -6.564 1 45.69 123 THR B O 1
ATOM 3551 N N . THR B 1 125 ? -7.252 -43.157 -6.069 1 46.15 124 THR B N 1
ATOM 3552 C CA . THR B 1 125 ? -8.348 -42.759 -5.196 1 46.68 124 THR B CA 1
ATOM 3553 C C . THR B 1 125 ? -8.154 -43.491 -3.881 1 48.48 124 THR B C 1
ATOM 3554 O O . THR B 1 125 ? -8.064 -44.722 -3.867 1 48.37 124 THR B O 1
ATOM 3558 N N . GLU B 1 126 ? -8.051 -42.751 -2.783 1 49.24 125 GLU B N 1
ATOM 3559 C CA . GLU B 1 126 ? -7.925 -43.348 -1.467 1 50.64 125 GLU B CA 1
ATOM 3560 C C . GLU B 1 126 ? -9.191 -43.195 -0.623 1 51.86 125 GLU B C 1
ATOM 3561 O O . GLU B 1 126 ? -9.375 -43.952 0.336 1 54.27 125 GLU B O 1
ATOM 3567 N N . ASN B 1 127 ? -10.084 -42.259 -0.97 1 49.98 126 ASN B N 1
ATOM 3568 C CA . ASN B 1 127 ? -11.292 -42.027 -0.178 1 49.33 126 ASN B CA 1
ATOM 3569 C C . ASN B 1 127 ? -12.517 -42.768 -0.694 1 48.89 126 ASN B C 1
ATOM 3570 O O . ASN B 1 127 ? -13.62 -42.467 -0.262 1 49.7 126 ASN B O 1
ATOM 3575 N N . VAL B 1 128 ? -12.338 -43.681 -1.652 1 47.88 127 VAL B N 1
ATOM 3576 C CA . VAL B 1 128 ? -13.357 -44.582 -2.18 1 48.54 127 VAL B CA 1
ATOM 3577 C C . VAL B 1 128 ? -12.685 -45.964 -2.286 1 48.8 127 VAL B C 1
ATOM 3578 O O . VAL B 1 128 ? -11.584 -46.049 -2.848 1 48.77 127 VAL B O 1
ATOM 3582 N N . LYS B 1 129 ? -13.321 -47.03 -1.735 1 48.63 128 LYS B N 1
ATOM 3583 C CA . LYS B 1 129 ? -12.817 -48.4 -1.859 1 48.85 128 LYS B CA 1
ATOM 3584 C C . LYS B 1 129 ? -13.544 -49.018 -3.059 1 47.98 128 LYS B C 1
ATOM 3585 O O . LYS B 1 129 ? -14.768 -48.953 -3.123 1 48.09 128 LYS B O 1
ATOM 3591 N N . PHE B 1 130 ? -12.813 -49.617 -3.99 1 46.91 129 PHE B N 1
ATOM 3592 C CA . PHE B 1 130 ? -13.424 -50.22 -5.17 1 46.92 129 PHE B CA 1
ATOM 3593 C C . PHE B 1 130 ? -13.288 -51.736 -5.248 1 47.83 129 PHE B C 1
ATOM 3594 O O . PHE B 1 130 ? -12.28 -52.302 -4.824 1 48.03 129 PHE B O 1
ATOM 3602 N N . LEU B 1 131 ? -14.288 -52.383 -5.842 1 47.82 130 LEU B N 1
ATOM 3603 C CA . LEU B 1 131 ? -14.306 -53.815 -6.128 1 48.52 130 LEU B CA 1
ATOM 3604 C C . LEU B 1 131 ? -14.661 -53.922 -7.617 1 47.61 130 LEU B C 1
ATOM 3605 O O . LEU B 1 131 ? -15.658 -53.352 -8.065 1 46.09 130 LEU B O 1
ATOM 3610 N N . VAL B 1 132 ? -13.827 -54.624 -8.374 1 47.33 131 VAL B N 1
ATOM 3611 C CA . VAL B 1 132 ? -14.012 -54.783 -9.801 1 48.06 131 VAL B CA 1
ATOM 3612 C C . VAL B 1 132 ? -14.186 -56.267 -10.145 1 48.15 131 VAL B C 1
ATOM 3613 O O . VAL B 1 132 ? -13.385 -57.105 -9.725 1 47.83 131 VAL B O 1
ATOM 3617 N N . HIS B 1 133 ? -15.23 -56.578 -10.896 1 48.57 132 HIS B N 1
ATOM 3618 C CA . HIS B 1 133 ? -15.484 -57.927 -11.405 1 49.75 132 HIS B CA 1
ATOM 3619 C C . HIS B 1 133 ? -15.606 -57.859 -12.924 1 49.9 132 HIS B C 1
ATOM 3620 O O . HIS B 1 133 ? -15.91 -56.787 -13.468 1 51.08 132 HIS B O 1
ATOM 3627 N N . CYS B 1 134 ? -15.396 -59.003 -13.609 1 48.64 133 CYS B N 1
ATOM 3628 C CA A CYS B 1 134 ? -15.517 -59.084 -15.072 0.6 48.63 133 CYS B CA 1
ATOM 3629 C CA B CYS B 1 134 ? -15.626 -59.033 -15.034 0.4 48.84 133 CYS B CA 1
ATOM 3630 C C . CYS B 1 134 ? -16.261 -60.345 -15.474 1 49.02 133 CYS B C 1
ATOM 3631 O O . CYS B 1 134 ? -16.063 -61.393 -14.866 1 48.59 133 CYS B O 1
ATOM 3636 N N . SER B 1 135 ? -17.043 -60.266 -16.529 1 49.86 134 SER B N 1
ATOM 3637 C CA . SER B 1 135 ? -17.699 -61.405 -17.162 1 50.42 134 SER B CA 1
ATOM 3638 C C . SER B 1 135 ? -17.459 -61.272 -18.674 1 51.21 134 SER B C 1
ATOM 3639 O O . SER B 1 135 ? -17.165 -60.171 -19.17 1 51.75 134 SER B O 1
ATOM 3642 N N . TYR B 1 136 ? -17.512 -62.397 -19.39 1 50.75 135 TYR B N 1
ATOM 3643 C CA . TYR B 1 136 ? -17.27 -62.395 -20.815 1 50.96 135 TYR B CA 1
ATOM 3644 C C . TYR B 1 136 ? -18.069 -63.526 -21.428 1 51.41 135 TYR B C 1
ATOM 3645 O O . TYR B 1 136 ? -17.848 -64.696 -21.109 1 51.15 135 TYR B O 1
ATOM 3654 N N . LEU B 1 137 ? -19.035 -63.165 -22.266 1 51.86 136 LEU B N 1
ATOM 3655 C CA . LEU B 1 137 ? -19.902 -64.102 -22.959 1 53.04 136 LEU B CA 1
ATOM 3656 C C . LEU B 1 137 ? -19.874 -63.851 -24.469 1 53.9 136 LEU B C 1
ATOM 3657 O O . LEU B 1 137 ? -19.465 -62.781 -24.922 1 53.28 136 LEU B O 1
ATOM 3662 N N . GLU B 1 138 ? -20.341 -64.84 -25.235 1 55.22 137 GLU B N 1
ATOM 3663 C CA . GLU B 1 138 ? -20.555 -64.749 -26.667 1 57.38 137 GLU B CA 1
ATOM 3664 C C . GLU B 1 138 ? -21.951 -65.307 -26.987 1 59.49 137 GLU B C 1
ATOM 3665 O O . GLU B 1 138 ? -22.475 -66.165 -26.277 1 59.2 137 GLU B O 1
ATOM 3671 N N . ILE B 1 139 ? -22.577 -64.766 -28.019 1 61.19 138 ILE B N 1
ATOM 3672 C CA . ILE B 1 139 ? -23.871 -65.22 -28.481 1 63.68 138 ILE B CA 1
ATOM 3673 C C . ILE B 1 139 ? -23.535 -65.855 -29.798 1 66.2 138 ILE B C 1
ATOM 3674 O O . ILE B 1 139 ? -23.205 -65.155 -30.755 1 66.02 138 ILE B O 1
ATOM 3679 N N . TYR B 1 140 ? -23.467 -67.185 -29.791 1 67.94 139 TYR B N 1
ATOM 3680 C CA . TYR B 1 140 ? -23.084 -67.977 -30.935 1 70.47 139 TYR B CA 1
ATOM 3681 C C . TYR B 1 140 ? -24.254 -68.868 -31.357 1 72.59 139 TYR B C 1
ATOM 3682 O O . TYR B 1 140 ? -24.506 -69.891 -30.71 1 72.95 139 TYR B O 1
ATOM 3691 N N . ASN B 1 141 ? -24.994 -68.438 -32.408 1 73.42 140 ASN B N 1
ATOM 3692 C CA . ASN B 1 141 ? -26.143 -69.12 -33.015 1 74.73 140 ASN B CA 1
ATOM 3693 C C . ASN B 1 141 ? -27.385 -69.16 -32.103 1 75.19 140 ASN B C 1
ATOM 3694 O O . ASN B 1 141 ? -27.948 -70.235 -31.889 1 75.86 140 ASN B O 1
ATOM 3699 N N . GLU B 1 142 ? -27.857 -67.972 -31.649 1 74.78 141 GLU B N 1
ATOM 3700 C CA . GLU B 1 142 ? -28.976 -67.774 -30.71 1 74.71 141 GLU B CA 1
ATOM 3701 C C . GLU B 1 142 ? -28.787 -68.582 -29.399 1 73.81 141 GLU B C 1
ATOM 3702 O O . GLU B 1 142 ? -29.764 -68.938 -28.743 1 73.72 141 GLU B O 1
ATOM 3708 N N . GLU B 1 143 ? -27.501 -68.862 -29.034 1 72.46 142 GLU B N 1
ATOM 3709 C CA . GLU B 1 143 ? -27.059 -69.576 -27.833 1 71.26 142 GLU B CA 1
ATOM 3710 C C . GLU B 1 143 ? -25.99 -68.746 -27.084 1 68.67 142 GLU B C 1
ATOM 3711 O O . GLU B 1 143 ? -25.09 -68.196 -27.713 1 68.2 142 GLU B O 1
ATOM 3717 N N . VAL B 1 144 ? -26.069 -68.691 -25.752 1 66.42 143 VAL B N 1
ATOM 3718 C CA . VAL B 1 144 ? -25.127 -67.929 -24.931 1 65.01 143 VAL B CA 1
ATOM 3719 C C . VAL B 1 144 ? -24.006 -68.823 -24.393 1 64.13 143 VAL B C 1
ATOM 3720 O O . VAL B 1 144 ? -24.291 -69.842 -23.759 1 64.61 143 VAL B O 1
ATOM 3724 N N . ARG B 1 145 ? -22.742 -68.473 -24.657 1 62.58 144 ARG B N 1
ATOM 3725 C CA . ARG B 1 145 ? -21.612 -69.264 -24.173 1 62.36 144 ARG B CA 1
ATOM 3726 C C . ARG B 1 145 ? -20.734 -68.397 -23.289 1 60.47 144 ARG B C 1
ATOM 3727 O O . ARG B 1 145 ? -20.394 -67.296 -23.677 1 59.31 144 ARG B O 1
ATOM 3735 N N . ASP B 1 146 ? -20.314 -68.92 -22.151 1 59.64 145 ASP B N 1
ATOM 3736 C CA . ASP B 1 146 ? -19.408 -68.216 -21.265 1 59.76 145 ASP B CA 1
ATOM 3737 C C . ASP B 1 146 ? -18.006 -68.422 -21.847 1 61.07 145 ASP B C 1
ATOM 3738 O O . ASP B 1 146 ? -17.586 -69.568 -22.035 1 61.99 145 ASP B O 1
ATOM 3743 N N . LEU B 1 147 ? -17.286 -67.336 -22.126 1 61.2 146 LEU B N 1
ATOM 3744 C CA . LEU B 1 147 ? -15.931 -67.431 -22.668 1 62.43 146 LEU B CA 1
ATOM 3745 C C . LEU B 1 147 ? -14.841 -67.572 -21.593 1 64.36 146 LEU B C 1
ATOM 3746 O O . LEU B 1 147 ? -13.676 -67.769 -21.931 1 63.87 146 LEU B O 1
ATOM 3751 N N . LEU B 1 148 ? -15.21 -67.438 -20.315 1 66.4 147 LEU B N 1
ATOM 3752 C CA . LEU B 1 148 ? -14.298 -67.572 -19.181 1 69.31 147 LEU B CA 1
ATOM 3753 C C . LEU B 1 148 ? -14.681 -68.723 -18.223 1 73.61 147 LEU B C 1
ATOM 3754 O O . LEU B 1 148 ? -14.13 -68.802 -17.126 1 74.11 147 LEU B O 1
ATOM 3759 N N . GLY B 1 149 ? -15.631 -69.562 -18.607 1 76.52 148 GLY B N 1
ATOM 3760 C CA . GLY B 1 149 ? -16.126 -70.616 -17.74 1 79.96 148 GLY B CA 1
ATOM 3761 C C . GLY B 1 149 ? -15.368 -71.909 -17.885 1 83.52 148 GLY B C 1
ATOM 3762 O O . GLY B 1 149 ? -14.327 -71.955 -18.543 1 83.98 148 GLY B O 1
ATOM 3763 N N . ALA B 1 150 ? -15.894 -72.975 -17.28 1 85.8 149 ALA B N 1
ATOM 3764 C CA . ALA B 1 150 ? -15.27 -74.291 -17.353 1 88.14 149 ALA B CA 1
ATOM 3765 C C . ALA B 1 150 ? -15.768 -75.048 -18.593 1 90.47 149 ALA B C 1
ATOM 3766 O O . ALA B 1 150 ? -14.971 -75.669 -19.3 1 90.98 149 ALA B O 1
ATOM 3768 N N . ASP B 1 151 ? -17.076 -74.973 -18.879 1 91.66 150 ASP B N 1
ATOM 3769 C CA . ASP B 1 151 ? -17.625 -75.606 -20.077 1 93.14 150 ASP B CA 1
ATOM 3770 C C . ASP B 1 151 ? -18.037 -74.52 -21.063 1 93.69 150 ASP B C 1
ATOM 3771 O O . ASP B 1 151 ? -19.163 -74.027 -21.012 1 94.06 150 ASP B O 1
ATOM 3776 N N . ASN B 1 152 ? -17.115 -74.143 -21.956 1 93.59 151 ASN B N 1
ATOM 3777 C CA . ASN B 1 152 ? -17.355 -73.117 -22.977 1 93.89 151 ASN B CA 1
ATOM 3778 C C . ASN B 1 152 ? -18.418 -73.547 -24.02 1 93.32 151 ASN B C 1
ATOM 3779 O O . ASN B 1 152 ? -18.979 -72.696 -24.713 1 93.64 151 ASN B O 1
ATOM 3784 N N . LYS B 1 153 ? -18.701 -74.86 -24.115 1 92.15 152 LYS B N 1
ATOM 3785 C CA . LYS B 1 153 ? -19.724 -75.41 -25.004 1 91.6 152 LYS B CA 1
ATOM 3786 C C . LYS B 1 153 ? -21.113 -75.477 -24.338 1 90.25 152 LYS B C 1
ATOM 3787 O O . LYS B 1 153 ? -22.101 -75.706 -25.037 1 90.51 152 LYS B O 1
ATOM 3789 N N . GLN B 1 154 ? -21.192 -75.297 -22.999 1 88.52 153 GLN B N 1
ATOM 3790 C CA . GLN B 1 154 ? -22.45 -75.35 -22.263 1 87.22 153 GLN B CA 1
ATOM 3791 C C . GLN B 1 154 ? -23.299 -74.136 -22.537 1 85.36 153 GLN B C 1
ATOM 3792 O O . GLN B 1 154 ? -22.895 -73.022 -22.218 1 85.48 153 GLN B O 1
ATOM 3798 N N . LYS B 1 155 ? -24.484 -74.356 -23.108 1 83.71 154 LYS B N 1
ATOM 3799 C CA . LYS B 1 155 ? -25.432 -73.295 -23.41 1 82.64 154 LYS B CA 1
ATOM 3800 C C . LYS B 1 155 ? -26.014 -72.698 -22.115 1 80.85 154 LYS B C 1
ATOM 3801 O O . LYS B 1 155 ? -26.581 -73.422 -21.3 1 81.15 154 LYS B O 1
ATOM 3807 N N . LEU B 1 156 ? -25.859 -71.384 -21.926 1 78.85 155 LEU B N 1
ATOM 3808 C CA . LEU B 1 156 ? -26.418 -70.681 -20.774 1 77.6 155 LEU B CA 1
ATOM 3809 C C . LEU B 1 156 ? -27.745 -70.033 -21.177 1 76.92 155 LEU B C 1
ATOM 3810 O O . LEU B 1 156 ? -27.908 -69.586 -22.314 1 77 155 LEU B O 1
ATOM 3815 N N . GLU B 1 157 ? -28.687 -69.979 -20.248 1 76.29 156 GLU B N 1
ATOM 3816 C CA . GLU B 1 157 ? -29.989 -69.395 -20.507 1 76.39 156 GLU B CA 1
ATOM 3817 C C . GLU B 1 157 ? -30.113 -67.958 -20.036 1 75.45 156 GLU B C 1
ATOM 3818 O O . GLU B 1 157 ? -29.526 -67.575 -19.031 1 74.86 156 GLU B O 1
ATOM 3824 N N . ILE B 1 158 ? -30.909 -67.168 -20.748 1 75.34 157 ILE B N 1
ATOM 3825 C CA . ILE B 1 158 ? -31.172 -65.784 -20.362 1 75.87 157 ILE B CA 1
ATOM 3826 C C . ILE B 1 158 ? -32.373 -65.737 -19.425 1 76.89 157 ILE B C 1
ATOM 3827 O O . ILE B 1 158 ? -33.368 -66.416 -19.67 1 77.03 157 ILE B O 1
ATOM 3832 N N . LYS B 1 159 ? -32.263 -64.971 -18.342 1 77.66 158 LYS B N 1
ATOM 3833 C CA . LYS B 1 159 ? -33.335 -64.805 -17.373 1 79.18 158 LYS B CA 1
ATOM 3834 C C . LYS B 1 159 ? -33.655 -63.317 -17.2 1 80.75 158 LYS B C 1
ATOM 3835 O O . LYS B 1 159 ? -32.83 -62.451 -17.488 1 80.52 158 LYS B O 1
ATOM 3841 N N . GLU B 1 160 ? -34.863 -63.021 -16.742 1 82.26 159 GLU B N 1
ATOM 3842 C CA . GLU B 1 160 ? -35.287 -61.655 -16.477 1 84.2 159 GLU B CA 1
ATOM 3843 C C . GLU B 1 160 ? -35.942 -61.618 -15.105 1 86.43 159 GLU B C 1
ATOM 3844 O O . GLU B 1 160 ? -36.631 -62.558 -14.702 1 86.3 159 GLU B O 1
ATOM 3850 N N . GLN B 1 161 ? -35.705 -60.533 -14.388 1 88.04 160 GLN B N 1
ATOM 3851 C CA . GLN B 1 161 ? -36.257 -60.285 -13.062 1 89.88 160 GLN B CA 1
ATOM 3852 C C . GLN B 1 161 ? -36.293 -58.772 -12.892 1 91.67 160 GLN B C 1
ATOM 3853 O O . GLN B 1 161 ? -35.297 -58.107 -13.193 1 91.87 160 GLN B O 1
ATOM 3855 N N . PRO B 1 162 ? -37.415 -58.195 -12.422 1 92.54 161 PRO B N 1
ATOM 3856 C CA . PRO B 1 162 ? -37.471 -56.727 -12.284 1 93.15 161 PRO B CA 1
ATOM 3857 C C . PRO B 1 162 ? -36.442 -56.137 -11.309 1 93.55 161 PRO B C 1
ATOM 3858 O O . PRO B 1 162 ? -35.752 -55.168 -11.644 1 93.63 161 PRO B O 1
ATOM 3862 N N . GLY B 1 165 ? -32.085 -57.132 -13.773 1 66.56 164 GLY B N 1
ATOM 3863 C CA . GLY B 1 165 ? -32.803 -56.927 -15.026 1 67 164 GLY B CA 1
ATOM 3864 C C . GLY B 1 165 ? -32.642 -58.14 -15.91 1 67.34 164 GLY B C 1
ATOM 3865 O O . GLY B 1 165 ? -32.883 -59.263 -15.452 1 67.99 164 GLY B O 1
ATOM 3866 N N . VAL B 1 166 ? -32.207 -57.942 -17.169 1 66.87 165 VAL B N 1
ATOM 3867 C CA . VAL B 1 166 ? -31.951 -59.09 -18.035 1 67.17 165 VAL B CA 1
ATOM 3868 C C . VAL B 1 166 ? -30.551 -59.587 -17.668 1 66.93 165 VAL B C 1
ATOM 3869 O O . VAL B 1 166 ? -29.611 -58.788 -17.619 1 67.23 165 VAL B O 1
ATOM 3873 N N . TYR B 1 167 ? -30.408 -60.886 -17.38 1 66.15 166 TYR B N 1
ATOM 3874 C CA . TYR B 1 167 ? -29.1 -61.436 -17.022 1 66.26 166 TYR B CA 1
ATOM 3875 C C . TYR B 1 167 ? -28.879 -62.826 -17.606 1 65.36 166 TYR B C 1
ATOM 3876 O O . TYR B 1 167 ? -29.827 -63.459 -18.081 1 65.84 166 TYR B O 1
ATOM 3885 N N . VAL B 1 168 ? -27.627 -63.293 -17.622 1 63.77 167 VAL B N 1
ATOM 3886 C CA . VAL B 1 168 ? -27.33 -64.636 -18.097 1 63.11 167 VAL B CA 1
ATOM 3887 C C . VAL B 1 168 ? -27.18 -65.562 -16.894 1 62.77 167 VAL B C 1
ATOM 3888 O O . VAL B 1 168 ? -26.304 -65.324 -16.06 1 62.45 167 VAL B O 1
ATOM 3892 N N . ALA B 1 169 ? -28.046 -66.594 -16.782 1 62.69 168 ALA B N 1
ATOM 3893 C CA . ALA B 1 169 ? -28.006 -67.529 -15.66 1 62.98 168 ALA B CA 1
ATOM 3894 C C . ALA B 1 169 ? -26.76 -68.405 -15.729 1 63.13 168 ALA B C 1
ATOM 3895 O O . ALA B 1 169 ? -26.465 -69.005 -16.773 1 63.9 168 ALA B O 1
ATOM 3897 N N . GLY B 1 170 ? -26.021 -68.427 -14.629 1 62.27 169 GLY B N 1
ATOM 3898 C CA . GLY B 1 170 ? -24.818 -69.238 -14.492 1 62.02 169 GLY B CA 1
ATOM 3899 C C . GLY B 1 170 ? -23.576 -68.641 -15.122 1 61.07 169 GLY B C 1
ATOM 3900 O O . GLY B 1 170 ? -22.557 -69.334 -15.211 1 61.27 169 GLY B O 1
ATOM 3901 N N . LEU B 1 171 ? -23.646 -67.361 -15.57 1 59.57 170 LEU B N 1
ATOM 3902 C CA . LEU B 1 171 ? -22.5 -66.661 -16.146 1 58.68 170 LEU B CA 1
ATOM 3903 C C . LEU B 1 171 ? -21.429 -66.452 -15.058 1 58.42 170 LEU B C 1
ATOM 3904 O O . LEU B 1 171 ? -21.755 -65.99 -13.96 1 59.27 170 LEU B O 1
ATOM 3909 N N . SER B 1 172 ? -20.183 -66.886 -15.319 1 56.88 171 SER B N 1
ATOM 3910 C CA . SER B 1 172 ? -19.127 -66.772 -14.317 1 56.01 171 SER B CA 1
ATOM 3911 C C . SER B 1 172 ? -18.647 -65.332 -14.138 1 55.5 171 SER B C 1
ATOM 3912 O O . SER B 1 172 ? -18.473 -64.593 -15.115 1 55.01 171 SER B O 1
ATOM 3915 N N . MET B 1 173 ? -18.462 -64.936 -12.874 1 54.79 172 MET B N 1
ATOM 3916 C CA . MET B 1 173 ? -17.99 -63.625 -12.456 1 55.09 172 MET B CA 1
ATOM 3917 C C . MET B 1 173 ? -16.572 -63.749 -11.944 1 54.85 172 MET B C 1
ATOM 3918 O O . MET B 1 173 ? -16.268 -64.671 -11.183 1 56.14 172 MET B O 1
ATOM 3923 N N . HIS B 1 174 ? -15.697 -62.864 -12.393 1 53.63 173 HIS B N 1
ATOM 3924 C CA . HIS B 1 174 ? -14.29 -62.949 -12.035 1 53.49 173 HIS B CA 1
ATOM 3925 C C . HIS B 1 174 ? -13.781 -61.69 -11.341 1 52.46 173 HIS B C 1
ATOM 3926 O O . HIS B 1 174 ? -13.737 -60.62 -11.964 1 52.33 173 HIS B O 1
ATOM 3933 N N . VAL B 1 175 ? -13.39 -61.813 -10.051 1 51.15 174 VAL B N 1
ATOM 3934 C CA . VAL B 1 175 ? -12.83 -60.668 -9.324 1 51.25 174 VAL B CA 1
ATOM 3935 C C . VAL B 1 175 ? -11.491 -60.294 -9.958 1 50.55 174 VAL B C 1
ATOM 3936 O O . VAL B 1 175 ? -10.668 -61.164 -10.23 1 50 174 VAL B O 1
ATOM 3940 N N . CYS B 1 176 ? -11.304 -59.018 -10.251 1 50.87 175 CYS B N 1
ATOM 3941 C CA . CYS B 1 176 ? -10.061 -58.528 -10.838 1 51.91 175 CYS B CA 1
ATOM 3942 C C . CYS B 1 176 ? -9.389 -57.527 -9.917 1 52.21 175 CYS B C 1
ATOM 3943 O O . CYS B 1 176 ? -9.926 -56.45 -9.718 1 51.09 175 CYS B O 1
ATOM 3946 N N . HIS B 1 177 ? -8.241 -57.887 -9.327 1 54 176 HIS B N 1
ATOM 3947 C CA . HIS B 1 177 ? -7.534 -56.953 -8.438 1 56.08 176 HIS B CA 1
ATOM 3948 C C . HIS B 1 177 ? -6.617 -55.997 -9.187 1 56.49 176 HIS B C 1
ATOM 3949 O O . HIS B 1 177 ? -6.249 -54.962 -8.636 1 57.36 176 HIS B O 1
ATOM 3956 N N . ASP B 1 178 ? -6.25 -56.321 -10.438 1 55.71 177 ASP B N 1
ATOM 3957 C CA . ASP B 1 178 ? -5.34 -55.483 -11.204 1 55.86 177 ASP B CA 1
ATOM 3958 C C . ASP B 1 178 ? -5.465 -55.716 -12.715 1 55.7 177 ASP B C 1
ATOM 3959 O O . ASP B 1 178 ? -6.178 -56.627 -13.15 1 55.23 177 ASP B O 1
ATOM 3964 N N . VAL B 1 179 ? -4.775 -54.874 -13.509 1 55.4 178 VAL B N 1
ATOM 3965 C CA . VAL B 1 179 ? -4.766 -54.965 -14.961 1 55.65 178 VAL B CA 1
ATOM 3966 C C . VAL B 1 179 ? -4.227 -56.336 -15.442 1 56.42 178 VAL B C 1
ATOM 3967 O O . VAL B 1 179 ? -4.893 -56.932 -16.287 1 56.04 178 VAL B O 1
ATOM 3971 N N . PRO B 1 180 ? -3.117 -56.908 -14.898 1 57.31 179 PRO B N 1
ATOM 3972 C CA . PRO B 1 180 ? -2.703 -58.258 -15.346 1 57.74 179 PRO B CA 1
ATOM 3973 C C . PRO B 1 180 ? -3.825 -59.3 -15.245 1 58.18 179 PRO B C 1
ATOM 3974 O O . PRO B 1 180 ? -3.962 -60.099 -16.165 1 58.84 179 PRO B O 1
ATOM 3978 N N . ALA B 1 181 ? -4.667 -59.251 -14.18 1 57.02 180 ALA B N 1
ATOM 3979 C CA . ALA B 1 181 ? -5.793 -60.181 -14.046 1 56.31 180 ALA B CA 1
ATOM 3980 C C . ALA B 1 181 ? -6.812 -59.964 -15.167 1 55.5 180 ALA B C 1
ATOM 3981 O O . ALA B 1 181 ? -7.314 -60.939 -15.718 1 55.09 180 ALA B O 1
ATOM 3983 N N . CYS B 1 182 ? -7.099 -58.695 -15.524 1 55.17 181 CYS B N 1
ATOM 3984 C CA . CYS B 1 182 ? -8.035 -58.363 -16.604 1 55.52 181 CYS B CA 1
ATOM 3985 C C . CYS B 1 182 ? -7.46 -58.878 -17.941 1 56.45 181 CYS B C 1
ATOM 3986 O O . CYS B 1 182 ? -8.193 -59.427 -18.748 1 56.06 181 CYS B O 1
ATOM 3989 N N . LYS B 1 183 ? -6.154 -58.689 -18.162 1 57.86 182 LYS B N 1
ATOM 3990 C CA . LYS B 1 183 ? -5.432 -59.122 -19.364 1 59.77 182 LYS B CA 1
ATOM 3991 C C . LYS B 1 183 ? -5.445 -60.639 -19.525 1 60.84 182 LYS B C 1
ATOM 3992 O O . LYS B 1 183 ? -5.609 -61.131 -20.638 1 61.38 182 LYS B O 1
ATOM 3998 N N . GLU B 1 184 ? -5.301 -61.385 -18.415 1 60.96 183 GLU B N 1
ATOM 3999 C CA . GLU B 1 184 ? -5.359 -62.846 -18.436 1 61.39 183 GLU B CA 1
ATOM 4000 C C . GLU B 1 184 ? -6.754 -63.282 -18.909 1 60.49 183 GLU B C 1
ATOM 4001 O O . GLU B 1 184 ? -6.873 -64.128 -19.797 1 60.51 183 GLU B O 1
ATOM 4007 N N . LEU B 1 185 ? -7.801 -62.647 -18.36 1 59.24 184 LEU B N 1
ATOM 4008 C CA . LEU B 1 185 ? -9.172 -62.953 -18.729 1 59.13 184 LEU B CA 1
ATOM 4009 C C . LEU B 1 185 ? -9.49 -62.597 -20.175 1 59.53 184 LEU B C 1
ATOM 4010 O O . LEU B 1 185 ? -10.207 -63.36 -20.833 1 59.87 184 LEU B O 1
ATOM 4015 N N . MET B 1 186 ? -8.961 -61.459 -20.684 1 59.46 185 MET B N 1
ATOM 4016 C CA A MET B 1 186 ? -9.186 -61.073 -22.076 0.5 60 185 MET B CA 1
ATOM 4017 C CA B MET B 1 186 ? -9.229 -61.112 -22.081 0.5 59.98 185 MET B CA 1
ATOM 4018 C C . MET B 1 186 ? -8.489 -62.084 -23.01 1 59.97 185 MET B C 1
ATOM 4019 O O . MET B 1 186 ? -9.106 -62.574 -23.936 1 59.89 185 MET B O 1
ATOM 4028 N N . THR B 1 187 ? -7.214 -62.46 -22.707 1 59.93 186 THR B N 1
ATOM 4029 C CA . THR B 1 187 ? -6.468 -63.438 -23.524 1 60.61 186 THR B CA 1
ATOM 4030 C C . THR B 1 187 ? -7.241 -64.771 -23.619 1 61.13 186 THR B C 1
ATOM 4031 O O . THR B 1 187 ? -7.439 -65.3 -24.718 1 61.58 186 THR B O 1
ATOM 4035 N N . ARG B 1 188 ? -7.723 -65.271 -22.468 1 61.05 187 ARG B N 1
ATOM 4036 C CA . ARG B 1 188 ? -8.466 -66.516 -22.367 1 61.93 187 ARG B CA 1
ATOM 4037 C C . ARG B 1 188 ? -9.757 -66.46 -23.176 1 62.9 187 ARG B C 1
ATOM 4038 O O . ARG B 1 188 ? -10.009 -67.364 -23.978 1 63.12 187 ARG B O 1
ATOM 4046 N N . GLY B 1 189 ? -10.546 -65.401 -22.995 1 63.56 188 GLY B N 1
ATOM 4047 C CA . GLY B 1 189 ? -11.797 -65.223 -23.718 1 64.9 188 GLY B CA 1
ATOM 4048 C C . GLY B 1 189 ? -11.648 -65.17 -25.229 1 66.2 188 GLY B C 1
ATOM 4049 O O . GLY B 1 189 ? -12.46 -65.772 -25.937 1 66.05 188 GLY B O 1
ATOM 4050 N N . PHE B 1 190 ? -10.603 -64.469 -25.743 1 67.83 189 PHE B N 1
ATOM 4051 C CA A PHE B 1 190 ? -10.334 -64.374 -27.186 0.5 69.12 189 PHE B CA 1
ATOM 4052 C CA B PHE B 1 190 ? -10.39 -64.386 -27.196 0.5 69.22 189 PHE B CA 1
ATOM 4053 C C . PHE B 1 190 ? -10.073 -65.756 -27.782 1 70.82 189 PHE B C 1
ATOM 4054 O O . PHE B 1 190 ? -10.534 -66.052 -28.89 1 71.71 189 PHE B O 1
ATOM 4069 N N . ASN B 1 191 ? -9.313 -66.605 -27.053 1 72 190 ASN B N 1
ATOM 4070 C CA . ASN B 1 191 ? -9.01 -67.959 -27.545 1 73.49 190 ASN B CA 1
ATOM 4071 C C . ASN B 1 191 ? -10.27 -68.829 -27.626 1 73.21 190 ASN B C 1
ATOM 4072 O O . ASN B 1 191 ? -10.314 -69.767 -28.42 1 73.53 190 ASN B O 1
ATOM 4077 N N . ASN B 1 192 ? -11.275 -68.545 -26.784 1 72.25 191 ASN B N 1
ATOM 4078 C CA . ASN B 1 192 ? -12.523 -69.3 -26.781 1 72.11 191 ASN B CA 1
ATOM 4079 C C . ASN B 1 192 ? -13.595 -68.711 -27.703 1 71.56 191 ASN B C 1
ATOM 4080 O O . ASN B 1 192 ? -14.608 -69.366 -27.928 1 72.1 191 ASN B O 1
ATOM 4085 N N . ARG B 1 193 ? -13.394 -67.488 -28.219 1 70.7 192 ARG B N 1
ATOM 4086 C CA . ARG B 1 193 ? -14.366 -66.832 -29.091 1 70.48 192 ARG B CA 1
ATOM 4087 C C . ARG B 1 193 ? -14.395 -67.475 -30.475 1 71.29 192 ARG B C 1
ATOM 4088 O O . ARG B 1 193 ? -13.343 -67.69 -31.086 1 71.88 192 ARG B O 1
ATOM 4096 N N . HIS B 1 194 ? -15.6 -67.828 -30.938 1 71.21 193 HIS B N 1
ATOM 4097 C CA . HIS B 1 194 ? -15.798 -68.468 -32.236 1 71.83 193 HIS B CA 1
ATOM 4098 C C . HIS B 1 194 ? -15.41 -67.559 -33.379 1 72.16 193 HIS B C 1
ATOM 4099 O O . HIS B 1 194 ? -15.97 -66.481 -33.548 1 72.58 193 HIS B O 1
ATOM 4106 N N . VAL B 1 195 ? -14.419 -67.995 -34.136 1 71.64 194 VAL B N 1
ATOM 4107 C CA . VAL B 1 195 ? -13.845 -67.281 -35.256 1 71.83 194 VAL B CA 1
ATOM 4108 C C . VAL B 1 195 ? -13.829 -68.206 -36.502 1 72.02 194 VAL B C 1
ATOM 4109 O O . VAL B 1 195 ? -13.892 -69.433 -36.38 1 72.23 194 VAL B O 1
ATOM 4113 N N . GLY B 1 196 ? -13.823 -67.61 -37.683 1 71.79 195 GLY B N 1
ATOM 4114 C CA . GLY B 1 196 ? -13.796 -68.359 -38.926 1 72.17 195 GLY B CA 1
ATOM 4115 C C . GLY B 1 196 ? -13.333 -67.502 -40.081 1 72.6 195 GLY B C 1
ATOM 4116 O O . GLY B 1 196 ? -13.541 -66.286 -40.074 1 72.1 195 GLY B O 1
ATOM 4117 N N . ALA B 1 197 ? -12.706 -68.125 -41.087 1 73.01 196 ALA B N 1
ATOM 4118 C CA . ALA B 1 197 ? -12.213 -67.39 -42.235 1 73.75 196 ALA B CA 1
ATOM 4119 C C . ALA B 1 197 ? -13.218 -67.34 -43.374 1 74.84 196 ALA B C 1
ATOM 4120 O O . ALA B 1 197 ? -13.83 -68.352 -43.712 1 75.5 196 ALA B O 1
ATOM 4122 N N . THR B 1 198 ? -13.359 -66.166 -43.994 1 74.89 197 THR B N 1
ATOM 4123 C CA . THR B 1 198 ? -14.149 -65.939 -45.215 1 75.32 197 THR B CA 1
ATOM 4124 C C . THR B 1 198 ? -13.294 -65.031 -46.15 1 75.33 197 THR B C 1
ATOM 4125 O O . THR B 1 198 ? -12.292 -64.457 -45.701 1 75.62 197 THR B O 1
ATOM 4129 N N . LEU B 1 199 ? -13.708 -64.848 -47.416 1 74.83 198 LEU B N 1
ATOM 4130 C CA . LEU B 1 199 ? -12.994 -63.953 -48.332 1 74.67 198 LEU B CA 1
ATOM 4131 C C . LEU B 1 199 ? -13.088 -62.476 -47.894 1 73.14 198 LEU B C 1
ATOM 4132 O O . LEU B 1 199 ? -12.277 -61.67 -48.33 1 73.54 198 LEU B O 1
ATOM 4137 N N . MET B 1 200 ? -14.073 -62.122 -47.044 1 71.5 199 MET B N 1
ATOM 4138 C CA . MET B 1 200 ? -14.256 -60.757 -46.533 1 70.43 199 MET B CA 1
ATOM 4139 C C . MET B 1 200 ? -13.438 -60.457 -45.279 1 68.52 199 MET B C 1
ATOM 4140 O O . MET B 1 200 ? -13.128 -59.297 -45.024 1 68.43 199 MET B O 1
ATOM 4145 N N . ASN B 1 201 ? -13.103 -61.491 -44.501 1 67.18 200 ASN B N 1
ATOM 4146 C CA . ASN B 1 201 ? -12.299 -61.363 -43.292 1 66.65 200 ASN B CA 1
ATOM 4147 C C . ASN B 1 201 ? -11.73 -62.729 -42.913 1 67.73 200 ASN B C 1
ATOM 4148 O O . ASN B 1 201 ? -12.48 -63.62 -42.51 1 67.97 200 ASN B O 1
ATOM 4153 N N . LYS B 1 202 ? -10.405 -62.893 -43.016 1 68.38 201 LYS B N 1
ATOM 4154 C CA . LYS B 1 202 ? -9.762 -64.155 -42.623 1 69.53 201 LYS B CA 1
ATOM 4155 C C . LYS B 1 202 ? -9.888 -64.435 -41.098 1 69.33 201 LYS B C 1
ATOM 4156 O O . LYS B 1 202 ? -9.774 -65.587 -40.678 1 70.49 201 LYS B O 1
ATOM 4162 N N . ASP B 1 203 ? -10.152 -63.394 -40.286 1 67.79 202 ASP B N 1
ATOM 4163 C CA . ASP B 1 203 ? -10.31 -63.512 -38.839 1 66.56 202 ASP B CA 1
ATOM 4164 C C . ASP B 1 203 ? -11.715 -63.042 -38.391 1 64.6 202 ASP B C 1
ATOM 4165 O O . ASP B 1 203 ? -11.844 -62.301 -37.412 1 63.72 202 ASP B O 1
ATOM 4170 N N . SER B 1 204 ? -12.76 -63.489 -39.097 1 62.85 203 SER B N 1
ATOM 4171 C CA . SER B 1 204 ? -14.134 -63.084 -38.821 1 61.76 203 SER B CA 1
ATOM 4172 C C . SER B 1 204 ? -14.691 -63.596 -37.503 1 60.46 203 SER B C 1
ATOM 4173 O O . SER B 1 204 ? -14.574 -64.78 -37.207 1 60.14 203 SER B O 1
ATOM 4176 N N . SER B 1 205 ? -15.326 -62.702 -36.723 1 59.52 204 SER B N 1
ATOM 4177 C CA . SER B 1 205 ? -15.989 -63.045 -35.463 1 59.18 204 SER B CA 1
ATOM 4178 C C . SER B 1 205 ? -17.329 -63.69 -35.829 1 59.2 204 SER B C 1
ATOM 4179 O O . SER B 1 205 ? -18.201 -63.043 -36.428 1 59.19 204 SER B O 1
ATOM 4182 N N . ARG B 1 206 ? -17.484 -64.966 -35.501 1 59 205 ARG B N 1
ATOM 4183 C CA . ARG B 1 206 ? -18.706 -65.701 -35.844 1 59.45 205 ARG B CA 1
ATOM 4184 C C . ARG B 1 206 ? -19.783 -65.659 -34.763 1 59.38 205 ARG B C 1
ATOM 4185 O O . ARG B 1 206 ? -20.75 -66.409 -34.857 1 59.78 205 ARG B O 1
ATOM 4193 N N . SER B 1 207 ? -19.612 -64.783 -33.748 1 58.58 206 SER B N 1
ATOM 4194 C CA . SER B 1 207 ? -20.498 -64.585 -32.605 1 57.98 206 SER B CA 1
ATOM 4195 C C . SER B 1 207 ? -20.495 -63.091 -32.181 1 57.08 206 SER B C 1
ATOM 4196 O O . SER B 1 207 ? -19.576 -62.345 -32.538 1 57.66 206 SER B O 1
ATOM 4199 N N . HIS B 1 208 ? -21.505 -62.665 -31.4 1 55.27 207 HIS B N 1
ATOM 4200 C CA . HIS B 1 208 ? -21.556 -61.317 -30.831 1 54.09 207 HIS B CA 1
ATOM 4201 C C . HIS B 1 208 ? -20.958 -61.472 -29.446 1 53.17 207 HIS B C 1
ATOM 4202 O O . HIS B 1 208 ? -21.44 -62.321 -28.706 1 54.03 207 HIS B O 1
ATOM 4209 N N . SER B 1 209 ? -19.929 -60.708 -29.089 1 50.97 208 SER B N 1
ATOM 4210 C CA . SER B 1 209 ? -19.349 -60.845 -27.748 1 49.71 208 SER B CA 1
ATOM 4211 C C . SER B 1 209 ? -19.643 -59.65 -26.836 1 48.24 208 SER B C 1
ATOM 4212 O O . SER B 1 209 ? -19.744 -58.504 -27.296 1 48.44 208 SER B O 1
ATOM 4215 N N . ILE B 1 210 ? -19.79 -59.923 -25.547 1 47.01 209 ILE B N 1
ATOM 4216 C CA . ILE B 1 210 ? -20.006 -58.892 -24.538 1 47.46 209 ILE B CA 1
ATOM 4217 C C . ILE B 1 210 ? -19.019 -59.085 -23.354 1 47.99 209 ILE B C 1
ATOM 4218 O O . ILE B 1 210 ? -19.091 -60.085 -22.626 1 48.36 209 ILE B O 1
ATOM 4223 N N . PHE B 1 211 ? -18.09 -58.148 -23.187 1 48.11 210 PHE B N 1
ATOM 4224 C CA . PHE B 1 211 ? -17.173 -58.167 -22.056 1 48.38 210 PHE B CA 1
ATOM 4225 C C . PHE B 1 211 ? -17.733 -57.138 -21.083 1 47.49 210 PHE B C 1
ATOM 4226 O O . PHE B 1 211 ? -17.813 -55.961 -21.434 1 47.64 210 PHE B O 1
ATOM 4234 N N . THR B 1 212 ? -18.133 -57.561 -19.873 1 46.43 211 THR B N 1
ATOM 4235 C CA . THR B 1 212 ? -18.698 -56.633 -18.909 1 46.58 211 THR B CA 1
ATOM 4236 C C . THR B 1 212 ? -17.752 -56.399 -17.741 1 46.51 211 THR B C 1
ATOM 4237 O O . THR B 1 212 ? -17.236 -57.35 -17.186 1 47.31 211 THR B O 1
ATOM 4241 N N . VAL B 1 213 ? -17.527 -55.14 -17.37 1 46.2 212 VAL B N 1
ATOM 4242 C CA . VAL B 1 213 ? -16.712 -54.803 -16.205 1 45.91 212 VAL B CA 1
ATOM 4243 C C . VAL B 1 213 ? -17.664 -54.176 -15.165 1 46.04 212 VAL B C 1
ATOM 4244 O O . VAL B 1 213 ? -18.324 -53.191 -15.461 1 46.58 212 VAL B O 1
ATOM 4248 N N . TYR B 1 214 ? -17.756 -54.752 -13.977 1 46.18 213 TYR B N 1
ATOM 4249 C CA . TYR B 1 214 ? -18.621 -54.281 -12.896 1 46.46 213 TYR B CA 1
ATOM 4250 C C . TYR B 1 214 ? -17.73 -53.476 -11.904 1 46.26 213 TYR B C 1
ATOM 4251 O O . TYR B 1 214 ? -16.693 -53.962 -11.448 1 46.12 213 TYR B O 1
ATOM 4260 N N . VAL B 1 215 ? -18.082 -52.215 -11.663 1 45.51 214 VAL B N 1
ATOM 4261 C CA . VAL B 1 215 ? -17.303 -51.331 -10.785 1 45.9 214 VAL B CA 1
ATOM 4262 C C . VAL B 1 215 ? -18.142 -50.934 -9.579 1 47.16 214 VAL B C 1
ATOM 4263 O O . VAL B 1 215 ? -19.102 -50.189 -9.715 1 47.51 214 VAL B O 1
ATOM 4267 N N . GLU B 1 216 ? -17.836 -51.487 -8.411 1 47.83 215 GLU B N 1
ATOM 4268 C CA . GLU B 1 216 ? -18.568 -51.16 -7.188 1 48.23 215 GLU B CA 1
ATOM 4269 C C . GLU B 1 216 ? -17.679 -50.276 -6.296 1 48.77 215 GLU B C 1
ATOM 4270 O O . GLU B 1 216 ? -16.536 -50.631 -6.028 1 48.87 215 GLU B O 1
ATOM 4276 N N . GLY B 1 217 ? -18.207 -49.151 -5.857 1 48.97 216 GLY B N 1
ATOM 4277 C CA . GLY B 1 217 ? -17.449 -48.229 -5.024 1 49.57 216 GLY B CA 1
ATOM 4278 C C . GLY B 1 217 ? -18.135 -47.915 -3.714 1 50.49 216 GLY B C 1
ATOM 4279 O O . GLY B 1 217 ? -19.34 -47.652 -3.682 1 51.1 216 GLY B O 1
ATOM 4280 N N . MET B 1 218 ? -17.372 -47.98 -2.619 1 49.64 217 MET B N 1
ATOM 4281 C CA . MET B 1 218 ? -17.861 -47.625 -1.293 1 49.86 217 MET B CA 1
ATOM 4282 C C . MET B 1 218 ? -17.187 -46.295 -0.903 1 50 217 MET B C 1
ATOM 4283 O O . MET B 1 218 ? -15.967 -46.245 -0.739 1 49.11 217 MET B O 1
ATOM 4288 N N . THR B 1 219 ? -17.969 -45.209 -0.779 1 50.81 218 THR B N 1
ATOM 4289 C CA . THR B 1 219 ? -17.421 -43.879 -0.468 1 52.62 218 THR B CA 1
ATOM 4290 C C . THR B 1 219 ? -17.112 -43.685 1.016 1 54.01 218 THR B C 1
ATOM 4291 O O . THR B 1 219 ? -17.66 -44.409 1.835 1 53.14 218 THR B O 1
ATOM 4295 N N . GLU B 1 220 ? -16.32 -42.651 1.381 1 55.82 219 GLU B N 1
ATOM 4296 C CA . GLU B 1 220 ? -16.005 -42.396 2.785 1 58.57 219 GLU B CA 1
ATOM 4297 C C . GLU B 1 220 ? -17.208 -41.95 3.633 1 61.13 219 GLU B C 1
ATOM 4298 O O . GLU B 1 220 ? -17.076 -41.904 4.852 1 61.86 219 GLU B O 1
ATOM 4304 N N . THR B 1 221 ? -18.375 -41.678 3.029 1 62.28 220 THR B N 1
ATOM 4305 C CA . THR B 1 221 ? -19.595 -41.457 3.83 1 63.85 220 THR B CA 1
ATOM 4306 C C . THR B 1 221 ? -20.424 -42.768 4.017 1 64.65 220 THR B C 1
ATOM 4307 O O . THR B 1 221 ? -21.441 -42.772 4.701 1 65.41 220 THR B O 1
ATOM 4311 N N . GLY B 1 222 ? -19.988 -43.854 3.403 1 64.53 221 GLY B N 1
ATOM 4312 C CA . GLY B 1 222 ? -20.66 -45.134 3.498 1 64.36 221 GLY B CA 1
ATOM 4313 C C . GLY B 1 222 ? -21.51 -45.473 2.292 1 63.62 221 GLY B C 1
ATOM 4314 O O . GLY B 1 222 ? -21.879 -46.642 2.141 1 63.76 221 GLY B O 1
ATOM 4315 N N . SER B 1 223 ? -21.866 -44.462 1.438 1 62.08 222 SER B N 1
ATOM 4316 C CA . SER B 1 223 ? -22.71 -44.774 0.28 1 61.48 222 SER B CA 1
ATOM 4317 C C . SER B 1 223 ? -22.045 -45.739 -0.739 1 59.24 222 SER B C 1
ATOM 4318 O O . SER B 1 223 ? -20.822 -45.785 -0.875 1 58.76 222 SER B O 1
ATOM 4321 N N . ILE B 1 224 ? -22.865 -46.525 -1.422 1 57.91 223 ILE B N 1
ATOM 4322 C CA . ILE B 1 224 ? -22.394 -47.512 -2.369 1 57.64 223 ILE B CA 1
ATOM 4323 C C . ILE B 1 224 ? -22.916 -47.191 -3.757 1 56.88 223 ILE B C 1
ATOM 4324 O O . ILE B 1 224 ? -24.107 -46.914 -3.929 1 57.44 223 ILE B O 1
ATOM 4329 N N . ARG B 1 225 ? -22.065 -47.354 -4.748 1 54.87 224 ARG B N 1
ATOM 4330 C CA . ARG B 1 225 ? -22.471 -47.199 -6.128 1 54.87 224 ARG B CA 1
ATOM 4331 C C . ARG B 1 225 ? -22.065 -48.416 -6.938 1 54.43 224 ARG B C 1
ATOM 4332 O O . ARG B 1 225 ? -21.106 -49.121 -6.588 1 55.04 224 ARG B O 1
ATOM 4340 N N . MET B 1 226 ? -22.825 -48.697 -7.986 1 52.95 225 MET B N 1
ATOM 4341 C CA . MET B 1 226 ? -22.578 -49.871 -8.8 1 52.98 225 MET B CA 1
ATOM 4342 C C . MET B 1 226 ? -22.683 -49.539 -10.285 1 51.12 225 MET B C 1
ATOM 4343 O O . MET B 1 226 ? -23.768 -49.455 -10.832 1 50.74 225 MET B O 1
ATOM 4348 N N . GLY B 1 227 ? -21.543 -49.308 -10.898 1 49.93 226 GLY B N 1
ATOM 4349 C CA . GLY B 1 227 ? -21.449 -49.022 -12.315 1 49.74 226 GLY B CA 1
ATOM 4350 C C . GLY B 1 227 ? -21.189 -50.298 -13.09 1 48.84 226 GLY B C 1
ATOM 4351 O O . GLY B 1 227 ? -20.545 -51.213 -12.582 1 49.31 226 GLY B O 1
ATOM 4352 N N . LYS B 1 228 ? -21.748 -50.403 -14.3 1 47.79 227 LYS B N 1
ATOM 4353 C CA . LYS B 1 228 ? -21.553 -51.569 -15.164 1 47.02 227 LYS B CA 1
ATOM 4354 C C . LYS B 1 228 ? -21.132 -51.126 -16.591 1 46.14 227 LYS B C 1
ATOM 4355 O O . LYS B 1 228 ? -21.891 -50.427 -17.257 1 45.73 227 LYS B O 1
ATOM 4361 N N . LEU B 1 229 ? -19.963 -51.569 -17.066 1 44.92 228 LEU B N 1
ATOM 4362 C CA . LEU B 1 229 ? -19.515 -51.246 -18.417 1 44.47 228 LEU B CA 1
ATOM 4363 C C . LEU B 1 229 ? -19.624 -52.461 -19.341 1 44.07 228 LEU B C 1
ATOM 4364 O O . LEU B 1 229 ? -18.879 -53.424 -19.184 1 43.8 228 LEU B O 1
ATOM 4369 N N . ASN B 1 230 ? -20.514 -52.401 -20.322 1 43.76 229 ASN B N 1
ATOM 4370 C CA . ASN B 1 230 ? -20.635 -53.444 -21.346 1 44.53 229 ASN B CA 1
ATOM 4371 C C . ASN B 1 230 ? -19.807 -53.043 -22.574 1 43.6 229 ASN B C 1
ATOM 4372 O O . ASN B 1 230 ? -20.036 -51.992 -23.168 1 43.42 229 ASN B O 1
ATOM 4377 N N . LEU B 1 231 ? -18.86 -53.882 -22.961 1 43.45 230 LEU B N 1
ATOM 4378 C CA . LEU B 1 231 ? -18.017 -53.644 -24.127 1 43.87 230 LEU B CA 1
ATOM 4379 C C . LEU B 1 231 ? -18.41 -54.723 -25.156 1 44.56 230 LEU B C 1
ATOM 4380 O O . LEU B 1 231 ? -18.144 -55.917 -24.971 1 45.21 230 LEU B O 1
ATOM 4385 N N . VAL B 1 232 ? -19.157 -54.3 -26.183 1 43.35 231 VAL B N 1
ATOM 4386 C CA . VAL B 1 232 ? -19.781 -55.177 -27.15 1 43.86 231 VAL B CA 1
ATOM 4387 C C . VAL B 1 232 ? -19.112 -55.193 -28.515 1 45.34 231 VAL B C 1
ATOM 4388 O O . VAL B 1 232 ? -19.004 -54.151 -29.158 1 46.69 231 VAL B O 1
ATOM 4392 N N . ASP B 1 233 ? -18.665 -56.373 -28.959 1 45.73 232 ASP B N 1
ATOM 4393 C CA . ASP B 1 233 ? -18.075 -56.559 -30.282 1 46.49 232 ASP B CA 1
ATOM 4394 C C . ASP B 1 233 ? -19.065 -57.448 -31.087 1 47.73 232 ASP B C 1
ATOM 4395 O O . ASP B 1 233 ? -19.062 -58.675 -30.966 1 48.15 232 ASP B O 1
ATOM 4400 N N . LEU B 1 234 ? -19.948 -56.804 -31.864 1 47.62 233 LEU B N 1
ATOM 4401 C CA . LEU B 1 234 ? -20.926 -57.534 -32.64 1 48.73 233 LEU B CA 1
ATOM 4402 C C . LEU B 1 234 ? -20.277 -58.264 -33.819 1 50.9 233 LEU B C 1
ATOM 4403 O O . LEU B 1 234 ? -19.212 -57.873 -34.315 1 50.56 233 LEU B O 1
ATOM 4408 N N . ALA B 1 235 ? -20.955 -59.309 -34.293 1 52.49 234 ALA B N 1
ATOM 4409 C CA . ALA B 1 235 ? -20.608 -59.93 -35.557 1 54.5 234 ALA B CA 1
ATOM 4410 C C . ALA B 1 235 ? -21.172 -58.92 -36.627 1 56.81 234 ALA B C 1
ATOM 4411 O O . ALA B 1 235 ? -21.918 -57.973 -36.282 1 57.19 234 ALA B O 1
ATOM 4413 N N . GLY B 1 236 ? -20.773 -59.085 -37.884 1 57.79 235 GLY B N 1
ATOM 4414 C CA . GLY B 1 236 ? -21.167 -58.15 -38.929 1 59.07 235 GLY B CA 1
ATOM 4415 C C . GLY B 1 236 ? -22.018 -58.708 -40.042 1 60.68 235 GLY B C 1
ATOM 4416 O O . GLY B 1 236 ? -22.014 -59.918 -40.307 1 60.39 235 GLY B O 1
ATOM 4417 N N . SER B 1 237 ? -22.74 -57.809 -40.73 1 62.23 236 SER B N 1
ATOM 4418 C CA . SER B 1 237 ? -23.568 -58.225 -41.856 1 64.51 236 SER B CA 1
ATOM 4419 C C . SER B 1 237 ? -22.671 -58.733 -42.983 1 64.9 236 SER B C 1
ATOM 4420 O O . SER B 1 237 ? -21.589 -58.187 -43.212 1 63.92 236 SER B O 1
ATOM 4423 N N . GLU B 1 238 ? -23.08 -59.829 -43.627 1 66.39 237 GLU B N 1
ATOM 4424 C CA . GLU B 1 238 ? -22.307 -60.4 -44.721 1 68.38 237 GLU B CA 1
ATOM 4425 C C . GLU B 1 238 ? -23.182 -61.031 -45.781 1 70.69 237 GLU B C 1
ATOM 4426 O O . GLU B 1 238 ? -24.337 -61.367 -45.517 1 70.88 237 GLU B O 1
ATOM 4432 N N . ARG B 1 239 ? -22.631 -61.161 -47.001 1 72.55 238 ARG B N 1
ATOM 4433 C CA . ARG B 1 239 ? -23.316 -61.706 -48.164 1 74.43 238 ARG B CA 1
ATOM 4434 C C . ARG B 1 239 ? -22.523 -62.896 -48.703 1 75.72 238 ARG B C 1
ATOM 4435 O O . ARG B 1 239 ? -21.304 -62.789 -48.859 1 75.44 238 ARG B O 1
ATOM 4443 N N . GLN B 1 240 ? -23.207 -64.01 -49.022 1 76.77 239 GLN B N 1
ATOM 4444 C CA . GLN B 1 240 ? -22.546 -65.211 -49.541 1 78.39 239 GLN B CA 1
ATOM 4445 C C . GLN B 1 240 ? -21.732 -64.955 -50.814 1 80.05 239 GLN B C 1
ATOM 4446 O O . GLN B 1 240 ? -20.655 -65.53 -50.957 1 80.41 239 GLN B O 1
ATOM 4452 N N . SER B 1 241 ? -22.207 -64.069 -51.712 1 80.84 240 SER B N 1
ATOM 4453 C CA . SER B 1 241 ? -21.505 -63.765 -52.962 1 82.53 240 SER B CA 1
ATOM 4454 C C . SER B 1 241 ? -20.124 -63.133 -52.774 1 83.77 240 SER B C 1
ATOM 4455 O O . SER B 1 241 ? -19.308 -63.193 -53.698 1 84.69 240 SER B O 1
ATOM 4458 N N . LYS B 1 242 ? -19.876 -62.517 -51.606 1 83.85 241 LYS B N 1
ATOM 4459 C CA . LYS B 1 242 ? -18.614 -61.859 -51.269 1 84.01 241 LYS B CA 1
ATOM 4460 C C . LYS B 1 242 ? -17.75 -62.704 -50.338 1 83.74 241 LYS B C 1
ATOM 4461 O O . LYS B 1 242 ? -16.526 -62.679 -50.45 1 83.79 241 LYS B O 1
ATOM 4467 N N . THR B 1 243 ? -18.375 -63.433 -49.405 1 83.36 242 THR B N 1
ATOM 4468 C CA . THR B 1 243 ? -17.636 -64.252 -48.445 1 83.34 242 THR B CA 1
ATOM 4469 C C . THR B 1 243 ? -17.184 -65.598 -49.002 1 84.84 242 THR B C 1
ATOM 4470 O O . THR B 1 243 ? -16.13 -66.106 -48.61 1 85.19 242 THR B O 1
ATOM 4474 N N . GLY B 1 244 ? -18.015 -66.189 -49.858 1 85.53 243 GLY B N 1
ATOM 4475 C CA . GLY B 1 244 ? -17.785 -67.519 -50.411 1 86.36 243 GLY B CA 1
ATOM 4476 C C . GLY B 1 244 ? -18.023 -68.629 -49.395 1 87.29 243 GLY B C 1
ATOM 4477 O O . GLY B 1 244 ? -17.575 -69.76 -49.597 1 87.65 243 GLY B O 1
ATOM 4478 N N . ALA B 1 245 ? -18.734 -68.312 -48.289 1 87.59 244 ALA B N 1
ATOM 4479 C CA . ALA B 1 245 ? -19.021 -69.212 -47.177 1 88.25 244 ALA B CA 1
ATOM 4480 C C . ALA B 1 245 ? -19.888 -70.404 -47.545 1 88.83 244 ALA B C 1
ATOM 4481 O O . ALA B 1 245 ? -20.897 -70.258 -48.234 1 89.05 244 ALA B O 1
ATOM 4483 N N . THR B 1 246 ? -19.491 -71.583 -47.05 1 88.95 245 THR B N 1
ATOM 4484 C CA . THR B 1 246 ? -20.191 -72.859 -47.237 1 89.5 245 THR B CA 1
ATOM 4485 C C . THR B 1 246 ? -20.298 -73.597 -45.874 1 89.16 245 THR B C 1
ATOM 4486 O O . THR B 1 246 ? -19.645 -73.202 -44.899 1 89.7 245 THR B O 1
ATOM 4490 N N . GLY B 1 247 ? -21.139 -74.63 -45.82 1 88.32 246 GLY B N 1
ATOM 4491 C CA . GLY B 1 247 ? -21.346 -75.452 -44.63 1 87.89 246 GLY B CA 1
ATOM 4492 C C . GLY B 1 247 ? -21.644 -74.71 -43.335 1 86.5 246 GLY B C 1
ATOM 4493 O O . GLY B 1 247 ? -22.557 -73.885 -43.285 1 86.41 246 GLY B O 1
ATOM 4494 N N . ASP B 1 248 ? -20.879 -75.015 -42.272 1 85.52 247 ASP B N 1
ATOM 4495 C CA . ASP B 1 248 ? -21.056 -74.403 -40.949 1 85.34 247 ASP B CA 1
ATOM 4496 C C . ASP B 1 248 ? -20.818 -72.893 -40.949 1 83.46 247 ASP B C 1
ATOM 4497 O O . ASP B 1 248 ? -21.494 -72.167 -40.215 1 83.62 247 ASP B O 1
ATOM 4502 N N . ARG B 1 249 ? -19.874 -72.42 -41.783 1 81.37 248 ARG B N 1
ATOM 4503 C CA . ARG B 1 249 ? -19.566 -70.993 -41.915 1 79.55 248 ARG B CA 1
ATOM 4504 C C . ARG B 1 249 ? -20.791 -70.236 -42.434 1 78.21 248 ARG B C 1
ATOM 4505 O O . ARG B 1 249 ? -21.106 -69.148 -41.948 1 77.89 248 ARG B O 1
ATOM 4513 N N . LEU B 1 250 ? -21.506 -70.848 -43.391 1 77.31 249 LEU B N 1
ATOM 4514 C CA . LEU B 1 250 ? -22.719 -70.305 -43.978 1 77.19 249 LEU B CA 1
ATOM 4515 C C . LEU B 1 250 ? -23.855 -70.334 -42.955 1 75.99 249 LEU B C 1
ATOM 4516 O O . LEU B 1 250 ? -24.595 -69.36 -42.852 1 75.56 249 LEU B O 1
ATOM 4521 N N . LYS B 1 251 ? -24 -71.437 -42.199 1 75.42 250 LYS B N 1
ATOM 4522 C CA . LYS B 1 251 ? -25.034 -71.54 -41.161 1 75.35 250 LYS B CA 1
ATOM 4523 C C . LYS B 1 251 ? -24.882 -70.43 -40.11 1 74.36 250 LYS B C 1
ATOM 4524 O O . LYS B 1 251 ? -25.887 -69.9 -39.629 1 74.96 250 LYS B O 1
ATOM 4530 N N . GLU B 1 252 ? -23.629 -70.057 -39.78 1 72.67 251 GLU B N 1
ATOM 4531 C CA . GLU B 1 252 ? -23.372 -68.973 -38.833 1 71.86 251 GLU B CA 1
ATOM 4532 C C . GLU B 1 252 ? -23.859 -67.653 -39.429 1 71.54 251 GLU B C 1
ATOM 4533 O O . GLU B 1 252 ? -24.512 -66.881 -38.737 1 71.32 251 GLU B O 1
ATOM 4539 N N . ALA B 1 253 ? -23.584 -67.426 -40.73 1 71.3 252 ALA B N 1
ATOM 4540 C CA . ALA B 1 253 ? -23.998 -66.214 -41.43 1 71 252 ALA B CA 1
ATOM 4541 C C . ALA B 1 253 ? -25.506 -65.965 -41.368 1 70.79 252 ALA B C 1
ATOM 4542 O O . ALA B 1 253 ? -25.907 -64.835 -41.112 1 70.64 252 ALA B O 1
ATOM 4544 N N . THR B 1 254 ? -26.336 -67.005 -41.558 1 70.67 253 THR B N 1
ATOM 4545 C CA . THR B 1 254 ? -27.789 -66.827 -41.508 1 70.96 253 THR B CA 1
ATOM 4546 C C . THR B 1 254 ? -28.228 -66.411 -40.08 1 69.87 253 THR B C 1
ATOM 4547 O O . THR B 1 254 ? -29.038 -65.487 -39.945 1 69.95 253 THR B O 1
ATOM 4551 N N . LYS B 1 255 ? -27.637 -67.008 -39.029 1 68.73 254 LYS B N 1
ATOM 4552 C CA . LYS B 1 255 ? -27.987 -66.622 -37.651 1 68.52 254 LYS B CA 1
ATOM 4553 C C . LYS B 1 255 ? -27.482 -65.21 -37.287 1 67.04 254 LYS B C 1
ATOM 4554 O O . LYS B 1 255 ? -28.169 -64.464 -36.575 1 66.89 254 LYS B O 1
ATOM 4560 N N . ILE B 1 256 ? -26.297 -64.845 -37.798 1 65.65 255 ILE B N 1
ATOM 4561 C CA . ILE B 1 256 ? -25.696 -63.531 -37.552 1 64.86 255 ILE B CA 1
ATOM 4562 C C . ILE B 1 256 ? -26.58 -62.458 -38.209 1 63.83 255 ILE B C 1
ATOM 4563 O O . ILE B 1 256 ? -26.983 -61.503 -37.542 1 62.9 255 ILE B O 1
ATOM 4568 N N . ASN B 1 257 ? -26.923 -62.66 -39.503 1 63.64 256 ASN B N 1
ATOM 4569 C CA . ASN B 1 257 ? -27.783 -61.752 -40.262 1 63.6 256 ASN B CA 1
ATOM 4570 C C . ASN B 1 257 ? -29.167 -61.571 -39.623 1 63.39 256 ASN B C 1
ATOM 4571 O O . ASN B 1 257 ? -29.648 -60.444 -39.554 1 63.48 256 ASN B O 1
ATOM 4576 N N . LEU B 1 258 ? -29.792 -62.655 -39.142 1 62.93 257 LEU B N 1
ATOM 4577 C CA . LEU B 1 258 ? -31.097 -62.562 -38.473 1 63.11 257 LEU B CA 1
ATOM 4578 C C . LEU B 1 258 ? -31.033 -61.756 -37.157 1 61.51 257 LEU B C 1
ATOM 4579 O O . LEU B 1 258 ? -31.863 -60.869 -36.944 1 61.91 257 LEU B O 1
ATOM 4584 N N . SER B 1 259 ? -30.04 -62.035 -36.289 1 59.85 258 SER B N 1
ATOM 4585 C CA . SER B 1 259 ? -29.896 -61.291 -35.034 1 58.79 258 SER B CA 1
ATOM 4586 C C . SER B 1 259 ? -29.582 -59.811 -35.29 1 57.12 258 SER B C 1
ATOM 4587 O O . SER B 1 259 ? -30.082 -58.952 -34.564 1 56.67 258 SER B O 1
ATOM 4590 N N . LEU B 1 260 ? -28.79 -59.505 -36.346 1 56.16 259 LEU B N 1
ATOM 4591 C CA . LEU B 1 260 ? -28.493 -58.118 -36.709 1 55.85 259 LEU B CA 1
ATOM 4592 C C . LEU B 1 260 ? -29.727 -57.421 -37.298 1 56.11 259 LEU B C 1
ATOM 4593 O O . LEU B 1 260 ? -29.893 -56.213 -37.094 1 56.34 259 LEU B O 1
ATOM 4598 N N . SER B 1 261 ? -30.605 -58.177 -37.997 1 55.6 260 SER B N 1
ATOM 4599 C CA . SER B 1 261 ? -31.86 -57.622 -38.502 1 56.6 260 SER B CA 1
ATOM 4600 C C . SER B 1 261 ? -32.746 -57.234 -37.312 1 56.41 260 SER B C 1
ATOM 4601 O O . SER B 1 261 ? -33.372 -56.177 -37.355 1 57.48 260 SER B O 1
ATOM 4604 N N . ALA B 1 262 ? -32.759 -58.056 -36.242 1 54.87 261 ALA B N 1
ATOM 4605 C CA . ALA B 1 262 ? -33.524 -57.785 -35.025 1 54.14 261 ALA B CA 1
ATOM 4606 C C . ALA B 1 262 ? -33.01 -56.51 -34.339 1 53.37 261 ALA B C 1
ATOM 4607 O O . ALA B 1 262 ? -33.817 -55.682 -33.91 1 53.78 261 ALA B O 1
ATOM 4609 N N . LEU B 1 263 ? -31.677 -56.316 -34.289 1 52.1 262 LEU B N 1
ATOM 4610 C CA . LEU B 1 263 ? -31.09 -55.096 -33.722 1 51.53 262 LEU B CA 1
ATOM 4611 C C . LEU B 1 263 ? -31.496 -53.862 -34.55 1 51.71 262 LEU B C 1
ATOM 4612 O O . LEU B 1 263 ? -31.877 -52.827 -33.989 1 51.42 262 LEU B O 1
ATOM 4617 N N . GLY B 1 264 ? -31.484 -53.998 -35.873 1 51.38 263 GLY B N 1
ATOM 4618 C CA . GLY B 1 264 ? -31.905 -52.916 -36.756 1 52.23 263 GLY B CA 1
ATOM 4619 C C . GLY B 1 264 ? -33.357 -52.536 -36.526 1 53.41 263 GLY B C 1
ATOM 4620 O O . GLY B 1 264 ? -33.698 -51.351 -36.484 1 54.37 263 GLY B O 1
ATOM 4621 N N . ASN B 1 265 ? -34.211 -53.549 -36.326 1 53.6 264 ASN B N 1
ATOM 4622 C CA . ASN B 1 265 ? -35.643 -53.365 -36.065 1 54.46 264 ASN B CA 1
ATOM 4623 C C . ASN B 1 265 ? -35.878 -52.704 -34.703 1 53.69 264 ASN B C 1
ATOM 4624 O O . ASN B 1 265 ? -36.761 -51.867 -34.596 1 53.95 264 ASN B O 1
ATOM 4629 N N . VAL B 1 266 ? -35.063 -53.028 -33.693 1 52.26 265 VAL B N 1
ATOM 4630 C CA . VAL B 1 266 ? -35.162 -52.379 -32.387 1 52.24 265 VAL B CA 1
ATOM 4631 C C . VAL B 1 266 ? -34.771 -50.883 -32.54 1 52.71 265 VAL B C 1
ATOM 4632 O O . VAL B 1 266 ? -35.498 -50.004 -32.073 1 52.51 265 VAL B O 1
ATOM 4636 N N . ILE B 1 267 ? -33.641 -50.603 -33.218 1 53.11 266 ILE B N 1
ATOM 4637 C CA . ILE B 1 267 ? -33.177 -49.223 -33.48 1 53.48 266 ILE B CA 1
ATOM 4638 C C . ILE B 1 267 ? -34.256 -48.402 -34.196 1 54.16 266 ILE B C 1
ATOM 4639 O O . ILE B 1 267 ? -34.579 -47.296 -33.758 1 53.81 266 ILE B O 1
ATOM 4644 N N . SER B 1 268 ? -34.834 -48.964 -35.272 1 55.15 267 SER B N 1
ATOM 4645 C CA . SER B 1 268 ? -35.867 -48.297 -36.063 1 56.17 267 SER B CA 1
ATOM 4646 C C . SER B 1 268 ? -37.12 -48.005 -35.24 1 56.53 267 SER B C 1
ATOM 4647 O O . SER B 1 268 ? -37.608 -46.879 -35.289 1 57.34 267 SER B O 1
ATOM 4650 N N . ALA B 1 269 ? -37.625 -49.001 -34.468 1 55.43 268 ALA B N 1
ATOM 4651 C CA . ALA B 1 269 ? -38.835 -48.853 -33.64 1 55.03 268 ALA B CA 1
ATOM 4652 C C . ALA B 1 269 ? -38.637 -47.79 -32.547 1 53.8 268 ALA B C 1
ATOM 4653 O O . ALA B 1 269 ? -39.554 -47.026 -32.253 1 53.01 268 ALA B O 1
ATOM 4655 N N . LEU B 1 270 ? -37.428 -47.732 -31.971 1 52.9 269 LEU B N 1
ATOM 4656 C CA . LEU B 1 270 ? -37.088 -46.752 -30.941 1 53.59 269 LEU B CA 1
ATOM 4657 C C . LEU B 1 270 ? -37.145 -45.29 -31.436 1 56.06 269 LEU B C 1
ATOM 4658 O O . LEU B 1 270 ? -37.461 -44.393 -30.652 1 55.94 269 LEU B O 1
ATOM 4663 N N . VAL B 1 271 ? -36.905 -45.066 -32.726 1 57.57 270 VAL B N 1
ATOM 4664 C CA . VAL B 1 271 ? -36.865 -43.671 -33.256 1 59.96 270 VAL B CA 1
ATOM 4665 C C . VAL B 1 271 ? -37.918 -43.429 -34.346 1 63.48 270 VAL B C 1
ATOM 4666 O O . VAL B 1 271 ? -37.919 -42.330 -34.881 1 64.33 270 VAL B O 1
ATOM 4670 N N . ASP B 1 272 ? -38.809 -44.381 -34.623 1 65.73 271 ASP B N 1
ATOM 4671 C CA . ASP B 1 272 ? -39.795 -44.204 -35.726 1 68.64 271 ASP B CA 1
ATOM 4672 C C . ASP B 1 272 ? -40.948 -43.271 -35.333 1 71.32 271 ASP B C 1
ATOM 4673 O O . ASP B 1 272 ? -41.674 -42.838 -36.228 1 71.58 271 ASP B O 1
ATOM 4678 N N . GLY B 1 273 ? -41.119 -42.994 -34.044 1 72.86 272 GLY B N 1
ATOM 4679 C CA . GLY B 1 273 ? -42.137 -42.034 -33.575 1 74.61 272 GLY B CA 1
ATOM 4680 C C . GLY B 1 273 ? -43.565 -42.532 -33.687 1 76.14 272 GLY B C 1
ATOM 4681 O O . GLY B 1 273 ? -44.478 -41.69 -33.695 1 76.36 272 GLY B O 1
ATOM 4682 N N . LYS B 1 274 ? -43.758 -43.847 -33.74 1 76.62 273 LYS B N 1
ATOM 4683 C CA . LYS B 1 274 ? -45.127 -44.406 -33.862 1 77.48 273 LYS B CA 1
ATOM 4684 C C . LYS B 1 274 ? -45.205 -45.724 -33.088 1 77.52 273 LYS B C 1
ATOM 4685 O O . LYS B 1 274 ? -46.306 -46.102 -32.673 1 78.26 273 LYS B O 1
ATOM 4691 N N . SER B 1 275 ? -44.053 -46.358 -32.878 1 76.4 274 SER B N 1
ATOM 4692 C CA . SER B 1 275 ? -43.967 -47.674 -32.206 1 76.1 274 SER B CA 1
ATOM 4693 C C . SER B 1 275 ? -44.078 -47.539 -30.687 1 75.37 274 SER B C 1
ATOM 4694 O O . SER B 1 275 ? -43.164 -46.999 -30.078 1 75.07 274 SER B O 1
ATOM 4697 N N . LYS B 1 276 ? -45.183 -48.039 -30.135 1 74.65 275 LYS B N 1
ATOM 4698 C CA . LYS B 1 276 ? -45.467 -48.084 -28.71 1 73.9 275 LYS B CA 1
ATOM 4699 C C . LYS B 1 276 ? -44.669 -49.226 -28.041 1 71.93 275 LYS B C 1
ATOM 4700 O O . LYS B 1 276 ? -44.176 -49.071 -26.918 1 72.58 275 LYS B O 1
ATOM 4706 N N . HIS B 1 277 ? -44.477 -50.346 -28.762 1 69.11 276 HIS B N 1
ATOM 4707 C CA . HIS B 1 277 ? -43.726 -51.487 -28.246 1 66.53 276 HIS B CA 1
ATOM 4708 C C . HIS B 1 277 ? -42.457 -51.715 -29.07 1 63.29 276 HIS B C 1
ATOM 4709 O O . HIS B 1 277 ? -42.465 -51.532 -30.289 1 63.5 276 HIS B O 1
ATOM 4716 N N . ILE B 1 278 ? -41.36 -52.079 -28.406 1 60.15 277 ILE B N 1
ATOM 4717 C CA . ILE B 1 278 ? -40.062 -52.291 -29.059 1 58.39 277 ILE B CA 1
ATOM 4718 C C . ILE B 1 278 ? -39.78 -53.794 -29.106 1 56.41 277 ILE B C 1
ATOM 4719 O O . ILE B 1 278 ? -39.891 -54.45 -28.07 1 56.03 277 ILE B O 1
ATOM 4724 N N . PRO B 1 279 ? -39.371 -54.35 -30.272 1 54.74 278 PRO B N 1
ATOM 4725 C CA . PRO B 1 279 ? -39.191 -55.819 -30.364 1 53.26 278 PRO B CA 1
ATOM 4726 C C . PRO B 1 279 ? -37.879 -56.38 -29.809 1 51.53 278 PRO B C 1
ATOM 4727 O O . PRO B 1 279 ? -37.167 -57.102 -30.512 1 50.64 278 PRO B O 1
ATOM 4731 N N . TYR B 1 280 ? -37.595 -56.121 -28.528 1 51.01 279 TYR B N 1
ATOM 4732 C CA . TYR B 1 280 ? -36.39 -56.615 -27.844 1 50.97 279 TYR B CA 1
ATOM 4733 C C . TYR B 1 280 ? -36.278 -58.154 -27.809 1 51.36 279 TYR B C 1
ATOM 4734 O O . TYR B 1 280 ? -35.167 -58.686 -27.811 1 51.99 279 TYR B O 1
ATOM 4743 N N . ARG B 1 281 ? -37.413 -58.867 -27.722 1 50.9 280 ARG B N 1
ATOM 4744 C CA . ARG B 1 281 ? -37.384 -60.324 -27.617 1 51.71 280 ARG B CA 1
ATOM 4745 C C . ARG B 1 281 ? -37.153 -61.082 -28.934 1 52.18 280 ARG B C 1
ATOM 4746 O O . ARG B 1 281 ? -37.113 -62.316 -28.899 1 52.14 280 ARG B O 1
ATOM 4754 N N . ASP B 1 282 ? -36.982 -60.388 -30.055 1 52.79 281 ASP B N 1
ATOM 4755 C CA . ASP B 1 282 ? -36.744 -61.062 -31.344 1 54.33 281 ASP B CA 1
ATOM 4756 C C . ASP B 1 282 ? -35.442 -61.869 -31.369 1 54.55 281 ASP B C 1
ATOM 4757 O O . ASP B 1 282 ? -35.334 -62.83 -32.125 1 55.85 281 ASP B O 1
ATOM 4762 N N . SER B 1 283 ? -34.468 -61.49 -30.55 1 53.27 282 SER B N 1
ATOM 4763 C CA . SER B 1 283 ? -33.184 -62.186 -30.509 1 53.11 282 SER B CA 1
ATOM 4764 C C . SER B 1 283 ? -32.611 -62.105 -29.097 1 52.03 282 SER B C 1
ATOM 4765 O O . SER B 1 283 ? -32.932 -61.19 -28.334 1 51.12 282 SER B O 1
ATOM 4768 N N . LYS B 1 284 ? -31.73 -63.05 -28.756 1 51.84 283 LYS B N 1
ATOM 4769 C CA . LYS B 1 284 ? -31.016 -63.009 -27.483 1 52.31 283 LYS B CA 1
ATOM 4770 C C . LYS B 1 284 ? -30.159 -61.705 -27.421 1 50.83 283 LYS B C 1
ATOM 4771 O O . LYS B 1 284 ? -30.01 -61.125 -26.344 1 49.88 283 LYS B O 1
ATOM 4777 N N . LEU B 1 285 ? -29.644 -61.242 -28.593 1 50.24 284 LEU B N 1
ATOM 4778 C CA . LEU B 1 285 ? -28.829 -60.035 -28.705 1 49.81 284 LEU B CA 1
ATOM 4779 C C . LEU B 1 285 ? -29.577 -58.787 -28.21 1 49.1 284 LEU B C 1
ATOM 4780 O O . LEU B 1 285 ? -29.062 -58.04 -27.38 1 48.74 284 LEU B O 1
ATOM 4785 N N . THR B 1 286 ? -30.779 -58.56 -28.74 1 48.57 285 THR B N 1
ATOM 4786 C CA . THR B 1 286 ? -31.551 -57.387 -28.38 1 48.58 285 THR B CA 1
ATOM 4787 C C . THR B 1 286 ? -32.099 -57.46 -26.958 1 50.01 285 THR B C 1
ATOM 4788 O O . THR B 1 286 ? -32.297 -56.409 -26.354 1 50.22 285 THR B O 1
ATOM 4792 N N . ARG B 1 287 ? -32.313 -58.673 -26.41 1 50.61 286 ARG B N 1
ATOM 4793 C CA . ARG B 1 287 ? -32.728 -58.809 -25.018 1 51.85 286 ARG B CA 1
ATOM 4794 C C . ARG B 1 287 ? -31.546 -58.376 -24.117 1 52.89 286 ARG B C 1
ATOM 4795 O O . ARG B 1 287 ? -31.747 -57.635 -23.154 1 52.79 286 ARG B O 1
ATOM 4803 N N . LEU B 1 288 ? -30.312 -58.794 -24.459 1 54.14 287 LEU B N 1
ATOM 4804 C CA . LEU B 1 288 ? -29.123 -58.398 -23.681 1 55.98 287 LEU B CA 1
ATOM 4805 C C . LEU B 1 288 ? -28.703 -56.918 -23.912 1 56.45 287 LEU B C 1
ATOM 4806 O O . LEU B 1 288 ? -28.11 -56.304 -23.029 1 57.05 287 LEU B O 1
ATOM 4811 N N . LEU B 1 289 ? -29.047 -56.336 -25.065 1 55.84 288 LEU B N 1
ATOM 4812 C CA . LEU B 1 289 ? -28.774 -54.915 -25.339 1 55.79 288 LEU B CA 1
ATOM 4813 C C . LEU B 1 289 ? -29.957 -53.997 -24.958 1 54.48 288 LEU B C 1
ATOM 4814 O O . LEU B 1 289 ? -29.878 -52.788 -25.176 1 54.8 288 LEU B O 1
ATOM 4819 N N . GLN B 1 290 ? -31.045 -54.564 -24.41 1 52.8 289 GLN B N 1
ATOM 4820 C CA . GLN B 1 290 ? -32.286 -53.857 -24.117 1 52.14 289 GLN B CA 1
ATOM 4821 C C . GLN B 1 290 ? -32.11 -52.586 -23.261 1 50.95 289 GLN B C 1
ATOM 4822 O O . GLN B 1 290 ? -32.599 -51.51 -23.637 1 51.01 289 GLN B O 1
ATOM 4828 N N . ASP B 1 291 ? -31.415 -52.704 -22.136 1 49.6 290 ASP B N 1
ATOM 4829 C CA . ASP B 1 291 ? -31.188 -51.543 -21.261 1 49 290 ASP B CA 1
ATOM 4830 C C . ASP B 1 291 ? -30.24 -50.515 -21.913 1 47.78 290 ASP B C 1
ATOM 4831 O O . ASP B 1 291 ? -30.322 -49.331 -21.595 1 47.37 290 ASP B O 1
ATOM 4836 N N . SER B 1 292 ? -29.36 -50.957 -22.832 1 47.34 291 SER B N 1
ATOM 4837 C CA . SER B 1 292 ? -28.455 -50.044 -23.521 1 47.01 291 SER B CA 1
ATOM 4838 C C . SER B 1 292 ? -29.163 -49.227 -24.612 1 47.64 291 SER B C 1
ATOM 4839 O O . SER B 1 292 ? -28.647 -48.186 -25.003 1 48.03 291 SER B O 1
ATOM 4842 N N . LEU B 1 293 ? -30.303 -49.712 -25.141 1 47.92 292 LEU B N 1
ATOM 4843 C CA . LEU B 1 293 ? -31.001 -48.992 -26.216 1 48.32 292 LEU B CA 1
ATOM 4844 C C . LEU B 1 293 ? -32.397 -48.62 -25.761 1 47.76 292 LEU B C 1
ATOM 4845 O O . LEU B 1 293 ? -33.327 -49.413 -25.903 1 46.67 292 LEU B O 1
ATOM 4850 N N . GLY B 1 294 ? -32.508 -47.447 -25.157 1 47.8 293 GLY B N 1
ATOM 4851 C CA . GLY B 1 294 ? -33.75 -46.919 -24.621 1 48.13 293 GLY B CA 1
ATOM 4852 C C . GLY B 1 294 ? -33.862 -46.959 -23.114 1 48.48 293 GLY B C 1
ATOM 4853 O O . GLY B 1 294 ? -34.879 -46.516 -22.586 1 49.34 293 GLY B O 1
ATOM 4854 N N . GLY B 1 295 ? -32.846 -47.487 -22.413 1 47.27 294 GLY B N 1
ATOM 4855 C CA . GLY B 1 295 ? -32.935 -47.62 -20.958 1 47.07 294 GLY B CA 1
ATOM 4856 C C . GLY B 1 295 ? -31.977 -46.782 -20.121 1 46.54 294 GLY B C 1
ATOM 4857 O O . GLY B 1 295 ? -31.546 -45.704 -20.535 1 45.87 294 GLY B O 1
ATOM 4858 N N . ASN B 1 296 ? -31.623 -47.31 -18.937 1 46.38 295 ASN B N 1
ATOM 4859 C CA . ASN B 1 296 ? -30.802 -46.695 -17.883 1 46.48 295 ASN B CA 1
ATOM 4860 C C . ASN B 1 296 ? -29.307 -46.839 -18.137 1 46.5 295 ASN B C 1
ATOM 4861 O O . ASN B 1 296 ? -28.59 -47.4 -17.302 1 46.63 295 ASN B O 1
ATOM 4866 N N . THR B 1 297 ? -28.839 -46.335 -19.289 1 46.68 296 THR B N 1
ATOM 4867 C CA . THR B 1 297 ? -27.453 -46.489 -19.716 1 46.78 296 THR B CA 1
ATOM 4868 C C . THR B 1 297 ? -26.959 -45.318 -20.573 1 47.49 296 THR B C 1
ATOM 4869 O O . THR B 1 297 ? -27.713 -44.748 -21.367 1 47.93 296 THR B O 1
ATOM 4873 N N . LYS B 1 298 ? -25.665 -44.993 -20.439 1 47.05 297 LYS B N 1
ATOM 4874 C CA . LYS B 1 298 ? -24.966 -44.073 -21.311 1 47.64 297 LYS B CA 1
ATOM 4875 C C . LYS B 1 298 ? -24.384 -44.981 -22.411 1 46.43 297 LYS B C 1
ATOM 4876 O O . LYS B 1 298 ? -23.644 -45.909 -22.1 1 47.58 297 LYS B O 1
ATOM 4882 N N . THR B 1 299 ? -24.8 -44.784 -23.657 1 44.88 298 THR B N 1
ATOM 4883 C CA . THR B 1 299 ? -24.406 -45.669 -24.745 1 45.08 298 THR B CA 1
ATOM 4884 C C . THR B 1 299 ? -23.681 -44.959 -25.891 1 45.23 298 THR B C 1
ATOM 4885 O O . THR B 1 299 ? -24.013 -43.826 -26.264 1 45.53 298 THR B O 1
ATOM 4889 N N . ILE B 1 300 ? -22.679 -45.651 -26.445 1 44.6 299 ILE B N 1
ATOM 4890 C CA . ILE B 1 300 ? -21.934 -45.208 -27.609 1 44.26 299 ILE B CA 1
ATOM 4891 C C . ILE B 1 300 ? -21.912 -46.351 -28.634 1 44.6 299 ILE B C 1
ATOM 4892 O O . ILE B 1 300 ? -21.591 -47.49 -28.289 1 44.11 299 ILE B O 1
ATOM 4897 N N . MET B 1 301 ? -22.245 -46.028 -29.893 1 45.12 300 MET B N 1
ATOM 4898 C CA . MET B 1 301 ? -22.129 -46.935 -31.005 1 46.17 300 MET B CA 1
ATOM 4899 C C . MET B 1 301 ? -20.903 -46.494 -31.796 1 46.31 300 MET B C 1
ATOM 4900 O O . MET B 1 301 ? -20.772 -45.315 -32.159 1 46.26 300 MET B O 1
ATOM 4905 N N . ILE B 1 302 ? -20.014 -47.441 -32.1 1 46.53 301 ILE B N 1
ATOM 4906 C CA . ILE B 1 302 ? -18.888 -47.169 -32.981 1 46.72 301 ILE B CA 1
ATOM 4907 C C . ILE B 1 302 ? -19.249 -47.891 -34.288 1 46.47 301 ILE B C 1
ATOM 4908 O O . ILE B 1 302 ? -19.155 -49.112 -34.363 1 46.79 301 ILE B O 1
ATOM 4913 N N . ALA B 1 303 ? -19.761 -47.145 -35.272 1 45.94 302 ALA B N 1
ATOM 4914 C CA . ALA B 1 303 ? -20.125 -47.688 -36.572 1 46.17 302 ALA B CA 1
ATOM 4915 C C . ALA B 1 303 ? -18.882 -47.726 -37.497 1 48 302 ALA B C 1
ATOM 4916 O O . ALA B 1 303 ? -18.326 -46.694 -37.875 1 49.27 302 ALA B O 1
ATOM 4918 N N . CYS B 1 304 ? -18.426 -48.925 -37.823 1 48.28 303 CYS B N 1
ATOM 4919 C CA . CYS B 1 304 ? -17.247 -49.124 -38.658 1 48.87 303 CYS B CA 1
ATOM 4920 C C . CYS B 1 304 ? -17.613 -49.323 -40.11 1 50.19 303 CYS B C 1
ATOM 4921 O O . CYS B 1 304 ? -18.563 -50.066 -40.397 1 50.47 303 CYS B O 1
ATOM 4924 N N . VAL B 1 305 ? -16.869 -48.663 -41.03 1 50.83 304 VAL B N 1
ATOM 4925 C CA . VAL B 1 305 ? -17.116 -48.759 -42.477 1 53.04 304 VAL B CA 1
ATOM 4926 C C . VAL B 1 305 ? -15.847 -48.993 -43.315 1 54.56 304 VAL B C 1
ATOM 4927 O O . VAL B 1 305 ? -14.733 -48.568 -42.957 1 54.29 304 VAL B O 1
ATOM 4931 N N . SER B 1 306 ? -16.045 -49.641 -44.469 1 55.46 305 SER B N 1
ATOM 4932 C CA . SER B 1 306 ? -15.008 -49.866 -45.461 1 56.97 305 SER B CA 1
ATOM 4933 C C . SER B 1 306 ? -14.874 -48.568 -46.269 1 59.04 305 SER B C 1
ATOM 4934 O O . SER B 1 306 ? -15.884 -47.904 -46.53 1 59.41 305 SER B O 1
ATOM 4937 N N . PRO B 1 307 ? -13.663 -48.21 -46.737 1 60.56 306 PRO B N 1
ATOM 4938 C CA . PRO B 1 307 ? -13.545 -47.023 -47.607 1 62.28 306 PRO B CA 1
ATOM 4939 C C . PRO B 1 307 ? -13.877 -47.308 -49.081 1 64.47 306 PRO B C 1
ATOM 4940 O O . PRO B 1 307 ? -13.975 -46.381 -49.88 1 65.71 306 PRO B O 1
ATOM 4944 N N . SER B 1 308 ? -14.005 -48.587 -49.457 1 65.18 307 SER B N 1
ATOM 4945 C CA . SER B 1 308 ? -14.16 -49.032 -50.838 1 66.01 307 SER B CA 1
ATOM 4946 C C . SER B 1 308 ? -15.534 -48.854 -51.488 1 66.25 307 SER B C 1
ATOM 4947 O O . SER B 1 308 ? -16.57 -49.136 -50.889 1 65.8 307 SER B O 1
ATOM 4950 N N . SER B 1 309 ? -15.501 -48.523 -52.787 1 66.72 308 SER B N 1
ATOM 4951 C CA . SER B 1 309 ? -16.678 -48.375 -53.638 1 67.9 308 SER B CA 1
ATOM 4952 C C . SER B 1 309 ? -17.439 -49.704 -53.783 1 68.75 308 SER B C 1
ATOM 4953 O O . SER B 1 309 ? -18.652 -49.689 -53.978 1 69.38 308 SER B O 1
ATOM 4956 N N . ASP B 1 310 ? -16.735 -50.848 -53.67 1 69.02 309 ASP B N 1
ATOM 4957 C CA . ASP B 1 310 ? -17.327 -52.189 -53.743 1 69.74 309 ASP B CA 1
ATOM 4958 C C . ASP B 1 310 ? -18.347 -52.424 -52.614 1 68.42 309 ASP B C 1
ATOM 4959 O O . ASP B 1 310 ? -19.302 -53.18 -52.793 1 68.16 309 ASP B O 1
ATOM 4964 N N . ASN B 1 311 ? -18.142 -51.777 -51.454 1 67.45 310 ASN B N 1
ATOM 4965 C CA . ASN B 1 311 ? -19.02 -51.924 -50.306 1 67.1 310 ASN B CA 1
ATOM 4966 C C . ASN B 1 311 ? -19.961 -50.745 -50.1 1 67.12 310 ASN B C 1
ATOM 4967 O O . ASN B 1 311 ? -20.396 -50.523 -48.975 1 67.09 310 ASN B O 1
ATOM 4972 N N . TYR B 1 312 ? -20.307 -50.012 -51.179 1 67.11 311 TYR B N 1
ATOM 4973 C CA . TYR B 1 312 ? -21.221 -48.867 -51.109 1 67.64 311 TYR B CA 1
ATOM 4974 C C . TYR B 1 312 ? -22.544 -49.207 -50.411 1 67.61 311 TYR B C 1
ATOM 4975 O O . TYR B 1 312 ? -22.95 -48.471 -49.511 1 68.04 311 TYR B O 1
ATOM 4984 N N . ASP B 1 313 ? -23.221 -50.294 -50.841 1 66.64 312 ASP B N 1
ATOM 4985 C CA . ASP B 1 313 ? -24.506 -50.695 -50.274 1 66.33 312 ASP B CA 1
ATOM 4986 C C . ASP B 1 313 ? -24.406 -51.05 -48.782 1 65.33 312 ASP B C 1
ATOM 4987 O O . ASP B 1 313 ? -25.217 -50.581 -47.988 1 65.58 312 ASP B O 1
ATOM 4992 N N . GLU B 1 314 ? -23.409 -51.858 -48.399 1 63.96 313 GLU B N 1
ATOM 4993 C CA . GLU B 1 314 ? -23.232 -52.259 -47.009 1 62.85 313 GLU B CA 1
ATOM 4994 C C . GLU B 1 314 ? -22.863 -51.067 -46.107 1 61.86 313 GLU B C 1
ATOM 4995 O O . GLU B 1 314 ? -23.366 -50.959 -44.987 1 61.12 313 GLU B O 1
ATOM 5001 N N . THR B 1 315 ? -22.031 -50.144 -46.621 1 61.53 314 THR B N 1
ATOM 5002 C CA . THR B 1 315 ? -21.632 -48.945 -45.886 1 61.71 314 THR B CA 1
ATOM 5003 C C . THR B 1 315 ? -22.843 -48.031 -45.707 1 61.18 314 THR B C 1
ATOM 5004 O O . THR B 1 315 ? -23.045 -47.495 -44.62 1 60.68 314 THR B O 1
ATOM 5008 N N . LEU B 1 316 ? -23.686 -47.893 -46.76 1 61.27 315 LEU B N 1
ATOM 5009 C CA . LEU B 1 316 ? -24.887 -47.057 -46.679 1 61.45 315 LEU B CA 1
ATOM 5010 C C . LEU B 1 316 ? -25.823 -47.569 -45.591 1 60.26 315 LEU B C 1
ATOM 5011 O O . LEU B 1 316 ? -26.332 -46.771 -44.809 1 60.12 315 LEU B O 1
ATOM 5016 N N . SER B 1 317 ? -25.972 -48.896 -45.488 1 59.21 316 SER B N 1
ATOM 5017 C CA . SER B 1 317 ? -26.81 -49.507 -44.464 1 58.9 316 SER B CA 1
ATOM 5018 C C . SER B 1 317 ? -26.282 -49.186 -43.059 1 57.88 316 SER B C 1
ATOM 5019 O O . SER B 1 317 ? -27.065 -48.775 -42.197 1 57.83 316 SER B O 1
ATOM 5022 N N . THR B 1 318 ? -24.951 -49.329 -42.834 1 56.46 317 THR B N 1
ATOM 5023 C CA . THR B 1 318 ? -24.333 -49.012 -41.545 1 56.22 317 THR B CA 1
ATOM 5024 C C . THR B 1 318 ? -24.586 -47.56 -41.172 1 55.76 317 THR B C 1
ATOM 5025 O O . THR B 1 318 ? -25.043 -47.301 -40.064 1 55.48 317 THR B O 1
ATOM 5029 N N . LEU B 1 319 ? -24.382 -46.634 -42.125 1 55.91 318 LEU B N 1
ATOM 5030 C CA . LEU B 1 319 ? -24.61 -45.202 -41.919 1 56.18 318 LEU B CA 1
ATOM 5031 C C . LEU B 1 319 ? -26.077 -44.832 -41.64 1 56.28 318 LEU B C 1
ATOM 5032 O O . LEU B 1 319 ? -26.327 -43.935 -40.84 1 56.61 318 LEU B O 1
ATOM 5037 N N . ARG B 1 320 ? -27.031 -45.493 -42.296 1 56.05 319 ARG B N 1
ATOM 5038 C CA . ARG B 1 320 ? -28.452 -45.231 -42.061 1 56.17 319 ARG B CA 1
ATOM 5039 C C . ARG B 1 320 ? -28.849 -45.703 -40.642 1 55.94 319 ARG B C 1
ATOM 5040 O O . ARG B 1 320 ? -29.525 -44.964 -39.923 1 56.21 319 ARG B O 1
ATOM 5048 N N . TYR B 1 321 ? -28.373 -46.89 -40.209 1 55.06 320 TYR B N 1
ATOM 5049 C CA . TYR B 1 321 ? -28.697 -47.379 -38.864 1 55.21 320 TYR B CA 1
ATOM 5050 C C . TYR B 1 321 ? -27.971 -46.573 -37.787 1 54.1 320 TYR B C 1
ATOM 5051 O O . TYR B 1 321 ? -28.561 -46.302 -36.747 1 53.41 320 TYR B O 1
ATOM 5060 N N . ALA B 1 322 ? -26.747 -46.102 -38.08 1 53.42 321 ALA B N 1
ATOM 5061 C CA . ALA B 1 322 ? -25.981 -45.252 -37.161 1 53.12 321 ALA B CA 1
ATOM 5062 C C . ALA B 1 322 ? -26.675 -43.89 -37.032 1 52.88 321 ALA B C 1
ATOM 5063 O O . ALA B 1 322 ? -26.763 -43.349 -35.928 1 52.39 321 ALA B O 1
ATOM 5065 N N . ASN B 1 323 ? -27.189 -43.356 -38.157 1 52.97 322 ASN B N 1
ATOM 5066 C CA . ASN B 1 323 ? -27.916 -42.091 -38.204 1 53.72 322 ASN B CA 1
ATOM 5067 C C . ASN B 1 323 ? -29.201 -42.173 -37.382 1 54.54 322 ASN B C 1
ATOM 5068 O O . ASN B 1 323 ? -29.504 -41.243 -36.643 1 55.51 322 ASN B O 1
ATOM 5073 N N . ARG B 1 324 ? -29.905 -43.313 -37.442 1 53.8 323 ARG B N 1
ATOM 5074 C CA . ARG B 1 324 ? -31.087 -43.592 -36.625 1 53.2 323 ARG B CA 1
ATOM 5075 C C . ARG B 1 324 ? -30.728 -43.74 -35.135 1 52.39 323 ARG B C 1
ATOM 5076 O O . ARG B 1 324 ? -31.406 -43.154 -34.3 1 52.91 323 ARG B O 1
ATOM 5084 N N . ALA B 1 325 ? -29.665 -44.497 -34.804 1 51.01 324 ALA B N 1
ATOM 5085 C CA . ALA B 1 325 ? -29.226 -44.743 -33.424 1 50.89 324 ALA B CA 1
ATOM 5086 C C . ALA B 1 325 ? -28.929 -43.453 -32.625 1 51.81 324 ALA B C 1
ATOM 5087 O O . ALA B 1 325 ? -29.212 -43.408 -31.423 1 50.79 324 ALA B O 1
ATOM 5089 N N . LYS B 1 326 ? -28.427 -42.381 -33.299 1 52.37 325 LYS B N 1
ATOM 5090 C CA . LYS B 1 326 ? -28.146 -41.103 -32.63 1 52.92 325 LYS B CA 1
ATOM 5091 C C . LYS B 1 326 ? -29.422 -40.397 -32.129 1 52.96 325 LYS B C 1
ATOM 5092 O O . LYS B 1 326 ? -29.317 -39.447 -31.359 1 53.55 325 LYS B O 1
ATOM 5098 N N . ASN B 1 327 ? -30.615 -40.874 -32.527 1 52.21 326 ASN B N 1
ATOM 5099 C CA . ASN B 1 327 ? -31.882 -40.344 -32.039 1 52.57 326 ASN B 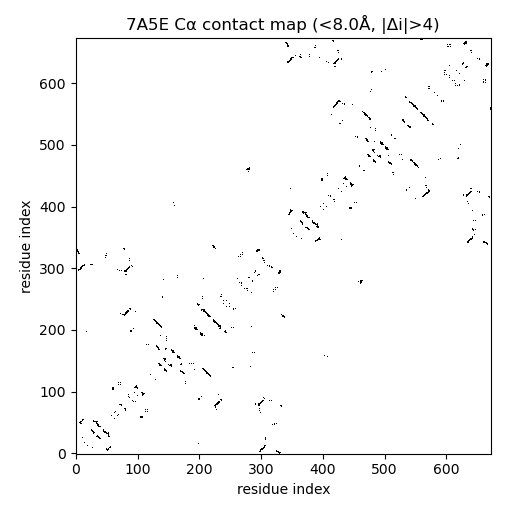CA 1
ATOM 5100 C C . ASN B 1 327 ? -32.514 -41.209 -30.911 1 52.28 326 ASN B C 1
ATOM 5101 O O . ASN B 1 327 ? -33.569 -40.85 -30.394 1 51.75 326 ASN B O 1
ATOM 5106 N N . ILE B 1 328 ? -31.883 -42.333 -30.534 1 52.27 327 ILE B N 1
ATOM 5107 C CA . ILE B 1 328 ? -32.401 -43.167 -29.446 1 52.72 327 ILE B CA 1
ATOM 5108 C C . ILE B 1 328 ? -32.222 -42.39 -28.145 1 52.96 327 ILE B C 1
ATOM 5109 O O . ILE B 1 328 ? -31.122 -41.92 -27.866 1 53.55 327 ILE B O 1
ATOM 5114 N N . LYS B 1 329 ? -33.302 -42.245 -27.371 1 52.19 328 LYS B N 1
ATOM 5115 C CA . LYS B 1 329 ? -33.282 -41.536 -26.103 1 51.35 328 LYS B CA 1
ATOM 5116 C C . LYS B 1 329 ? -33.18 -42.499 -24.917 1 49.94 328 LYS B C 1
ATOM 5117 O O . LYS B 1 329 ? -34.033 -43.371 -24.724 1 49.63 328 LYS B O 1
ATOM 5123 N N . ASN B 1 330 ? -32.123 -42.328 -24.121 1 48.68 329 ASN B N 1
ATOM 5124 C CA . ASN B 1 330 ? -31.877 -43.103 -22.911 1 48.63 329 ASN B CA 1
ATOM 5125 C C . ASN B 1 330 ? -32.088 -42.198 -21.688 1 49.88 329 ASN B C 1
ATOM 5126 O O . ASN B 1 330 ? -31.98 -40.973 -21.797 1 50.27 329 ASN B O 1
ATOM 5131 N N . LYS B 1 331 ? -32.327 -42.792 -20.521 1 50.08 330 LYS B N 1
ATOM 5132 C CA . LYS B 1 331 ? -32.438 -42.024 -19.28 1 50.73 330 LYS B CA 1
ATOM 5133 C C . LYS B 1 331 ? -31.464 -42.568 -18.241 1 50.87 330 LYS B C 1
ATOM 5134 O O . LYS B 1 331 ? -31.876 -43.239 -17.302 1 50.18 330 LYS B O 1
ATOM 5140 N N . PRO B 1 332 ? -30.15 -42.338 -18.416 1 51.09 331 PRO B N 1
ATOM 5141 C CA . PRO B 1 332 ? -29.194 -42.865 -17.436 1 51.6 331 PRO B CA 1
ATOM 5142 C C . PRO B 1 332 ? -29.207 -42.105 -16.11 1 52.05 331 PRO B C 1
ATOM 5143 O O . PRO B 1 332 ? -29.328 -40.888 -16.083 1 52.01 331 PRO B O 1
ATOM 5147 N N . THR B 1 333 ? -29.113 -42.847 -15.011 1 51.93 332 THR B N 1
ATOM 5148 C CA . THR B 1 333 ? -29.035 -42.31 -13.659 1 53.22 332 THR B CA 1
ATOM 5149 C C . THR B 1 333 ? -27.922 -43.048 -12.899 1 54.07 332 THR B C 1
ATOM 5150 O O . THR B 1 333 ? -27.544 -44.165 -13.266 1 53.56 332 THR B O 1
ATOM 5154 N N . ILE B 1 334 ? -27.391 -42.417 -11.842 1 54.91 333 ILE B N 1
ATOM 5155 C CA . ILE B 1 334 ? -26.357 -43.041 -11.028 1 56.42 333 ILE B CA 1
ATOM 5156 C C . ILE B 1 334 ? -26.998 -44.14 -10.182 1 57.51 333 ILE B C 1
ATOM 5157 O O . ILE B 1 334 ? -28.058 -43.934 -9.601 1 57.35 333 ILE B O 1
ATOM 5162 N N . ASN B 1 335 ? -26.405 -45.324 -10.194 1 58.75 334 ASN B N 1
ATOM 5163 C CA . ASN B 1 335 ? -26.892 -46.458 -9.423 1 61.07 334 ASN B CA 1
ATOM 5164 C C . ASN B 1 335 ? -26.136 -46.354 -8.091 1 64.79 334 ASN B C 1
ATOM 5165 O O . ASN B 1 335 ? -25.008 -46.811 -7.994 1 64.65 334 ASN B O 1
ATOM 5170 N N . GLU B 1 336 ? -26.657 -45.54 -7.169 1 67.69 335 GLU B N 1
ATOM 5171 C CA . GLU B 1 336 ? -25.981 -45.274 -5.904 1 71.04 335 GLU B CA 1
ATOM 5172 C C . GLU B 1 336 ? -26.961 -45.065 -4.789 1 73.95 335 GLU B C 1
ATOM 5173 O O . GLU B 1 336 ? -27.856 -44.234 -4.919 1 74.57 335 GLU B O 1
ATOM 5179 N N . ASP B 1 337 ? -26.772 -45.781 -3.673 1 75.66 336 ASP B N 1
ATOM 5180 C CA . ASP B 1 337 ? -27.63 -45.635 -2.507 1 78.07 336 ASP B CA 1
ATOM 5181 C C . ASP B 1 337 ? -26.792 -45.471 -1.231 1 79.37 336 ASP B C 1
ATOM 5182 O O . ASP B 1 337 ? -25.815 -46.197 -1.024 1 79.21 336 ASP B O 1
ATOM 5187 N N . PRO B 1 338 ? -27.15 -44.5 -0.367 1 80.33 337 PRO B N 1
ATOM 5188 C CA . PRO B 1 338 ? -26.389 -44.321 0.878 1 80.98 337 PRO B CA 1
ATOM 5189 C C . PRO B 1 338 ? -26.762 -45.375 1.919 1 81.48 337 PRO B C 1
ATOM 5190 O O . PRO B 1 338 ? -25.937 -45.723 2.764 1 82.04 337 PRO B O 1
#

InterPro domains:
  IPR001752 Kinesin motor domain [PF00225] (10-327)
  IPR001752 Kinesin motor domain [PR00380] (78-99)
  IPR001752 Kinesin motor domain [PR00380] (197-214)
  IPR001752 Kinesin motor domain [PR00380] (227-245)
  IPR001752 Kinesin motor domain [PR00380] (277-298)
  IPR001752 Kinesin motor domain [PS50067] (4-327)
  IPR001752 Kinesin motor domain [SM00129] (2-335)
  IPR019821 Kinesin motor domain, conserved site [PS00411] (226-237)
  IPR027417 P-loop containing nucleoside triphosphate hydrolase [SSF52540] (4-356)
  IPR027640 Kinesin-like protein [PTHR47969] (2-551)
  IPR036961 Kinesin motor domain superfamily [G3DSA:3.40.850.10] (1-357)

Foldseek 3Di:
DWAAAAEAEEAAAADPVQVVVVFDFQWDDDFVQQKIWGAAPVGDIDIAHGPGYHYRPAFLQVVCVRPVLVQLVVLLQQWEAEEAEAFAWLLQLCQQAAFDPPDVRRGHPQLVSQVSNQVVCVPDDQKHKWKKKFKWWQFLQFIAGLQDDCRVDGWDWDADPLPGIDTPPTDIGTDPHSVSSVVSVVSSVVRFDFAQFQSHHTFRLTKMWMKMWMWIQGNQQKIRTGMYIYIRAGRQDDCVRGVDDDPRVSSNVSSNQVVVLVLQQLCLQQVVPRPDGSQVSGPVSSVCVCVFQHQYRHYYHQGGYRTNVCSPRRVVSSVSSSSSRRGIYDHDTSMGHD/DWAAAAEAEEAAAADPVLVVVVFDFQWDDDFVQQKIWGAAPVGDIDIDHGPGYHYHPAFLQVVCVRPVVVQLVLLQQFWAAEEAEAFAWLLQLCQQAAFDPVDVRRGHDQLVSQVSNQVVCVPDDQKHKWKKKFKWWCFLLFIAGLQDDDRPDTWDWDQDVHIDTPPTDIGTDPHSVSSVVRVVSSVVSFDFDQFQSHHTFRLTKMWMKMWMWIQGNVGKIHIGIYIYIRAGRQDDCVRGVDDDPRVSSNVSSNQVVVLVLQQLCLQQVVPRPDGSQVSGPVSSVCVCVFQEQYRHYYHQGGYRGNVCSPRRVVSSVSSSSSRRGIYDHDRRMDD

Nearest PDB structures (foldseek):
  7a5e-assembly1_A  TM=1.003E+00  e=1.131E-79  Caenorhabditis elegans
  7a5e-assembly2_B  TM=9.987E-01  e=4.533E-75  Caenorhabditis elegans
  3b6u-assembly1_A  TM=9.212E-01  e=3.644E-46  Homo sapiens
  4hna-assembly1_K  TM=9.702E-01  e=4.545E-43  Homo sapiens
  3j8y-assembly1_K  TM=9.679E-01  e=3.645E-42  Homo sapiens

GO terms:
  GO:0036064 ciliary basal body (C, IDA)
  GO:0097730 non-motile cilium (C, IDA)
  GO:0043025 neuronal cell body (C, IDA)
  GO:0035720 intraciliary anterograde transport (P, IDA)
  GO:0048471 perinuclear region of cytoplasm (C, IDA)
  GO:0003777 microtubule motor activity (F, IDA)
  GO:0030425 dendrite (C, IDA)
  GO:0008574 plus-end-directed microtubule motor activity (F, IDA)
  GO:0005871 kinesin complex (C, IDA)
  GO:1905515 non-motile cilium assembly (P, IGI)
  GO:0046626 regulation of insulin receptor signaling pathway (P, IGI)
  GO:0035720 intraciliary anterograde transport (P, IMP)
  GO:0042073 intraciliary transport (P, IDA)
  GO:0035720 intraciliary anterograde transport (P, IGI)
  GO:0043053 dauer entry (P, IGI)
  GO:1902856 negative regulation of non-motile cilium assembly (P, IGI)
  GO:1902857 positive regulation of non-motile cilium assembly (P, IGI)
  GO:0060271 cilium assembly (P, IGI)
  GO:1902857 positive regulation of non-motile cilium assembly (P, IMP)
  GO:0061066 positive regulation of dauer larval development (P, IMP)

Solvent-accessible surface area: 28907 Å² total; per-residue (Å²): 146,41,66,39,2,106,1,1,0,16,0,31,80,49,40,117,45,1,119,101,102,129,30,92,82,6,2,16,33,62,78,137,80,6,84,2,38,0,51,22,136,125,54,62,56,82,120,24,67,10,64,6,3,22,58,48,134,16,24,8,78,87,4,8,84,87,11,0,87,70,8,0,63,30,0,23,77,0,40,23,1,0,0,0,0,21,6,8,6,19,1,17,14,49,83,4,1,48,19,76,80,122,85,104,28,42,33,1,3,4,1,29,0,2,53,19,0,30,86,18,26,78,112,42,159,91,13,140,48,81,6,33,0,0,6,8,1,5,27,49,56,51,0,20,8,0,3,23,115,83,48,140,93,100,27,100,7,27,45,40,109,147,130,21,14,33,14,30,68,26,34,90,37,75,2,152,68,27,92,29,0,59,121,10,14,84,100,0,126,110,48,23,50,86,7,67,12,118,9,42,127,114,4,15,2,1,4,3,7,0,6,1,39,2,40,0,101,13,144,121,43,10,49,60,89,2,49,0,25,1,0,5,0,1,7,50,11,102,93,106,29,4,39,5,100,48,102,67,62,138,7,6,74,81,8,48,107,3,17,63,6,0,2,72,0,0,26,12,46,44,56,81,158,34,156,88,23,1,27,36,20,4,47,0,0,9,22,2,42,42,2,0,34,20,53,4,35,6,5,0,1,0,1,2,0,0,0,39,50,0,33,82,13,2,17,50,7,0,108,56,0,52,96,0,60,83,0,122,2,143,18,83,78,35,70,83,101,126,148,41,66,39,2,105,0,0,0,16,1,32,79,49,42,120,51,0,118,98,85,127,31,92,82,6,2,17,32,62,77,138,82,6,82,2,40,0,48,21,135,127,52,63,56,81,121,25,67,10,67,6,4,23,48,56,123,14,23,8,59,88,3,8,19,64,6,0,18,44,7,0,18,2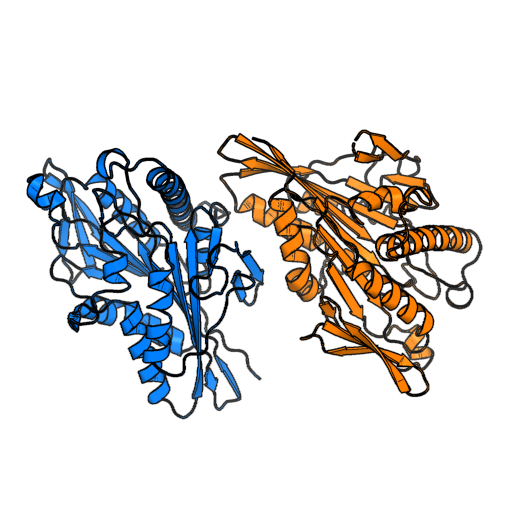9,0,3,63,0,44,19,0,0,0,0,0,22,4,6,6,17,1,16,13,40,86,4,0,36,20,79,83,122,85,101,30,48,31,1,6,4,9,28,0,3,49,19,0,25,84,1,28,35,24,14,98,42,19,141,44,76,5,40,0,0,2,9,1,5,30,52,51,52,0,32,8,0,3,21,112,84,53,74,99,80,23,97,23,108,85,47,189,70,37,94,13,31,68,30,32,92,38,71,3,150,67,26,80,23,0,81,118,10,22,84,107,0,104,107,45,14,63,74,6,66,16,136,13,45,160,82,4,13,3,1,5,2,8,0,6,1,40,2,73,0,94,24,137,133,39,13,64,20,70,0,62,0,19,1,0,3,0,1,7,46,16,119,100,103,29,3,40,6,99,49,104,67,65,137,7,10,68,83,9,50,115,4,16,65,6,0,3,76,0,0,23,11,44,43,54,82,162,38,154,143,42,45,37,172,98,6,45,0,0,41,30,2,50,69,3,1,33,17,44,4,36,6,5,0,1,0,1,2,0,0,0,40,49,0,34,92,18,2,17,52,5,0,108,54,0,52,97,0,60,80,0,120,2,140,18,83,78,42,64,109,152

B-factor: mean 61.06, std 13.61, range [38.94, 130.96]

Organism: Caenorhabditis elegans (NCBI:txid6239)

Radius of gyration: 29.06 Å; Cα contacts (8 Å, |Δi|>4): 1539; chains: 2; bounding box: 63×77×87 Å